Protein AF-A0AAN7SKM9-F1 (afdb_monomer)

Organism: Mycteria americana (NCBI:txid33587)

InterPro domains:
  IPR010490 Conserved oligomeric Golgi complex subunit 6 [PTHR21506] (6-519)
  IPR010490 Conserved oligomeric Golgi complex subunit 6 [SM01087] (1-518)
  IPR016159 Cullin repeat-like-containing domain superfamily [SSF74788] (42-519)
  IPR048369 Conserved Oligomeric Golgi complex subunit 6, C-terminal [PF20653] (67-518)

Foldseek 3Di:
DVVVVVVVVVVVVVVVVVCVQQPDDPVLVCLLVPDLPDANDPVVLVSLVSLVNNLVVLVVVCVDPNNPVSVVSNVVSVVSNVSSLVSLLSNLLVLLLVQLELDRDQDPSLLSSLQVCLVPVVSNLVSLVSNLVSLLNSLLVVLVCLQQQNDDPCPPPHLVVCLVPLLSSLLSSLVSLLVSLLVQLVSLCSSNVNHDDPCSLVSSLQSSLSSSLSCLVVSLVSLVVSLVVCPDLLSLLLSLLSLVVSLVSSCVRRPCNNVSNSVSSVVSSVSSVVSNLVRLLVLLVVCVVDQDAQDPLLAADPSLVVLLVSLLSNQVSCVPGPDDPVVVLVSNVSSCCSRVVSQLVSLCVNLVPDDLLSSLLSLLNSLVVNLVSPVVHPNCVVVNVVSVVSNVVSLVSLLQVLLCQLCVQLVNNVVLVLLVPDDLVVAAQCPDPCSNLVSLQVSVVSNVVCLVPVVVRGDPSLVSHPDPVSSVVSLVSSLVVNLVSVQSSLCSLPDVRNVNPCSCVSDVDHSVRSSVSSD

Sequence (519 aa):
MFYYSQRLEMKAQVADAFIAKFQLTPDEMNLLRGTKDEPITEDFFKALGRVKQIHDDVKILLRTNQQRAGLEIMEQMALLQETSYERLYRWTQNECRTLTQESCDISPVLAQAMEALQDRPVLYKYTLDEFGTARRSAVVRGFIDALTRGGLGGTPRPIEMHSHDPLRYVGDMLAWLHQATASEKEHLEAMLKLVTIQGVEENIQEVVGHITEGVCRPLKVRIEQVIVAEPGAVLLYKISNLLKFYHHTISGIVGNSAATLLTTIEEMHLLSKKIFFNSLSLHASKLMDKVELPPPDLGPSSALNQTLNLLREVLASHDSSVVPLDARQADFVQVLSCVLDPLLQMCTMSASNLGTADMATFMVNSLYMMKTTLALFEFTDKRLEMLQFQIEAHLDTLINEQASYVLTRAGLSYIYNSVQQHKPEQGPLSNLPSMDSVSLKVAMAQFDRYLSAPDSLLMSQLNFLLSATVKEQIIKQSTELVCRAYSELYAAVMDPSNEYKDPETILHRSPHQVQALLS

Secondary structure (DSSP, 8-state):
-HHHHHHHHHHHHHHHHHHHHHS--HHHHHHHH--TTSPP-HHHHHHHHHHHHHHHHHHHHTTTT-HHHHHHHHHHHHHHHHHHHHHHHHHHHHHHHH--SSS----HHHHHHHHHHTTSHHHHHHHHHHHHHHHHHHHHHHHHHHHHT-SGGG-SPPGGGGTTSHHHHHHHHHHHHHHHHHHHHHHHHHHHTT--STTHHHHHHHHHHHHHHHHHHHHHHHHHHHHHT---HHHHHHHHHHHHHHHHHHHHHHTTTTHHHHHHHHHHHHHHHHHHHHHHHHHHHHHHHT-PPPPTT-PPPHHHHHHHHHHHHHHHTTTT----HHHHHHHHHHHHHHHHHHHHHHHHHHHTTS-HHHHHHHHHHHHHHHHHHHTTSTT-HHHHHHHHHHHHHHHHHHHHHHHHHHHHHTT-HHHHHHHHH--GGG--GGGSTT-SHHHHHHHHHHHHHHHH-GGGG--GGGGS-S-HHHHHHHHHHHHHHHHHHHHHHHHHHH-GGG--S-GGGT--S-HHHHHHHH-

Solvent-accessible surface area (backbone atoms only — not comparable to full-atom values): 27623 Å² total; per-residue (Å²): 110,70,75,58,52,54,54,50,52,54,50,49,54,51,49,51,53,45,44,70,60,67,48,78,54,74,65,45,52,45,57,56,68,52,62,96,86,63,81,86,52,75,65,43,56,53,39,52,50,49,43,52,50,34,45,56,56,32,59,58,36,53,75,45,98,48,37,67,64,22,51,54,49,35,53,52,35,51,53,50,49,52,54,34,50,54,51,51,50,54,51,50,44,52,55,29,57,66,47,44,51,91,78,65,83,74,51,72,64,55,14,54,48,47,34,60,31,57,85,40,59,68,62,36,50,55,42,49,53,44,32,27,51,24,37,16,56,25,52,37,49,49,52,52,36,37,36,71,51,19,36,80,96,47,48,57,61,25,46,60,78,36,61,91,41,59,61,59,30,50,46,53,54,52,50,52,50,46,51,51,55,52,50,52,47,52,47,45,50,60,34,45,69,63,50,82,66,89,61,55,70,58,52,47,22,44,37,47,18,58,23,49,46,59,44,38,62,70,49,46,56,53,52,49,54,54,54,74,64,60,83,42,51,54,53,31,48,46,44,23,48,50,36,51,46,49,40,54,58,47,38,73,74,37,52,80,46,29,48,67,41,47,49,49,38,48,53,51,23,53,50,23,48,50,53,24,53,50,47,45,45,52,50,36,50,56,48,62,77,61,60,61,68,65,46,97,61,29,41,61,42,71,69,54,54,56,51,52,49,54,50,50,53,44,61,62,59,47,81,84,49,89,63,58,69,69,65,47,47,54,52,48,54,52,54,48,53,52,49,49,53,49,51,53,50,36,51,54,61,32,34,66,85,48,56,74,58,54,26,28,42,25,48,36,32,36,41,49,53,52,39,62,61,45,72,79,46,86,92,35,62,74,60,45,53,54,40,49,56,54,34,50,58,28,45,54,50,43,19,52,49,44,25,51,49,36,31,49,76,26,53,40,42,68,53,47,50,51,61,73,71,58,50,85,89,77,54,41,55,43,76,39,89,70,46,26,73,65,48,42,36,55,27,43,58,41,34,51,57,39,57,76,42,64,83,77,61,66,61,74,58,64,75,44,53,81,47,66,69,58,44,52,49,34,54,53,54,13,47,51,50,46,42,48,50,49,38,54,49,50,52,52,52,65,33,76,81,23,67,54,92,58,42,66,81,46,52,81,67,55,57,70,56,52,42,64,59,73,106

Mean predicted aligned error: 10.37 Å

Radius of gyration: 45.89 Å; Cα contacts (8 Å, |Δi|>4): 529; chains: 1; bounding box: 120×57×130 Å

Structure (mmCIF, N/CA/C/O backbone):
data_AF-A0AAN7SKM9-F1
#
_entry.id   AF-A0AAN7SKM9-F1
#
loop_
_atom_site.group_PDB
_atom_site.id
_atom_site.type_symbol
_atom_site.label_atom_id
_atom_site.label_alt_id
_atom_site.label_comp_id
_atom_site.label_asym_id
_atom_site.label_entity_id
_atom_site.label_seq_id
_atom_site.pdbx_PDB_ins_code
_atom_site.Cartn_x
_atom_site.Cartn_y
_atom_site.Cartn_z
_atom_site.occupancy
_atom_site.B_iso_or_equiv
_atom_site.auth_seq_id
_atom_site.auth_comp_id
_atom_site.auth_asym_id
_atom_site.auth_atom_id
_atom_site.pdbx_PDB_model_num
ATOM 1 N N . MET A 1 1 ? -77.489 13.135 61.438 1.00 51.72 1 MET A N 1
ATOM 2 C CA . MET A 1 1 ? -76.614 11.950 61.266 1.00 51.72 1 MET A CA 1
ATOM 3 C C . MET A 1 1 ? -76.131 11.769 59.828 1.00 51.72 1 MET A C 1
ATOM 5 O O . MET A 1 1 ? -74.925 11.694 59.651 1.00 51.72 1 MET A O 1
ATOM 9 N N . PHE A 1 2 ? -76.999 11.792 58.806 1.00 53.47 2 PHE A N 1
ATOM 10 C CA . PHE A 1 2 ? -76.604 11.606 57.392 1.00 53.47 2 PHE A CA 1
ATOM 11 C C . PHE A 1 2 ? -75.490 12.549 56.887 1.00 53.47 2 PHE A C 1
ATOM 13 O O . PHE A 1 2 ? -74.517 12.091 56.299 1.00 53.47 2 PHE A O 1
ATOM 20 N N . TYR A 1 3 ? -75.564 13.845 57.207 1.00 53.25 3 TYR A N 1
ATOM 21 C CA . TYR A 1 3 ? -74.555 14.839 56.796 1.00 53.25 3 TYR A CA 1
ATOM 22 C C . TYR A 1 3 ? -73.156 14.607 57.400 1.00 53.25 3 TYR A C 1
ATOM 24 O O . TYR A 1 3 ? -72.143 14.986 56.815 1.00 53.25 3 TYR A O 1
ATOM 32 N N . TYR A 1 4 ? -73.089 13.992 58.585 1.00 54.66 4 TYR A N 1
ATOM 33 C CA . TYR A 1 4 ? -71.825 13.663 59.249 1.00 54.66 4 TYR A CA 1
ATOM 34 C C . TYR A 1 4 ? -71.204 12.393 58.658 1.00 54.66 4 TYR A C 1
ATOM 36 O O . TYR A 1 4 ? -69.991 12.349 58.480 1.00 54.66 4 TYR A O 1
ATOM 44 N N . SER A 1 5 ? -72.039 11.412 58.292 1.00 66.44 5 SER A N 1
ATOM 45 C CA . SER A 1 5 ? -71.613 10.191 57.597 1.00 66.44 5 SER A CA 1
ATOM 46 C C . SER A 1 5 ? -71.010 10.504 56.226 1.00 66.44 5 SER A C 1
ATOM 48 O O . SER A 1 5 ? -69.889 10.093 55.955 1.00 66.44 5 SER A O 1
ATOM 50 N N . GLN A 1 6 ? -71.676 11.339 55.418 1.00 65.44 6 GLN A N 1
ATOM 51 C CA . GLN A 1 6 ? -71.150 11.763 54.111 1.00 65.44 6 GLN A CA 1
ATOM 52 C C . GLN A 1 6 ? -69.833 12.546 54.213 1.00 65.44 6 GLN A C 1
ATOM 54 O O . GLN A 1 6 ? -68.937 12.365 53.394 1.00 65.44 6 GLN A O 1
ATOM 59 N N . ARG A 1 7 ? -69.669 13.404 55.232 1.00 69.94 7 ARG A N 1
ATOM 60 C CA . ARG A 1 7 ? -68.397 14.113 55.467 1.00 69.94 7 ARG A CA 1
ATOM 61 C C . ARG A 1 7 ? -67.267 13.180 55.895 1.00 69.94 7 ARG A C 1
ATOM 63 O O . ARG A 1 7 ? -66.113 13.475 55.597 1.00 69.94 7 ARG A O 1
ATOM 70 N N . LEU A 1 8 ? -67.575 12.117 56.635 1.00 71.50 8 LEU A N 1
ATOM 71 C CA . LEU A 1 8 ? -66.603 11.104 57.048 1.00 71.50 8 LEU A CA 1
ATOM 72 C C . LEU A 1 8 ? -66.194 10.220 55.866 1.00 71.50 8 LEU A C 1
ATOM 74 O O . LEU A 1 8 ? -65.001 10.038 55.659 1.00 71.50 8 LEU A O 1
ATOM 78 N N . GLU A 1 9 ? -67.147 9.781 55.043 1.00 74.50 9 GLU A N 1
ATOM 79 C CA . GLU A 1 9 ? -66.877 9.053 53.794 1.00 74.50 9 GLU A CA 1
ATOM 80 C C . GLU A 1 9 ? -66.034 9.873 52.820 1.00 74.50 9 GLU A C 1
ATOM 82 O O . GLU A 1 9 ? -65.023 9.392 52.317 1.00 74.50 9 GLU A O 1
ATOM 87 N N . MET A 1 10 ? -66.386 11.142 52.606 1.00 72.69 10 MET A N 1
ATOM 88 C CA . MET A 1 10 ? -65.623 12.022 51.722 1.00 72.69 10 MET A CA 1
ATOM 89 C C . MET A 1 10 ? -64.197 12.257 52.248 1.00 72.69 10 MET A C 1
ATOM 91 O O . MET A 1 10 ? -63.250 12.315 51.470 1.00 72.69 10 MET A O 1
ATOM 95 N N . LYS A 1 11 ? -64.009 12.356 53.572 1.00 74.31 11 LYS A N 1
ATOM 96 C CA . LYS A 1 11 ? -62.671 12.453 54.180 1.00 74.31 11 LYS A CA 1
ATOM 97 C C . LYS A 1 11 ? -61.870 11.155 54.068 1.00 74.31 11 LYS A C 1
ATOM 99 O O . LYS A 1 11 ? -60.665 11.242 53.858 1.00 74.31 11 LYS A O 1
ATOM 104 N N . ALA A 1 12 ? -62.514 9.996 54.198 1.00 76.25 12 ALA A N 1
ATOM 105 C CA . ALA A 1 12 ? -61.873 8.697 54.006 1.00 76.25 12 ALA A CA 1
ATOM 106 C C . ALA A 1 12 ? -61.401 8.532 52.554 1.00 76.25 12 ALA A C 1
ATOM 108 O O . ALA A 1 12 ? -60.227 8.281 52.329 1.00 76.25 12 ALA A O 1
ATOM 109 N N . GLN A 1 13 ? -62.257 8.839 51.574 1.00 79.69 13 GLN A N 1
ATOM 110 C CA . GLN A 1 13 ? -61.893 8.790 50.152 1.00 79.69 13 GLN A CA 1
ATOM 111 C C . GLN A 1 13 ? -60.728 9.724 49.799 1.00 79.69 13 GLN A C 1
ATOM 113 O O . GLN A 1 13 ? -59.854 9.360 49.016 1.00 79.69 13 GLN A O 1
ATOM 118 N N . VAL A 1 14 ? -60.685 10.929 50.380 1.00 78.50 14 VAL A N 1
ATOM 119 C CA . VAL A 1 14 ? -59.564 11.862 50.178 1.00 78.50 14 VAL A CA 1
ATOM 120 C C . VAL A 1 14 ? -58.280 11.344 50.830 1.00 78.50 14 VAL A C 1
ATOM 122 O O . VAL A 1 14 ? -57.209 11.511 50.252 1.00 78.50 14 VAL A O 1
ATOM 125 N N . ALA A 1 15 ? -58.366 10.710 52.002 1.00 76.69 15 ALA A N 1
ATOM 126 C CA . ALA A 1 15 ? -57.214 10.094 52.657 1.00 76.69 15 ALA A CA 1
ATOM 127 C C . ALA A 1 15 ? -56.686 8.888 51.865 1.00 76.69 15 ALA A C 1
ATOM 129 O O . ALA A 1 15 ? -55.480 8.794 51.657 1.00 76.69 15 ALA A O 1
ATOM 130 N N . ASP A 1 16 ? -57.569 8.034 51.347 1.00 81.88 16 ASP A N 1
ATOM 131 C CA . ASP A 1 16 ? -57.198 6.888 50.511 1.00 81.88 16 ASP A CA 1
ATOM 132 C C . ASP A 1 16 ? -56.556 7.344 49.197 1.00 81.88 16 ASP A C 1
ATOM 134 O O . ASP A 1 16 ? -55.512 6.831 48.799 1.00 81.88 16 ASP A O 1
ATOM 138 N N . ALA A 1 17 ? -57.117 8.373 48.552 1.00 81.06 17 ALA A N 1
ATOM 139 C CA . ALA A 1 17 ? -56.523 8.975 47.362 1.00 81.06 17 ALA A CA 1
ATOM 140 C C . ALA A 1 17 ? -55.164 9.630 47.659 1.00 81.06 17 ALA A C 1
ATOM 142 O O . ALA A 1 17 ? -54.258 9.576 46.828 1.00 81.06 17 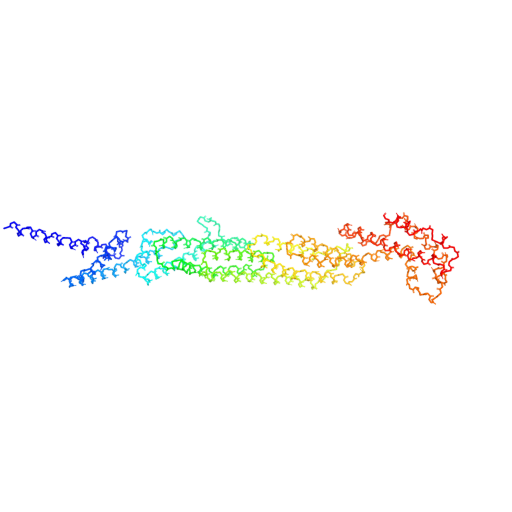ALA A O 1
ATOM 143 N N . PHE A 1 18 ? -55.001 10.236 48.840 1.00 81.62 18 PHE A N 1
ATOM 144 C CA . PHE A 1 18 ? -53.730 10.810 49.276 1.00 81.62 18 PHE A CA 1
ATOM 145 C C . PHE A 1 18 ? -52.676 9.724 49.520 1.00 81.62 18 PHE A C 1
ATOM 147 O O . PHE A 1 18 ? -51.560 9.848 49.025 1.00 81.62 18 PHE A O 1
ATOM 154 N N . ILE A 1 19 ? -53.031 8.643 50.221 1.00 81.31 19 ILE A N 1
ATOM 155 C CA . ILE A 1 19 ? -52.149 7.496 50.479 1.00 81.31 19 ILE A CA 1
ATOM 156 C C . ILE A 1 19 ? -51.748 6.836 49.161 1.00 81.31 19 ILE A C 1
ATOM 158 O O . ILE A 1 19 ? -50.561 6.703 48.889 1.00 81.31 19 ILE A O 1
ATOM 162 N N . ALA A 1 20 ? -52.711 6.519 48.294 1.00 82.12 20 ALA A N 1
ATOM 163 C CA . ALA A 1 20 ? -52.428 5.923 46.992 1.00 82.12 20 ALA A CA 1
ATOM 164 C C . ALA A 1 20 ? -51.524 6.814 46.129 1.00 82.12 20 ALA A C 1
ATOM 166 O O . ALA A 1 20 ? -50.722 6.311 45.342 1.00 82.12 20 ALA A O 1
ATOM 167 N N . LYS A 1 21 ? -51.643 8.143 46.265 1.00 82.56 21 LYS A N 1
ATOM 168 C CA . LYS A 1 21 ? -50.856 9.096 45.484 1.00 82.56 21 LYS A CA 1
ATOM 169 C C . LYS A 1 21 ? -49.455 9.343 46.045 1.00 82.56 21 LYS A C 1
ATOM 171 O O . LYS A 1 21 ? -48.552 9.512 45.233 1.00 82.56 21 LYS A O 1
ATOM 176 N N . PHE A 1 22 ? -49.278 9.362 47.367 1.00 82.81 22 PHE A N 1
ATOM 177 C CA . PHE A 1 22 ? -48.050 9.828 48.027 1.00 82.81 22 PHE A CA 1
ATOM 178 C C . PHE A 1 22 ? -47.331 8.785 48.899 1.00 82.81 22 PHE A C 1
ATOM 180 O O . PHE A 1 22 ? -46.281 9.095 49.459 1.00 82.81 22 PHE A O 1
ATOM 187 N N . GLN A 1 23 ? -47.852 7.561 49.015 1.00 84.94 23 GLN A N 1
ATOM 188 C CA . GLN A 1 23 ? -47.164 6.432 49.643 1.00 84.94 23 GLN A CA 1
ATOM 189 C C . GLN A 1 23 ? -46.919 5.305 48.639 1.00 84.94 23 GLN A C 1
ATOM 191 O O . GLN A 1 23 ? -47.711 5.071 47.728 1.00 84.94 23 GLN A O 1
ATOM 196 N N . LEU A 1 24 ? -45.803 4.607 48.839 1.00 85.50 24 LEU A N 1
ATOM 197 C CA . LEU A 1 24 ? -45.464 3.381 48.124 1.00 85.50 24 LEU A CA 1
ATOM 198 C C . LEU A 1 24 ? -46.161 2.192 48.784 1.00 85.50 24 LEU A C 1
ATOM 200 O O . LEU A 1 24 ? -46.335 2.153 50.005 1.00 85.50 24 LEU A O 1
ATOM 204 N N . THR A 1 25 ? -46.515 1.201 47.977 1.00 86.06 25 THR A N 1
ATOM 205 C CA . THR A 1 25 ? -46.984 -0.092 48.473 1.00 86.06 25 THR A CA 1
ATOM 206 C C . THR A 1 25 ? -45.851 -0.843 49.192 1.00 86.06 25 THR A C 1
ATOM 208 O O . THR A 1 25 ? -44.670 -0.606 48.914 1.00 86.06 25 THR A O 1
ATOM 211 N N . PRO A 1 26 ? -46.170 -1.770 50.116 1.00 82.31 26 PRO A N 1
ATOM 212 C CA . PRO A 1 26 ? -45.156 -2.582 50.792 1.00 82.31 26 PRO A CA 1
ATOM 213 C C . PRO A 1 26 ? -44.275 -3.363 49.810 1.00 82.31 26 PRO A C 1
ATOM 215 O O . PRO A 1 26 ? -43.073 -3.486 50.032 1.00 82.31 26 PRO A O 1
ATOM 218 N N . ASP A 1 27 ? -44.856 -3.831 48.704 1.00 82.69 27 ASP A N 1
ATOM 219 C CA . ASP A 1 27 ? -44.150 -4.583 47.667 1.00 82.69 27 ASP A CA 1
ATOM 220 C C . ASP A 1 27 ? -43.161 -3.696 46.898 1.00 82.69 27 ASP A C 1
ATOM 222 O O . ASP A 1 27 ? -42.008 -4.082 46.725 1.00 82.69 27 ASP A O 1
ATOM 226 N N . GLU A 1 28 ? -43.547 -2.469 46.526 1.00 84.31 28 GLU A N 1
ATOM 227 C CA . GLU A 1 28 ? -42.628 -1.485 45.927 1.00 84.31 28 GLU A CA 1
ATOM 228 C C . GLU A 1 28 ? -41.485 -1.124 46.886 1.00 84.31 28 GLU A C 1
ATOM 230 O O . GLU A 1 28 ? -40.325 -1.038 46.484 1.00 84.31 28 GLU A O 1
ATOM 235 N N . MET A 1 29 ? -41.793 -0.952 48.174 1.00 81.94 29 MET A N 1
ATOM 236 C CA . MET A 1 29 ? -40.797 -0.659 49.206 1.00 81.94 29 MET A CA 1
ATOM 237 C C . MET A 1 29 ? -39.793 -1.813 49.358 1.00 81.94 29 MET A C 1
ATOM 239 O O . MET A 1 29 ? -38.591 -1.568 49.484 1.00 81.94 29 MET A O 1
ATOM 243 N N . ASN A 1 30 ? -40.271 -3.061 49.311 1.00 83.38 30 ASN A N 1
ATOM 244 C CA . ASN A 1 30 ? -39.438 -4.263 49.357 1.00 83.38 30 ASN A CA 1
ATOM 245 C C . ASN A 1 30 ? -38.589 -4.409 48.089 1.00 83.38 30 ASN A C 1
ATOM 247 O O . ASN A 1 30 ? -37.398 -4.689 48.192 1.00 83.38 30 ASN A O 1
ATOM 251 N N . LEU A 1 31 ? -39.153 -4.137 46.908 1.00 84.50 31 LEU A N 1
ATOM 252 C CA . LEU A 1 31 ? -38.419 -4.165 45.641 1.00 84.50 31 LEU A CA 1
ATOM 253 C C . LEU A 1 31 ? -37.266 -3.162 45.619 1.00 84.50 31 LEU A C 1
ATOM 255 O O . LEU A 1 31 ? -36.210 -3.482 45.086 1.00 84.50 31 LEU A O 1
ATOM 259 N N . LEU A 1 32 ? -37.423 -1.982 46.222 1.00 82.94 32 LEU A N 1
ATOM 260 C CA . LEU A 1 32 ? -36.368 -0.965 46.286 1.00 82.94 32 LEU A CA 1
ATOM 261 C C . LEU A 1 32 ? -35.326 -1.280 47.373 1.00 82.94 32 LEU A C 1
ATOM 263 O O . LEU A 1 32 ? -34.125 -1.152 47.133 1.00 82.94 32 LEU A O 1
ATOM 267 N N . ARG A 1 33 ? -35.770 -1.758 48.546 1.00 79.25 33 ARG A N 1
ATOM 268 C CA . ARG A 1 33 ? -34.921 -2.067 49.719 1.00 79.25 33 ARG A CA 1
ATOM 269 C C . ARG A 1 33 ? -34.373 -3.495 49.778 1.00 79.25 33 ARG A C 1
ATOM 271 O O . ARG A 1 33 ? -33.719 -3.836 50.763 1.00 79.25 33 ARG A O 1
ATOM 278 N N . GLY A 1 34 ? -34.671 -4.316 48.778 1.00 71.12 34 GLY A N 1
ATOM 279 C CA . GLY A 1 34 ? -34.277 -5.721 48.697 1.00 71.12 34 GLY A CA 1
ATOM 280 C C . GLY A 1 34 ? -32.785 -5.966 48.931 1.00 71.12 34 GLY A C 1
ATOM 281 O O . GLY A 1 34 ? -31.942 -5.065 48.859 1.00 71.12 34 GLY A O 1
ATOM 282 N N . THR A 1 35 ? -32.464 -7.212 49.273 1.00 66.81 35 THR A N 1
ATOM 283 C CA . THR A 1 35 ? -31.110 -7.598 49.685 1.00 66.81 35 THR A CA 1
ATOM 284 C C . THR A 1 35 ? -30.114 -7.544 48.520 1.00 66.81 35 THR A C 1
ATOM 286 O O . THR A 1 35 ? -30.492 -7.502 47.350 1.00 66.81 35 THR A O 1
ATOM 289 N N . LYS A 1 36 ? -28.811 -7.520 48.840 1.00 60.34 36 LYS A N 1
ATOM 290 C CA . LYS A 1 36 ? -27.724 -7.361 47.854 1.00 60.34 36 LYS A CA 1
ATOM 291 C C . LYS A 1 36 ? -27.707 -8.428 46.746 1.00 60.34 36 LYS A C 1
ATOM 293 O O . LYS A 1 36 ? -27.148 -8.142 45.694 1.00 60.34 36 LYS A O 1
ATOM 298 N N . ASP A 1 37 ? -28.309 -9.594 46.978 1.00 61.56 37 ASP A N 1
ATOM 299 C CA . ASP A 1 37 ? -28.251 -10.754 46.076 1.00 61.56 37 ASP A CA 1
ATOM 300 C C . ASP A 1 37 ? -29.515 -10.935 45.216 1.00 61.56 37 ASP A C 1
ATOM 302 O O . ASP A 1 37 ? -29.572 -11.832 44.377 1.00 61.56 37 ASP A O 1
ATOM 306 N N . GLU A 1 38 ? -30.542 -10.101 45.399 1.00 76.12 38 GLU A N 1
ATOM 307 C CA . GLU A 1 38 ? -31.750 -10.171 44.574 1.00 76.12 38 GLU A CA 1
ATOM 308 C C . GLU A 1 38 ? -31.534 -9.498 43.209 1.00 76.12 38 GLU A C 1
ATOM 310 O O . GLU A 1 38 ? -31.102 -8.337 43.170 1.00 76.12 38 GLU A O 1
ATOM 315 N N . PRO A 1 39 ? -31.873 -10.180 42.096 1.00 80.50 39 PRO A N 1
ATOM 316 C CA . PRO A 1 39 ? -31.706 -9.633 40.758 1.00 80.50 39 PRO A CA 1
AT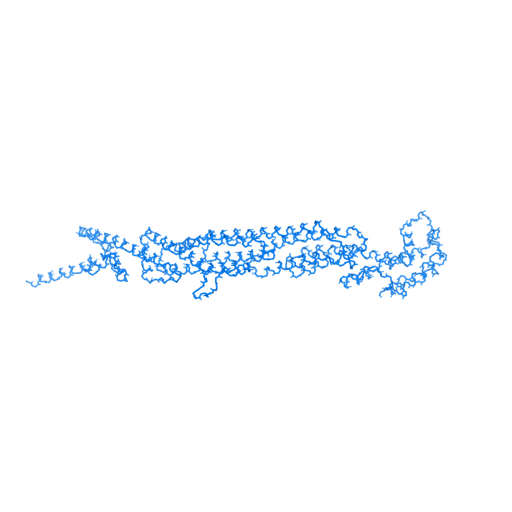OM 317 C C . PRO A 1 39 ? -32.628 -8.433 40.537 1.00 80.50 39 PRO A C 1
ATOM 319 O O . PRO A 1 39 ? -33.773 -8.408 40.992 1.00 80.50 39 PRO A O 1
ATOM 322 N N . ILE A 1 40 ? -32.133 -7.445 39.793 1.00 86.19 40 ILE A N 1
ATOM 323 C CA . ILE A 1 40 ? -32.957 -6.328 39.336 1.00 86.19 40 ILE A CA 1
ATOM 324 C C . ILE A 1 40 ? -33.824 -6.810 38.171 1.00 86.19 40 ILE A C 1
ATOM 326 O O . ILE A 1 40 ? -33.340 -7.450 37.241 1.00 86.19 40 ILE A O 1
ATOM 330 N N . THR A 1 41 ? -35.118 -6.513 38.238 1.00 88.31 41 THR A N 1
ATOM 331 C CA . THR A 1 41 ? -36.114 -6.857 37.215 1.00 88.31 41 THR A CA 1
ATOM 332 C C . THR A 1 41 ? -36.804 -5.596 36.702 1.00 88.31 41 THR A C 1
ATOM 334 O O . THR A 1 41 ? -36.636 -4.509 37.255 1.00 88.31 41 THR A O 1
ATOM 337 N N . GLU A 1 42 ? -37.634 -5.727 35.666 1.00 87.75 42 GLU A N 1
ATOM 338 C CA . GLU A 1 42 ? -38.416 -4.605 35.126 1.00 87.75 42 GLU A CA 1
ATOM 339 C C . GLU A 1 42 ? -39.291 -3.909 36.185 1.00 87.75 42 GLU A C 1
ATOM 341 O O . GLU A 1 42 ? -39.520 -2.699 36.125 1.00 87.75 42 GLU A O 1
ATOM 346 N N . ASP A 1 43 ? -39.757 -4.653 37.191 1.00 88.38 43 ASP A N 1
ATOM 347 C CA . ASP A 1 43 ? -40.613 -4.119 38.251 1.00 88.38 43 ASP A CA 1
ATOM 348 C C . ASP A 1 43 ? -39.863 -3.172 39.198 1.00 88.38 43 ASP A C 1
ATOM 350 O O . ASP A 1 43 ? -40.460 -2.227 39.719 1.00 88.38 43 ASP A O 1
ATOM 354 N N . PHE A 1 44 ? -38.543 -3.337 39.346 1.00 91.88 44 PHE A N 1
ATOM 355 C CA . PHE A 1 44 ? -37.704 -2.378 40.067 1.00 91.88 44 PHE A CA 1
ATOM 356 C C . PHE A 1 44 ? -37.746 -0.996 39.404 1.00 91.88 44 PHE A C 1
ATOM 358 O O . PHE A 1 44 ? -37.909 0.015 40.087 1.00 91.88 44 PHE A O 1
ATOM 365 N N . PHE A 1 45 ? -37.656 -0.935 38.070 1.00 92.38 45 PHE A N 1
ATOM 366 C CA . PHE A 1 45 ? -37.694 0.335 37.340 1.00 92.38 45 PHE A CA 1
ATOM 367 C C . PHE A 1 45 ? -39.066 1.008 37.425 1.00 92.38 45 PHE A C 1
ATOM 369 O O . PHE A 1 45 ? -39.135 2.232 37.557 1.00 92.38 45 PHE A O 1
ATOM 376 N N . LYS A 1 46 ? -40.158 0.229 37.439 1.00 90.81 46 LYS A N 1
ATOM 377 C CA . LYS A 1 46 ? -41.515 0.754 37.682 1.00 90.81 46 LYS A CA 1
ATOM 378 C C . LYS A 1 46 ? -41.626 1.378 39.074 1.00 90.81 46 LYS A C 1
ATOM 380 O O . LYS A 1 46 ? -42.094 2.511 39.193 1.00 90.81 46 LYS A O 1
ATOM 385 N N . ALA A 1 47 ? -41.137 0.685 40.106 1.00 90.56 47 ALA A N 1
ATOM 386 C CA . ALA A 1 47 ? -41.117 1.199 41.475 1.00 90.56 47 ALA A CA 1
ATOM 387 C C . ALA A 1 47 ? -40.238 2.459 41.598 1.00 90.56 47 ALA A C 1
ATOM 389 O O . ALA A 1 47 ? -40.654 3.450 42.196 1.00 90.56 47 ALA A O 1
ATOM 390 N N . LEU A 1 48 ? -39.059 2.485 40.967 1.00 90.81 48 LEU A N 1
ATOM 391 C CA . LEU A 1 48 ? -38.182 3.661 40.955 1.00 90.81 48 LEU A CA 1
ATOM 392 C C . LEU A 1 48 ? -38.835 4.855 40.237 1.00 90.81 48 LEU A C 1
ATOM 394 O O . LEU A 1 48 ? -38.766 5.986 40.723 1.00 90.81 48 LEU A O 1
ATOM 398 N N . GLY A 1 49 ? -39.512 4.613 39.111 1.00 90.56 49 GLY A N 1
ATOM 399 C CA . GLY A 1 49 ? -40.309 5.620 38.409 1.00 90.56 49 GLY A CA 1
ATOM 400 C C . GLY A 1 49 ? -41.436 6.174 39.282 1.00 90.56 49 GLY A C 1
ATOM 401 O O . GLY A 1 49 ? -41.643 7.389 39.330 1.00 90.56 49 GLY A O 1
ATOM 402 N N . ARG A 1 50 ? -42.101 5.308 40.058 1.00 91.19 50 ARG A N 1
ATOM 403 C CA . ARG A 1 50 ? -43.120 5.714 41.032 1.00 91.19 50 ARG A CA 1
ATOM 404 C C . ARG A 1 50 ? -42.543 6.629 42.112 1.00 91.19 50 ARG A C 1
ATOM 406 O O . ARG A 1 50 ? -43.137 7.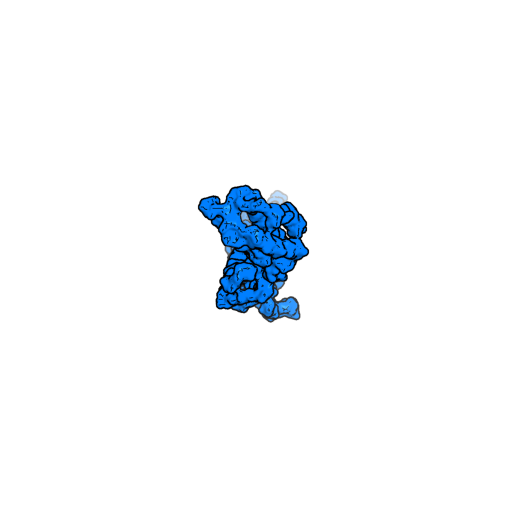667 42.391 1.00 91.19 50 ARG A O 1
ATOM 413 N N . VAL A 1 51 ? -41.368 6.315 42.664 1.00 90.94 51 VAL A N 1
ATOM 414 C CA . VAL A 1 51 ? -40.683 7.174 43.653 1.00 90.94 51 VAL A CA 1
ATOM 415 C C . VAL A 1 51 ? -40.383 8.559 43.071 1.00 90.94 51 VAL A C 1
ATOM 417 O O . VAL A 1 51 ? -40.595 9.566 43.746 1.00 90.94 51 VAL A O 1
ATOM 420 N N . LYS A 1 52 ? -39.905 8.638 41.820 1.00 89.38 52 LYS A N 1
ATOM 421 C CA . LYS A 1 52 ? -39.666 9.920 41.128 1.00 89.38 52 LYS A CA 1
ATOM 422 C C . LYS A 1 52 ? -40.949 10.728 40.979 1.00 89.38 52 LYS A C 1
ATOM 424 O O . LYS A 1 52 ? -40.973 11.902 41.340 1.00 89.38 52 LYS A O 1
ATOM 429 N N . GLN A 1 53 ? -42.025 10.081 40.537 1.00 91.12 53 GLN A N 1
ATOM 430 C CA . GLN A 1 53 ? -43.326 10.724 40.390 1.00 91.12 53 GLN A CA 1
ATOM 431 C C . GLN A 1 53 ? -43.850 11.265 41.726 1.00 91.12 53 GLN A C 1
ATOM 433 O O . GLN A 1 53 ? -44.288 12.410 41.782 1.00 91.12 53 GLN A O 1
ATOM 438 N N . ILE A 1 54 ? -43.767 10.478 42.807 1.00 89.56 54 ILE A N 1
ATOM 439 C CA . ILE A 1 54 ? -44.174 10.929 44.145 1.00 89.56 54 ILE A CA 1
ATOM 440 C C . ILE A 1 54 ? -43.320 12.127 44.572 1.00 89.56 54 ILE A C 1
ATOM 442 O O . ILE A 1 54 ? -43.864 13.140 45.003 1.00 89.56 54 ILE A O 1
ATOM 446 N N . HIS A 1 55 ? -41.997 12.050 44.413 1.00 88.81 55 HIS A N 1
ATOM 447 C CA . HIS A 1 55 ? -41.086 13.139 44.767 1.00 88.81 55 HIS A CA 1
ATOM 448 C C . HIS A 1 55 ? -41.413 14.449 44.019 1.00 88.81 55 HIS A C 1
ATOM 450 O O . HIS A 1 55 ? -41.356 15.532 44.605 1.00 88.81 55 HIS A O 1
ATOM 456 N N . ASP A 1 56 ? -41.804 14.374 42.744 1.00 87.31 56 ASP A N 1
ATOM 457 C CA . ASP A 1 56 ? -42.222 15.545 41.968 1.00 87.31 56 ASP A CA 1
ATOM 458 C C . ASP A 1 56 ? -43.619 16.053 42.343 1.00 87.31 56 ASP A C 1
ATOM 460 O O . ASP A 1 56 ? -43.798 17.261 42.528 1.00 87.31 56 ASP A O 1
ATOM 464 N N . ASP A 1 57 ? -44.590 15.160 42.533 1.00 86.81 57 ASP A N 1
ATOM 465 C CA . ASP A 1 57 ? -45.951 15.512 42.948 1.00 86.81 57 ASP A CA 1
ATOM 466 C C . ASP A 1 57 ? -45.960 16.197 44.327 1.00 86.81 57 ASP A C 1
ATOM 468 O O . ASP A 1 57 ? -46.769 17.096 44.583 1.00 86.81 57 ASP A O 1
ATOM 472 N N . VAL A 1 58 ? -45.035 15.829 45.222 1.00 87.25 58 VAL A N 1
ATOM 473 C CA . VAL A 1 58 ? -44.897 16.433 46.558 1.00 87.25 58 VAL A CA 1
ATOM 474 C C . VAL A 1 58 ? -44.545 17.923 46.482 1.00 87.25 58 VAL A C 1
ATOM 476 O O . VAL A 1 58 ? -44.949 18.692 47.359 1.00 87.25 58 VAL A O 1
ATOM 479 N N . LYS A 1 59 ? -43.915 18.397 45.396 1.00 84.06 59 LYS A N 1
ATOM 480 C CA . LYS A 1 59 ? -43.672 19.838 45.177 1.00 84.06 59 LYS A CA 1
ATOM 481 C C . LYS A 1 59 ? -44.973 20.644 45.132 1.00 84.06 59 LYS A C 1
ATOM 483 O O . LYS A 1 59 ? -44.971 21.826 45.479 1.00 84.06 59 LYS A O 1
ATOM 488 N N . ILE A 1 60 ? -46.087 20.023 44.737 1.00 83.88 60 ILE A N 1
ATOM 489 C CA . ILE A 1 60 ? -47.416 20.646 44.758 1.00 83.88 60 ILE A CA 1
ATOM 490 C C . ILE A 1 60 ? -47.896 20.804 46.205 1.00 83.88 60 ILE A C 1
ATOM 492 O O . ILE A 1 60 ? -48.387 21.872 46.564 1.00 83.88 60 ILE A O 1
ATOM 496 N N . LEU A 1 61 ? -47.692 19.795 47.060 1.00 80.69 61 LEU A N 1
ATOM 497 C CA . LEU A 1 61 ? -48.066 19.850 48.480 1.00 80.69 61 LEU A CA 1
ATOM 498 C C . LEU A 1 61 ? -47.306 20.943 49.239 1.00 80.69 61 LEU A C 1
ATOM 500 O O . LEU A 1 61 ? -47.899 21.618 50.080 1.00 80.69 61 LEU A O 1
ATOM 504 N N . LEU A 1 62 ? -46.042 21.193 48.885 1.00 79.44 62 LEU A N 1
ATOM 505 C CA . LEU A 1 62 ? -45.237 22.281 49.461 1.00 79.44 62 LEU A CA 1
ATOM 506 C C . LEU A 1 62 ? -45.810 23.683 49.180 1.00 79.44 62 LEU A C 1
ATOM 508 O O . LEU A 1 62 ? -45.533 24.625 49.924 1.00 79.44 62 LEU A O 1
ATOM 512 N N . ARG A 1 63 ? -46.641 23.827 48.138 1.00 82.19 63 ARG A N 1
ATOM 513 C CA . ARG A 1 63 ? -47.352 25.073 47.795 1.00 82.19 63 ARG A CA 1
ATOM 514 C C . ARG A 1 63 ? -48.708 25.212 48.503 1.00 82.19 63 ARG A C 1
ATOM 516 O O . ARG A 1 63 ? -49.389 26.213 48.311 1.00 82.19 63 ARG A O 1
ATOM 523 N N . THR A 1 64 ? -49.111 24.221 49.299 1.00 80.81 64 THR A N 1
ATOM 524 C CA . THR A 1 64 ? -50.393 24.185 50.027 1.00 80.81 64 THR A CA 1
ATOM 525 C C . THR A 1 64 ? -50.191 24.273 51.546 1.00 80.81 64 THR A C 1
ATOM 527 O O . THR A 1 64 ? -49.065 24.314 52.031 1.00 80.81 64 THR A O 1
ATOM 530 N N . ASN A 1 65 ? -51.279 24.251 52.328 1.00 75.06 65 ASN A N 1
ATOM 531 C CA . ASN A 1 65 ? -51.246 24.317 53.799 1.00 75.06 65 ASN A CA 1
ATOM 532 C C . ASN A 1 65 ? -50.668 23.061 54.497 1.00 75.06 65 ASN A C 1
ATOM 534 O O . ASN A 1 65 ? -50.641 23.010 55.725 1.00 75.06 65 ASN A O 1
ATOM 538 N N . GLN A 1 66 ? -50.218 22.041 53.756 1.00 74.38 66 GLN A N 1
ATOM 539 C CA . GLN A 1 66 ? -49.669 20.784 54.293 1.00 74.38 66 GLN A CA 1
ATOM 540 C C . GLN A 1 66 ? -48.145 20.668 54.098 1.00 74.38 66 GLN A C 1
ATOM 542 O O . GLN A 1 66 ? -47.620 19.610 53.756 1.00 74.38 66 GLN A O 1
ATOM 547 N N . GLN A 1 67 ? -47.413 21.757 54.348 1.00 77.75 67 GLN A N 1
ATOM 548 C CA . GLN A 1 67 ? -45.969 21.839 54.082 1.00 77.75 67 GLN A CA 1
ATOM 549 C C . GLN A 1 67 ? -45.133 20.822 54.872 1.00 77.75 67 GLN A C 1
ATOM 551 O O . GLN A 1 67 ? -44.197 20.254 54.321 1.00 77.75 67 GLN A O 1
ATOM 556 N N . ARG A 1 68 ? -45.477 20.549 56.139 1.00 83.44 68 ARG A N 1
ATOM 557 C CA . ARG A 1 68 ? -44.714 19.619 56.993 1.00 83.44 68 ARG A CA 1
ATOM 558 C C . ARG A 1 68 ? -44.758 18.176 56.483 1.00 83.44 68 ARG A C 1
ATOM 560 O O . ARG A 1 68 ? -43.713 17.561 56.333 1.00 83.44 68 ARG A O 1
ATOM 567 N N . ALA A 1 69 ? -45.952 17.674 56.165 1.00 81.56 69 ALA A N 1
ATOM 568 C CA . ALA A 1 69 ? -46.112 16.341 55.583 1.00 81.56 69 ALA A CA 1
ATOM 569 C C . ALA A 1 69 ? -45.448 16.256 54.199 1.00 81.56 69 ALA A C 1
ATOM 571 O O . ALA A 1 69 ? -44.819 15.255 53.879 1.00 81.56 69 ALA A O 1
ATOM 572 N N . GLY A 1 70 ? -45.529 17.331 53.403 1.00 85.19 70 GLY A N 1
ATOM 573 C CA . GLY A 1 70 ? -44.808 17.423 52.134 1.00 85.19 70 GLY A CA 1
ATOM 574 C C . GLY A 1 70 ? -43.290 17.308 52.306 1.00 85.19 70 GLY A C 1
ATOM 575 O O . GLY A 1 70 ? -42.663 16.530 51.600 1.00 85.19 70 GLY A O 1
ATOM 576 N N . LEU A 1 71 ? -42.695 18.024 53.265 1.00 85.88 71 LEU A N 1
ATOM 577 C CA . LEU A 1 71 ? -41.254 17.947 53.539 1.00 85.88 71 LEU A CA 1
ATOM 578 C C . LEU A 1 71 ? -40.823 16.544 53.989 1.00 85.88 71 LEU A C 1
ATOM 580 O O . LEU A 1 71 ? -39.846 16.023 53.460 1.00 85.88 71 LEU A O 1
ATOM 584 N N . GLU A 1 72 ? -41.573 15.918 54.901 1.00 87.38 72 GLU A N 1
ATOM 585 C CA . GLU A 1 72 ? -41.272 14.568 55.400 1.00 87.38 72 GLU A CA 1
ATOM 586 C C . GLU A 1 72 ? -41.337 13.513 54.279 1.00 87.38 72 GLU A C 1
ATOM 588 O O . GLU A 1 72 ? -40.433 12.687 54.152 1.00 87.38 72 GLU A O 1
ATOM 593 N N . ILE A 1 73 ? -42.365 13.554 53.420 1.00 87.06 73 ILE A N 1
ATOM 594 C CA . ILE A 1 73 ? -42.485 12.621 52.285 1.00 87.06 73 ILE A CA 1
ATOM 595 C C . ILE A 1 73 ? -41.376 12.883 51.260 1.00 87.06 73 ILE A C 1
ATOM 597 O O . ILE A 1 73 ? -40.787 11.937 50.743 1.00 87.06 73 ILE A O 1
ATOM 601 N N . MET A 1 74 ? -41.054 14.150 50.981 1.00 87.56 74 MET A N 1
ATOM 602 C CA . MET A 1 74 ? -39.977 14.504 50.054 1.00 87.56 74 MET A CA 1
ATOM 603 C C . MET A 1 74 ? -38.627 13.952 50.524 1.00 87.56 74 MET A C 1
ATOM 605 O O . MET A 1 74 ? -37.921 13.334 49.731 1.00 87.56 74 MET A O 1
ATOM 609 N N . GLU A 1 75 ? -38.291 14.122 51.806 1.00 88.94 75 GLU A N 1
ATOM 610 C CA . GLU A 1 75 ? -37.056 13.596 52.401 1.00 88.94 75 GLU A CA 1
ATOM 611 C C . GLU A 1 75 ? -37.012 12.061 52.345 1.00 88.94 75 GLU A C 1
ATOM 613 O O . GLU A 1 75 ? -36.010 11.481 51.925 1.00 88.94 75 GLU A O 1
ATOM 618 N N . GLN A 1 76 ? -38.121 11.389 52.678 1.00 88.69 76 GLN A N 1
ATOM 619 C CA . GLN A 1 76 ? -38.219 9.930 52.581 1.00 88.69 76 GLN A CA 1
ATOM 620 C C . GLN A 1 76 ? -38.034 9.425 51.146 1.00 88.69 76 GLN A C 1
ATOM 622 O O . GLN A 1 76 ? -37.298 8.461 50.928 1.00 88.69 76 GLN A O 1
ATOM 627 N N . MET A 1 77 ? -38.679 10.061 50.163 1.00 90.69 77 MET A N 1
ATOM 628 C CA . MET A 1 77 ? -38.533 9.685 48.755 1.00 90.69 77 MET A CA 1
ATOM 629 C C . MET A 1 77 ? -37.119 9.967 48.243 1.00 90.69 77 MET A C 1
ATOM 631 O O . MET A 1 77 ? -36.585 9.154 47.496 1.00 90.69 77 MET A O 1
ATOM 635 N N . ALA A 1 78 ? -36.482 11.063 48.665 1.00 89.44 78 ALA A N 1
ATOM 636 C CA . ALA A 1 78 ? -35.101 11.372 48.299 1.00 89.44 78 ALA A CA 1
ATOM 637 C C . ALA A 1 78 ? -34.118 10.310 48.826 1.00 89.44 78 ALA A C 1
ATOM 639 O O . ALA A 1 78 ? -33.298 9.801 48.061 1.00 89.44 78 ALA A O 1
ATOM 640 N N . LEU A 1 79 ? -34.255 9.902 50.094 1.00 90.69 79 LEU A N 1
ATOM 641 C CA . LEU A 1 79 ? -33.442 8.833 50.687 1.00 90.69 79 LEU A CA 1
ATOM 642 C C . LEU A 1 79 ? -33.674 7.479 49.991 1.00 90.69 79 LEU A C 1
ATOM 644 O O . LEU A 1 79 ? -32.732 6.721 49.740 1.00 90.69 79 LEU A O 1
ATOM 648 N N . LEU A 1 80 ? -34.929 7.166 49.652 1.00 89.06 80 LEU A N 1
ATOM 649 C CA . LEU A 1 80 ? -35.261 5.966 48.881 1.00 89.06 80 LEU A CA 1
ATOM 650 C C . LEU A 1 80 ? -34.652 6.011 47.477 1.00 89.06 80 LEU A C 1
ATOM 652 O O . LEU A 1 80 ? -34.120 5.000 47.030 1.00 89.06 80 LEU A O 1
ATOM 656 N N . GLN A 1 81 ? -34.668 7.157 46.792 1.00 90.50 81 GLN A N 1
ATOM 657 C CA . GLN A 1 81 ? -34.000 7.297 45.495 1.00 90.50 81 GLN A CA 1
ATOM 658 C C . GLN A 1 81 ? -32.497 7.054 45.610 1.00 90.50 81 GLN A C 1
ATOM 660 O O . GLN A 1 81 ? -31.951 6.306 44.806 1.00 90.50 81 GLN A O 1
ATOM 665 N N . GLU A 1 82 ? -31.826 7.659 46.592 1.00 90.06 82 GLU A N 1
ATOM 666 C CA . GLU A 1 82 ? -30.378 7.510 46.775 1.00 90.06 82 GLU A CA 1
ATOM 667 C C . GLU A 1 82 ? -29.982 6.048 47.019 1.00 90.06 82 GLU A C 1
ATOM 669 O O . GLU A 1 82 ? -29.149 5.501 46.296 1.00 90.06 82 GLU A O 1
ATOM 674 N N . THR A 1 83 ? -30.662 5.379 47.953 1.00 89.88 83 THR A N 1
ATOM 675 C CA . THR A 1 83 ? -30.436 3.951 48.245 1.00 89.88 83 THR A CA 1
ATOM 676 C C . THR A 1 83 ? -30.762 3.043 47.054 1.00 89.88 83 THR A C 1
ATOM 678 O O . THR A 1 83 ? -30.033 2.084 46.790 1.00 89.88 83 THR A O 1
ATOM 681 N N . SER A 1 84 ? -31.804 3.366 46.283 1.00 90.44 84 SER A N 1
ATOM 682 C CA . SER A 1 84 ? -32.167 2.619 45.071 1.00 90.44 84 SER A CA 1
ATOM 683 C C . SER A 1 84 ? -31.119 2.776 43.969 1.00 90.44 84 SER A C 1
ATOM 685 O O . SER A 1 84 ? -30.757 1.793 43.327 1.00 90.44 84 SER A O 1
ATOM 687 N N . TYR A 1 85 ? -30.583 3.985 43.770 1.00 92.25 85 TYR A N 1
ATOM 688 C CA . TYR A 1 85 ? -29.508 4.228 42.807 1.00 92.25 85 TYR A CA 1
ATOM 689 C C . TYR A 1 85 ? -28.196 3.553 43.210 1.00 92.25 85 TYR A C 1
ATOM 691 O O . TYR A 1 85 ? -27.508 3.021 42.343 1.00 92.25 85 TYR A O 1
ATOM 699 N N . GLU A 1 86 ? -27.858 3.519 44.501 1.00 90.38 86 GLU A N 1
ATOM 700 C CA . GLU A 1 86 ? -26.683 2.788 44.990 1.00 90.38 86 GLU A CA 1
ATOM 701 C C . GLU A 1 86 ? -26.811 1.280 44.724 1.00 90.38 86 GLU A C 1
ATOM 703 O O . GLU A 1 86 ? -25.854 0.639 44.278 1.00 90.38 86 GLU A O 1
ATOM 708 N N . ARG A 1 87 ? -28.002 0.707 44.952 1.00 90.88 87 ARG A N 1
ATOM 709 C CA . ARG A 1 87 ? -28.288 -0.700 44.636 1.00 90.88 87 ARG A CA 1
ATOM 710 C C . ARG A 1 87 ? -28.214 -0.966 43.135 1.00 90.88 87 ARG A C 1
ATOM 712 O O . ARG A 1 87 ? -27.535 -1.910 42.734 1.00 90.88 87 ARG A O 1
ATOM 719 N N . LEU A 1 88 ? -28.861 -0.126 42.325 1.00 92.75 88 LEU A N 1
ATOM 720 C CA . LEU A 1 88 ? -28.837 -0.225 40.867 1.00 92.75 88 LEU A CA 1
ATOM 721 C C . LEU A 1 88 ? -27.405 -0.177 40.338 1.00 92.75 88 LEU A C 1
ATOM 723 O O . LEU A 1 88 ? -27.004 -1.054 39.581 1.00 92.75 88 LEU A O 1
ATOM 727 N N . TYR A 1 89 ? -26.611 0.794 40.788 1.00 92.88 89 TYR A N 1
ATOM 728 C CA . TYR A 1 89 ? -25.212 0.937 40.400 1.00 92.88 89 TYR A CA 1
ATOM 729 C C . TYR A 1 89 ? -24.386 -0.310 40.738 1.00 92.88 89 TYR A C 1
ATOM 731 O O . TYR A 1 89 ? -23.699 -0.839 39.869 1.00 92.88 89 TYR A O 1
ATOM 739 N N . ARG A 1 90 ? -24.489 -0.834 41.968 1.00 90.81 90 ARG A N 1
ATOM 740 C CA . ARG A 1 90 ? -23.756 -2.048 42.372 1.00 90.81 90 ARG A CA 1
ATOM 741 C C . ARG A 1 90 ? -24.130 -3.271 41.544 1.00 90.81 90 ARG A C 1
ATOM 743 O O . ARG A 1 90 ? -23.241 -4.023 41.150 1.00 90.81 90 ARG A O 1
ATOM 750 N N . TRP A 1 91 ? -25.423 -3.474 41.300 1.00 92.44 91 TRP A N 1
ATOM 751 C CA . TRP A 1 91 ? -25.888 -4.563 40.445 1.00 92.44 91 TRP A CA 1
ATOM 752 C C . TRP A 1 91 ? -25.342 -4.400 39.023 1.00 92.44 91 TRP A C 1
ATOM 754 O O . TRP A 1 91 ? -24.731 -5.322 38.497 1.00 92.44 91 TRP A O 1
ATOM 764 N N . THR A 1 92 ? -25.446 -3.195 38.458 1.00 92.50 92 THR A N 1
ATOM 765 C CA . THR A 1 92 ? -24.984 -2.898 37.094 1.00 92.50 92 THR A CA 1
ATOM 766 C C . THR A 1 92 ? -23.478 -3.120 36.946 1.00 92.50 92 THR A C 1
ATOM 768 O O . THR A 1 92 ? -23.041 -3.736 35.982 1.00 92.50 92 THR A O 1
ATOM 771 N N . GLN A 1 93 ? -22.669 -2.707 37.929 1.00 91.25 93 GLN A N 1
ATOM 772 C CA . GLN A 1 93 ? -21.233 -3.002 37.940 1.00 91.25 93 GLN A CA 1
ATOM 773 C C . GLN A 1 93 ? -20.937 -4.504 37.970 1.00 91.25 93 GLN A C 1
ATOM 775 O O . GLN A 1 93 ? -20.022 -4.961 37.287 1.00 91.25 93 GLN A O 1
ATOM 780 N N . ASN A 1 94 ? -21.677 -5.273 38.771 1.00 90.00 94 ASN A N 1
ATOM 781 C CA . ASN A 1 94 ? -21.490 -6.719 38.841 1.00 90.00 94 ASN A CA 1
ATOM 782 C C . ASN A 1 94 ? -21.847 -7.391 37.513 1.00 90.00 94 ASN A C 1
ATOM 784 O O . ASN A 1 94 ? -21.070 -8.221 37.053 1.00 90.00 94 ASN A O 1
ATOM 788 N N . GLU A 1 95 ? -22.945 -6.988 36.872 1.00 90.44 95 GLU A N 1
ATOM 789 C CA . GLU A 1 95 ? -23.290 -7.454 35.526 1.00 90.44 95 GLU A CA 1
ATOM 790 C C . GLU A 1 95 ? -22.194 -7.084 34.516 1.00 90.44 95 GLU A C 1
ATOM 792 O O . GLU A 1 95 ? -21.705 -7.948 33.802 1.00 90.44 95 GLU A O 1
ATOM 797 N N . CYS A 1 96 ? -21.687 -5.846 34.512 1.00 91.06 96 CYS A N 1
ATOM 798 C CA . CYS A 1 96 ? -20.578 -5.466 33.628 1.00 91.06 96 CYS A CA 1
ATOM 799 C C . CYS A 1 96 ? -19.327 -6.343 33.831 1.00 91.06 96 CYS A C 1
ATOM 801 O O . CYS A 1 96 ? -18.668 -6.718 32.861 1.00 91.06 96 CYS A O 1
ATOM 803 N N . ARG A 1 97 ? -19.010 -6.724 35.076 1.00 89.25 97 ARG A N 1
ATOM 804 C CA . ARG A 1 97 ? -17.869 -7.603 35.395 1.00 89.25 97 ARG A CA 1
ATOM 805 C C . ARG A 1 97 ? -18.042 -9.040 34.916 1.00 89.25 97 ARG A C 1
ATOM 807 O O . ARG A 1 97 ? -17.035 -9.725 34.739 1.00 89.25 97 ARG A O 1
ATOM 814 N N . THR A 1 98 ? -19.268 -9.528 34.736 1.00 86.81 98 THR A N 1
ATOM 815 C CA . THR A 1 98 ? -19.505 -10.892 34.236 1.00 86.81 98 THR A CA 1
ATOM 816 C C . THR A 1 98 ? -19.407 -10.974 32.713 1.00 86.81 98 THR A C 1
ATOM 818 O O . THR A 1 98 ? -19.120 -12.058 32.197 1.00 86.81 98 THR A O 1
ATOM 821 N N . LEU A 1 99 ? -19.509 -9.843 31.997 1.00 86.12 99 LEU A N 1
ATOM 822 C CA . LEU A 1 99 ? -19.398 -9.722 30.533 1.00 86.12 99 LEU A CA 1
ATOM 823 C C . LEU A 1 99 ? -17.962 -9.902 30.011 1.00 86.12 99 LEU A C 1
ATOM 825 O O . LEU A 1 99 ? -17.450 -9.114 29.218 1.00 86.12 99 LEU A O 1
ATOM 829 N N . THR A 1 100 ? -17.286 -10.963 30.442 1.00 82.69 100 THR A N 1
ATOM 830 C CA . THR A 1 100 ? -15.891 -11.260 30.084 1.00 82.69 100 THR A CA 1
ATOM 831 C C . THR A 1 100 ? -15.742 -12.359 29.028 1.00 82.69 100 THR A C 1
ATOM 833 O O . THR A 1 100 ? -14.613 -12.720 28.678 1.00 82.69 100 THR A O 1
ATOM 836 N N . GLN A 1 101 ? -16.864 -12.898 28.544 1.00 76.94 101 GLN A N 1
ATOM 837 C CA . GLN A 1 101 ? -16.935 -13.895 27.471 1.00 76.94 101 GLN A CA 1
ATOM 838 C C . GLN A 1 101 ? -16.869 -13.227 26.088 1.00 76.94 101 GLN A C 1
ATOM 840 O O . GLN A 1 101 ? -17.175 -12.044 25.962 1.00 76.94 101 GLN A O 1
ATOM 845 N N . GLU A 1 102 ? -16.470 -13.967 25.048 1.00 63.91 102 GLU A N 1
ATOM 846 C CA . GLU A 1 102 ? -16.401 -13.430 23.677 1.00 63.91 102 GLU A CA 1
ATOM 847 C C . GLU A 1 102 ? -17.782 -13.011 23.155 1.00 63.91 102 GLU A C 1
ATOM 849 O O . GLU A 1 102 ? -17.928 -11.888 22.678 1.00 63.91 102 GLU A O 1
ATOM 854 N N . SER A 1 103 ? -18.804 -13.855 23.330 1.00 67.94 103 SER A N 1
ATOM 855 C CA . SER A 1 103 ? -20.204 -13.494 23.095 1.00 67.94 103 SER A CA 1
ATOM 856 C C . SER A 1 103 ? -20.738 -12.675 24.270 1.00 67.94 103 SER A C 1
ATOM 858 O O . SER A 1 103 ? -20.813 -13.174 25.396 1.00 67.94 103 SER A O 1
ATOM 860 N N . CYS A 1 104 ? -21.085 -11.416 24.014 1.00 72.19 104 CYS A N 1
ATOM 861 C CA . CYS A 1 104 ? -21.646 -10.506 25.005 1.00 72.19 104 CYS A CA 1
ATOM 862 C C . CYS A 1 104 ? -23.144 -10.320 24.736 1.00 72.19 104 CYS A C 1
ATOM 864 O O . CYS A 1 104 ? -23.537 -9.512 23.897 1.00 72.19 104 CYS A O 1
ATOM 866 N N . ASP A 1 105 ? -23.985 -11.062 25.454 1.00 80.88 105 ASP A N 1
ATOM 867 C CA . ASP A 1 105 ? -25.434 -10.877 25.377 1.00 80.88 105 ASP A CA 1
ATOM 868 C C . ASP A 1 105 ? -25.859 -9.748 26.320 1.00 80.88 105 ASP A C 1
ATOM 870 O O . ASP A 1 105 ? -25.958 -9.914 27.538 1.00 80.88 105 ASP A O 1
ATOM 874 N N . ILE A 1 106 ? -26.113 -8.570 25.750 1.00 87.69 106 ILE A N 1
ATOM 875 C CA . ILE A 1 106 ? -26.596 -7.417 26.509 1.00 87.69 106 ILE A CA 1
ATOM 876 C C . ILE A 1 106 ? -28.061 -7.637 26.899 1.00 87.69 106 ILE A C 1
ATOM 878 O O . ILE A 1 106 ? -28.976 -7.532 26.077 1.00 87.69 106 ILE A O 1
ATOM 882 N N . SER A 1 107 ? -28.291 -7.910 28.184 1.00 89.56 107 SER A N 1
ATOM 883 C CA . SER A 1 107 ? -29.637 -8.055 28.742 1.00 89.56 107 SER A CA 1
ATOM 884 C C . SER A 1 107 ? -30.457 -6.763 28.577 1.00 89.56 107 SER A C 1
ATOM 886 O O . SER A 1 107 ? -29.940 -5.667 28.814 1.00 89.56 107 SER A O 1
ATOM 888 N N . PRO A 1 108 ? -31.762 -6.840 28.249 1.00 90.38 108 PRO A N 1
ATOM 889 C CA . PRO A 1 108 ? -32.627 -5.660 28.197 1.00 90.38 108 PRO A CA 1
ATOM 890 C C . PRO A 1 108 ? -32.694 -4.915 29.540 1.00 90.38 108 PRO A C 1
ATOM 892 O O . PRO A 1 108 ? -32.814 -3.691 29.546 1.00 90.38 108 PRO A O 1
ATOM 895 N N . VAL A 1 109 ? -32.544 -5.630 30.660 1.00 92.69 109 VAL A N 1
ATOM 896 C CA . VAL A 1 109 ? -32.501 -5.051 32.013 1.00 92.69 109 VAL A CA 1
ATOM 897 C C . VAL A 1 109 ? -31.259 -4.172 32.193 1.00 92.69 109 VAL A C 1
ATOM 899 O O . VAL A 1 109 ? -31.335 -3.123 32.824 1.00 92.69 109 VAL A O 1
ATOM 902 N N . LEU A 1 110 ? -30.123 -4.550 31.593 1.00 92.69 110 LEU A N 1
ATOM 903 C CA . LEU A 1 110 ? -28.896 -3.752 31.632 1.00 92.69 110 LEU A CA 1
ATOM 904 C C . LEU A 1 110 ? -29.064 -2.433 30.860 1.00 92.69 110 LEU A C 1
ATOM 906 O O . LEU A 1 110 ? -28.645 -1.381 31.338 1.00 92.69 110 LEU A O 1
ATOM 910 N N . ALA A 1 111 ? -29.754 -2.458 29.716 1.00 94.19 111 ALA A N 1
ATOM 911 C CA . ALA A 1 111 ? -30.068 -1.236 28.975 1.00 94.19 111 ALA A CA 1
ATOM 912 C C . ALA A 1 111 ? -31.009 -0.298 29.757 1.00 94.19 111 ALA A C 1
ATOM 914 O O . ALA A 1 111 ? -30.791 0.913 29.785 1.00 94.19 111 ALA A O 1
ATOM 915 N N . GLN A 1 112 ? -32.018 -0.850 30.441 1.00 94.25 112 GLN A N 1
ATOM 916 C CA . GLN A 1 112 ? -32.894 -0.084 31.344 1.00 94.25 112 GLN A CA 1
ATOM 917 C C . GLN A 1 112 ? -32.126 0.472 32.554 1.00 94.25 112 GLN A C 1
ATOM 919 O O . GLN A 1 112 ? -32.390 1.584 33.012 1.00 94.25 112 GLN A O 1
ATOM 924 N N . ALA A 1 113 ? -31.132 -0.266 33.058 1.00 94.81 113 ALA A N 1
ATOM 925 C CA . ALA A 1 113 ? -30.260 0.215 34.123 1.00 94.81 113 ALA A CA 1
ATOM 926 C C . ALA A 1 113 ? -29.444 1.431 33.679 1.00 94.81 113 ALA A C 1
ATOM 928 O O . ALA A 1 113 ? -29.400 2.425 34.404 1.00 94.81 113 ALA A O 1
ATOM 929 N N . MET A 1 114 ? -28.862 1.397 32.476 1.00 95.56 114 MET A N 1
ATOM 930 C CA . MET A 1 114 ? -28.136 2.540 31.915 1.00 95.56 114 MET A CA 1
ATOM 931 C C . MET A 1 114 ? -29.049 3.742 31.659 1.00 95.56 114 MET A C 1
ATOM 933 O O . MET A 1 114 ? -28.658 4.871 31.964 1.00 95.56 114 MET A O 1
ATOM 937 N N . GLU A 1 115 ? -30.276 3.513 31.177 1.00 95.50 115 GLU A N 1
ATOM 938 C CA . GLU A 1 115 ? -31.301 4.556 31.052 1.00 95.50 115 GLU A CA 1
ATOM 939 C C . GLU A 1 115 ? -31.582 5.216 32.406 1.00 95.50 115 GLU A C 1
ATOM 941 O O . GLU A 1 115 ? -31.558 6.437 32.515 1.00 95.50 115 GLU A O 1
ATOM 946 N N . ALA A 1 116 ? -31.803 4.440 33.466 1.00 93.56 116 ALA A N 1
ATOM 947 C CA . ALA A 1 116 ? -32.064 5.006 34.784 1.00 93.56 116 ALA A CA 1
ATOM 948 C C . ALA A 1 116 ? -30.831 5.724 35.368 1.00 93.56 116 ALA A C 1
ATOM 950 O O . ALA A 1 116 ? -30.968 6.793 35.965 1.00 93.56 116 ALA A O 1
ATOM 951 N N . LEU A 1 117 ? -29.627 5.169 35.191 1.00 94.69 117 LEU A N 1
ATOM 952 C CA . LEU A 1 117 ? -28.376 5.742 35.701 1.00 94.69 117 LEU A CA 1
ATOM 953 C C . LEU A 1 117 ? -27.997 7.069 35.031 1.00 94.69 117 LEU A C 1
ATOM 955 O O . LEU A 1 117 ? -27.242 7.833 35.633 1.00 94.69 117 LEU A O 1
ATOM 959 N N . GLN A 1 118 ? -28.537 7.387 33.848 1.00 94.12 118 GLN A N 1
ATOM 960 C CA . GLN A 1 118 ? -28.262 8.651 33.150 1.00 94.12 118 GLN A CA 1
ATOM 961 C C . GLN A 1 118 ? -28.638 9.895 33.990 1.00 94.12 118 GLN A C 1
ATOM 963 O O . GLN A 1 118 ? -27.995 10.938 33.877 1.00 94.12 118 GLN A O 1
ATOM 968 N N . ASP A 1 119 ? -29.593 9.762 34.921 1.00 91.56 119 ASP A N 1
ATOM 969 C CA . ASP A 1 119 ? -29.976 10.802 35.894 1.00 91.56 119 ASP A CA 1
ATOM 970 C C . ASP A 1 119 ? -28.874 11.118 36.926 1.00 91.56 119 ASP A C 1
ATOM 972 O O . ASP A 1 119 ? -28.932 12.121 37.649 1.00 91.56 119 ASP A O 1
ATOM 976 N N . ARG A 1 120 ? -27.872 10.239 37.042 1.00 93.25 120 ARG A N 1
ATOM 977 C CA . ARG A 1 120 ? -26.711 10.350 37.930 1.00 93.25 120 ARG A CA 1
ATOM 978 C C . ARG A 1 120 ? -25.428 10.225 37.093 1.00 93.25 120 ARG A C 1
ATOM 980 O O . ARG A 1 120 ? -24.793 9.170 37.115 1.00 93.25 120 ARG A O 1
ATOM 987 N N . PRO A 1 121 ? -24.984 11.307 36.418 1.00 91.62 121 PRO A N 1
ATOM 988 C CA . PRO A 1 121 ? -23.895 11.260 35.433 1.00 91.62 121 PRO A CA 1
ATOM 989 C C . PRO A 1 121 ? -22.594 10.615 35.931 1.00 91.62 121 PRO A C 1
ATOM 991 O O . PRO A 1 121 ? -21.906 9.933 35.178 1.00 91.62 121 PRO A O 1
ATOM 994 N N . VAL A 1 122 ? -22.269 10.792 37.216 1.00 93.31 122 VAL A N 1
ATOM 995 C CA . VAL A 1 122 ? -21.081 10.193 37.844 1.00 93.31 122 VAL A CA 1
ATOM 996 C C . VAL A 1 122 ? -21.184 8.663 37.905 1.00 93.31 122 VAL A C 1
ATOM 998 O O . VAL A 1 122 ? -20.244 7.974 37.524 1.00 93.31 122 VAL A O 1
ATOM 1001 N N . LEU A 1 123 ? -22.331 8.123 38.336 1.00 93.75 123 LEU A N 1
ATOM 1002 C CA . LEU A 1 123 ? -22.555 6.672 38.411 1.00 93.75 123 LEU A CA 1
ATOM 1003 C C . LEU A 1 123 ? -22.630 6.051 37.014 1.00 93.75 123 LEU A C 1
ATOM 1005 O O . LEU A 1 123 ? -22.064 4.984 36.785 1.00 93.75 123 LEU A O 1
ATOM 1009 N N . TYR A 1 124 ? -23.283 6.744 36.079 1.00 94.38 124 TYR A N 1
ATOM 1010 C CA . TYR A 1 124 ? -23.319 6.369 34.667 1.00 94.38 124 TYR A CA 1
ATOM 1011 C C . TYR A 1 124 ? -21.903 6.215 34.094 1.00 94.38 124 TYR A C 1
ATOM 1013 O O . TYR A 1 124 ? -21.568 5.157 33.562 1.00 94.38 124 TYR A O 1
ATOM 1021 N N . LYS A 1 125 ? -21.037 7.222 34.282 1.00 93.88 125 LYS A N 1
ATOM 1022 C CA . LYS A 1 125 ? -19.660 7.191 33.772 1.00 93.88 125 LYS A CA 1
ATOM 1023 C C . LYS A 1 125 ? -18.826 6.071 34.399 1.00 93.88 125 LYS A C 1
ATOM 1025 O O . LYS A 1 125 ? -18.208 5.306 33.670 1.00 93.88 125 LYS A O 1
ATOM 1030 N N . TYR A 1 126 ? -18.884 5.889 35.720 1.00 95.00 126 TYR A N 1
ATOM 1031 C CA . TYR A 1 126 ? -18.171 4.779 36.368 1.00 95.00 126 TYR A CA 1
ATOM 1032 C C . TYR A 1 126 ? -18.653 3.395 35.916 1.00 95.00 126 TYR A C 1
ATOM 1034 O O . TYR A 1 126 ? -17.882 2.437 35.921 1.00 95.00 126 TYR A O 1
ATOM 1042 N N . THR A 1 127 ? -19.919 3.275 35.518 1.00 94.81 127 THR A N 1
ATOM 1043 C CA . THR A 1 127 ? -20.456 2.023 34.972 1.00 94.81 127 THR A CA 1
ATOM 1044 C C . THR A 1 127 ? -19.895 1.738 33.577 1.00 94.81 127 THR A C 1
ATOM 1046 O O . THR A 1 127 ? -19.537 0.595 33.290 1.00 94.81 127 THR A O 1
ATOM 1049 N N . LEU A 1 128 ? -19.754 2.771 32.736 1.00 95.12 128 LEU A N 1
ATOM 1050 C CA . LEU A 1 128 ? -19.077 2.667 31.439 1.00 95.12 128 LEU A CA 1
ATOM 1051 C C . LEU A 1 128 ? -17.600 2.279 31.589 1.00 95.12 128 LEU A C 1
ATOM 1053 O O . LEU A 1 128 ? -17.128 1.406 30.862 1.00 95.12 128 LEU A O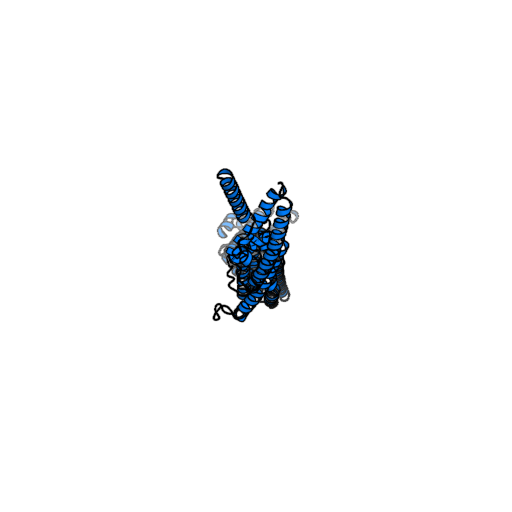 1
ATOM 1057 N N . ASP A 1 129 ? -16.890 2.872 32.551 1.00 94.44 129 ASP A N 1
ATOM 1058 C CA . ASP A 1 129 ? -15.481 2.554 32.822 1.00 94.44 129 ASP A CA 1
ATOM 1059 C C . ASP A 1 129 ? -15.303 1.084 33.257 1.00 94.44 129 ASP A C 1
ATOM 1061 O O . ASP A 1 129 ? -14.385 0.388 32.805 1.00 94.44 129 ASP A O 1
ATOM 1065 N N . GLU A 1 130 ? -16.204 0.580 34.109 1.00 94.25 130 GLU A N 1
ATOM 1066 C CA . GLU A 1 130 ? -16.206 -0.820 34.553 1.00 94.25 130 GLU A CA 1
ATOM 1067 C C . GLU A 1 130 ? -16.504 -1.777 33.385 1.00 94.25 130 GLU A C 1
ATOM 1069 O O . GLU A 1 130 ? -15.780 -2.759 33.200 1.00 94.25 130 GLU A O 1
ATOM 1074 N N . PHE A 1 131 ? -17.502 -1.462 32.547 1.00 94.75 131 PHE A N 1
ATOM 1075 C CA . PHE A 1 131 ? -17.783 -2.209 31.315 1.00 94.75 131 PHE A CA 1
ATOM 1076 C C . PHE A 1 131 ? -16.555 -2.245 30.398 1.00 94.75 131 PHE A C 1
ATOM 1078 O O . PHE A 1 131 ? -16.100 -3.319 30.000 1.00 94.75 131 PHE A O 1
ATOM 1085 N N . GLY A 1 132 ? -15.962 -1.081 30.121 1.00 94.38 132 GLY A N 1
ATOM 1086 C CA . GLY A 1 132 ? -14.773 -0.961 29.285 1.00 94.38 132 GLY A CA 1
ATOM 1087 C C . GLY A 1 132 ? -13.596 -1.779 29.816 1.00 94.38 132 GLY A C 1
ATOM 1088 O O . GLY A 1 132 ? -12.878 -2.402 29.039 1.00 94.38 132 GLY A O 1
ATOM 1089 N N . THR A 1 133 ? -13.409 -1.843 31.135 1.00 94.31 133 THR A N 1
ATOM 1090 C CA . THR A 1 133 ? -12.340 -2.631 31.773 1.00 94.31 133 THR A CA 1
ATOM 1091 C C . THR A 1 133 ? -12.567 -4.141 31.645 1.00 94.31 133 THR A C 1
ATOM 1093 O O . THR A 1 133 ? -11.635 -4.889 31.309 1.00 94.31 133 THR A O 1
ATOM 1096 N N . ALA A 1 134 ? -13.800 -4.604 31.868 1.00 93.56 134 ALA A N 1
ATOM 1097 C CA . ALA A 1 134 ? -14.169 -6.009 31.708 1.00 93.56 134 ALA A CA 1
ATOM 1098 C C . ALA A 1 134 ? -14.009 -6.464 30.248 1.00 93.56 134 ALA A C 1
ATOM 1100 O O . ALA A 1 134 ? -13.358 -7.482 29.979 1.00 93.56 134 ALA A O 1
ATOM 1101 N N . ARG A 1 135 ? -14.510 -5.661 29.300 1.00 94.19 135 ARG A N 1
ATOM 1102 C CA . ARG A 1 135 ? -14.385 -5.921 27.860 1.00 94.19 135 ARG A CA 1
ATOM 1103 C C . ARG A 1 135 ? -12.946 -5.841 27.369 1.00 94.19 135 ARG A C 1
ATOM 1105 O O . ARG A 1 135 ? -12.520 -6.752 26.671 1.00 94.19 135 ARG A O 1
ATOM 1112 N N . ARG A 1 136 ? -12.142 -4.860 27.801 1.00 94.44 136 ARG A N 1
ATOM 1113 C CA . ARG A 1 136 ? -10.695 -4.796 27.493 1.00 94.44 136 ARG A CA 1
ATOM 1114 C C . ARG A 1 136 ? -9.997 -6.109 27.840 1.00 94.44 136 ARG A C 1
ATOM 1116 O O . ARG A 1 136 ? -9.254 -6.654 27.028 1.00 94.44 136 ARG A O 1
ATOM 1123 N N . SER A 1 137 ? -10.271 -6.652 29.025 1.00 93.12 137 SER A N 1
ATOM 1124 C CA . SER A 1 137 ? -9.700 -7.932 29.464 1.00 93.12 137 SER A CA 1
ATOM 1125 C C . SER A 1 137 ? -10.184 -9.113 28.611 1.00 93.12 137 SER A C 1
ATOM 1127 O O . SER A 1 137 ? -9.402 -10.017 28.312 1.00 93.12 137 SER A O 1
ATOM 1129 N N . ALA A 1 138 ? -11.453 -9.112 28.194 1.00 93.06 138 ALA A N 1
ATOM 1130 C CA . ALA A 1 138 ? -12.012 -10.122 27.296 1.00 93.06 138 ALA A CA 1
ATOM 1131 C C . ALA A 1 138 ? -11.382 -10.064 25.897 1.00 93.06 138 ALA A C 1
ATOM 1133 O O . ALA A 1 138 ? -10.876 -11.079 25.430 1.00 93.06 138 ALA A O 1
ATOM 1134 N N . VAL A 1 139 ? -11.323 -8.880 25.279 1.00 94.38 139 VAL A N 1
ATOM 1135 C CA . VAL A 1 139 ? -10.751 -8.659 23.941 1.00 94.38 139 VAL A CA 1
ATOM 1136 C C . VAL A 1 139 ? -9.266 -9.009 23.911 1.00 94.38 139 VAL A C 1
ATOM 1138 O O . VAL A 1 139 ? -8.815 -9.678 22.986 1.00 94.38 139 VAL A O 1
ATOM 1141 N N . VAL A 1 140 ? -8.491 -8.639 24.937 1.00 94.75 140 VAL A N 1
ATOM 1142 C CA . VAL A 1 140 ? -7.074 -9.031 25.011 1.00 94.75 140 VAL A CA 1
ATOM 1143 C C . VAL A 1 140 ? -6.922 -10.549 25.063 1.00 94.75 140 VAL A C 1
ATOM 1145 O O . VAL A 1 140 ? -6.086 -11.096 24.347 1.00 94.75 140 VAL A O 1
ATOM 1148 N N . ARG A 1 141 ? -7.726 -11.246 25.876 1.00 93.38 141 ARG A N 1
ATOM 1149 C CA . ARG A 1 141 ? -7.693 -12.716 25.927 1.00 93.38 141 ARG A CA 1
ATOM 1150 C C . ARG A 1 141 ? -8.118 -13.336 24.599 1.00 93.38 141 ARG A C 1
ATOM 1152 O O . ARG A 1 141 ? -7.380 -14.175 24.098 1.00 93.38 141 ARG A O 1
ATOM 1159 N N . GLY A 1 142 ? -9.218 -12.867 24.010 1.00 93.19 142 GLY A N 1
ATOM 1160 C CA . GLY A 1 142 ? -9.704 -13.328 22.708 1.00 93.19 142 GLY A CA 1
ATOM 1161 C C . GLY A 1 142 ? -8.666 -13.140 21.603 1.00 93.19 142 GLY A C 1
ATOM 1162 O O . GLY A 1 142 ? -8.445 -14.044 20.805 1.00 93.19 142 GLY A O 1
ATOM 1163 N N . PHE A 1 143 ? -7.928 -12.024 21.605 1.00 95.00 143 PHE A N 1
ATOM 1164 C CA . PHE A 1 143 ? -6.854 -11.805 20.634 1.00 95.00 143 PHE A CA 1
ATOM 1165 C C . PHE A 1 143 ? -5.724 -12.827 20.797 1.00 95.00 143 PHE A C 1
ATOM 1167 O O . PHE A 1 143 ? -5.254 -13.404 19.819 1.00 95.00 143 PHE A O 1
ATOM 1174 N N . ILE A 1 144 ? -5.292 -13.090 22.035 1.00 93.62 144 ILE A N 1
ATOM 1175 C CA . ILE A 1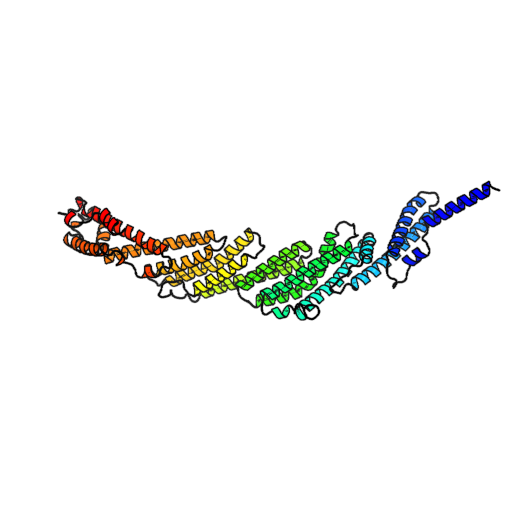 144 ? -4.250 -14.087 22.319 1.00 93.62 144 ILE A CA 1
ATOM 1176 C C . ILE A 1 144 ? -4.728 -15.509 21.998 1.00 93.62 144 ILE A C 1
ATOM 1178 O O . ILE A 1 144 ? -3.955 -16.300 21.452 1.00 93.62 144 ILE A O 1
ATOM 1182 N N . ASP A 1 145 ? -5.984 -15.838 22.288 1.00 92.50 145 ASP A N 1
ATOM 1183 C CA . ASP A 1 145 ? -6.574 -17.130 21.943 1.00 92.50 145 ASP A CA 1
ATOM 1184 C C . ASP A 1 145 ? -6.684 -17.290 20.417 1.00 92.50 145 ASP A C 1
ATOM 1186 O O . ASP A 1 145 ? -6.254 -18.313 19.888 1.00 92.50 145 ASP A O 1
ATOM 1190 N N . ALA A 1 146 ? -7.111 -16.264 19.675 1.00 93.06 146 ALA A N 1
ATOM 1191 C CA . ALA A 1 146 ? -7.119 -16.282 18.210 1.00 93.06 146 ALA A CA 1
ATOM 1192 C C . ALA A 1 146 ? -5.710 -16.475 17.619 1.00 93.06 146 ALA A C 1
ATOM 1194 O O . ALA A 1 146 ? -5.525 -17.223 16.655 1.00 93.06 146 ALA A O 1
ATOM 1195 N N . LEU A 1 147 ? -4.698 -15.854 18.230 1.00 92.56 147 LEU A N 1
ATOM 1196 C CA . LEU A 1 147 ? -3.299 -16.007 17.832 1.00 92.56 147 LEU A CA 1
ATOM 1197 C C . LEU A 1 147 ? -2.770 -17.426 18.074 1.00 92.56 147 LEU A C 1
ATOM 1199 O O . LEU A 1 147 ? -2.134 -17.989 17.184 1.00 92.56 147 LEU A O 1
ATOM 1203 N N . THR A 1 148 ? -3.042 -18.003 19.248 1.00 91.12 148 THR A N 1
ATOM 1204 C CA . THR A 1 148 ? -2.344 -19.207 19.745 1.00 91.12 148 THR A CA 1
ATOM 1205 C C . THR A 1 148 ? -3.164 -20.498 19.690 1.00 91.12 148 THR A C 1
ATOM 1207 O O . THR A 1 148 ? -2.600 -21.576 19.504 1.00 91.12 148 THR A O 1
ATOM 1210 N N . ARG A 1 149 ? -4.492 -20.420 19.827 1.00 87.62 149 ARG A N 1
ATOM 1211 C CA . ARG A 1 149 ? -5.421 -21.566 19.893 1.00 87.62 149 ARG A CA 1
ATOM 1212 C C . ARG A 1 149 ? -6.381 -21.640 18.706 1.00 87.62 149 ARG A C 1
ATOM 1214 O O . ARG A 1 149 ? -6.765 -22.742 18.317 1.00 87.62 149 ARG A O 1
ATOM 1221 N N . GLY A 1 150 ? -6.688 -20.504 18.086 1.00 85.38 150 GLY A N 1
ATOM 1222 C CA . GLY A 1 150 ? -7.697 -20.409 17.036 1.00 85.38 150 GLY A CA 1
ATOM 1223 C C . GLY A 1 150 ? -9.120 -20.401 17.605 1.00 85.38 150 GLY A C 1
ATOM 1224 O O . GLY A 1 150 ? -9.318 -20.223 18.804 1.00 85.38 150 GLY A O 1
ATOM 1225 N N . GLY A 1 151 ? -10.118 -20.572 16.738 1.00 79.50 151 GLY A N 1
ATOM 1226 C CA . GLY A 1 151 ? -11.528 -20.572 17.132 1.00 79.50 151 GLY A CA 1
ATOM 1227 C C . GLY A 1 151 ? -11.986 -21.862 17.818 1.00 79.50 151 GLY A C 1
ATOM 1228 O O . GLY A 1 151 ? -11.223 -22.817 17.993 1.00 79.50 151 GLY A O 1
ATOM 1229 N N . LEU A 1 152 ? -13.268 -21.901 18.193 1.00 74.19 152 LEU A N 1
ATOM 1230 C CA . LEU A 1 152 ? -13.895 -23.043 18.863 1.00 74.19 152 LEU A CA 1
ATOM 1231 C C . LEU A 1 152 ? -13.635 -24.352 18.092 1.00 74.19 152 LEU A C 1
ATOM 1233 O O . LEU A 1 152 ? -13.902 -24.462 16.896 1.00 74.19 152 LEU A O 1
ATOM 1237 N N . GLY A 1 153 ? -13.073 -25.349 18.781 1.00 73.19 153 GLY A N 1
ATOM 1238 C CA . GLY A 1 153 ? -12.702 -26.635 18.175 1.00 73.19 153 GLY A CA 1
ATOM 1239 C C . GLY A 1 153 ? -11.436 -26.611 17.303 1.00 73.19 153 GLY A C 1
ATOM 1240 O O . GLY A 1 153 ? -11.177 -27.585 16.601 1.00 73.19 153 GLY A O 1
ATOM 1241 N N . GLY A 1 154 ? -10.641 -25.534 17.343 1.00 71.31 154 GLY A N 1
ATOM 1242 C CA . GLY A 1 154 ? -9.436 -25.360 16.520 1.00 71.31 154 GLY A CA 1
ATOM 1243 C C . GLY A 1 154 ? -9.718 -24.803 15.119 1.00 71.31 154 GLY A C 1
ATOM 1244 O O . GLY A 1 154 ? -8.852 -24.858 14.240 1.00 71.31 154 GLY A O 1
ATOM 1245 N N . THR A 1 155 ? -10.928 -24.282 14.902 1.00 73.44 155 THR A N 1
ATOM 1246 C CA . THR A 1 155 ? -11.381 -23.686 13.640 1.00 73.44 155 THR A CA 1
ATOM 1247 C C . THR A 1 155 ? -11.980 -22.296 13.876 1.00 73.44 155 THR A C 1
ATOM 1249 O O . THR A 1 155 ? -12.936 -22.191 14.641 1.00 73.44 155 THR A O 1
ATOM 1252 N N . PRO A 1 156 ? -11.479 -21.237 13.208 1.00 81.88 156 PRO A N 1
ATOM 1253 C CA . PRO A 1 156 ? -10.299 -21.226 12.336 1.00 81.88 156 PRO A CA 1
ATOM 1254 C C . PRO A 1 156 ? -9.008 -21.564 13.101 1.00 81.88 156 PRO A C 1
ATOM 1256 O O . PRO A 1 156 ? -8.964 -21.468 14.324 1.00 81.88 156 PRO A O 1
ATOM 1259 N N . ARG A 1 157 ? -7.970 -22.012 12.385 1.00 87.25 157 ARG A N 1
ATOM 1260 C CA . ARG A 1 157 ? -6.676 -22.375 12.992 1.00 87.25 157 ARG A CA 1
ATOM 1261 C C . ARG A 1 157 ? -6.021 -21.156 13.664 1.00 87.25 157 ARG A C 1
ATOM 1263 O O . ARG A 1 157 ? -6.301 -20.038 13.233 1.00 87.25 157 ARG A O 1
ATOM 1270 N N . PRO A 1 158 ? -5.122 -21.360 14.650 1.00 92.56 158 PRO A N 1
ATOM 1271 C CA . PRO A 1 158 ? -4.352 -20.271 15.243 1.00 92.56 158 PRO A CA 1
ATOM 1272 C C . PRO A 1 158 ? -3.667 -19.408 14.186 1.00 92.56 158 PRO A C 1
ATOM 1274 O O . PRO A 1 158 ? -3.015 -19.941 13.282 1.00 92.56 158 PRO A O 1
ATOM 1277 N N . ILE A 1 159 ? -3.769 -18.087 14.327 1.00 93.25 159 ILE A N 1
ATOM 1278 C CA . ILE A 1 159 ? -3.187 -17.140 13.366 1.00 93.25 159 ILE A CA 1
ATOM 1279 C C . ILE A 1 159 ? -1.657 -17.308 13.292 1.00 93.25 159 ILE A C 1
ATOM 1281 O O . ILE A 1 159 ? -1.080 -17.204 12.212 1.00 93.25 159 ILE A O 1
ATOM 1285 N N . GLU A 1 160 ? -0.988 -17.673 14.394 1.00 93.12 160 GLU A N 1
ATOM 1286 C CA . GLU A 1 160 ? 0.467 -17.914 14.424 1.00 93.12 160 GLU A CA 1
ATOM 1287 C C . GLU A 1 160 ? 0.932 -19.046 13.489 1.00 93.12 160 GLU A C 1
ATOM 1289 O O . GLU A 1 160 ? 2.079 -19.029 13.031 1.00 93.12 160 GLU A O 1
ATOM 1294 N N . MET A 1 161 ? 0.054 -19.990 13.116 1.00 90.56 161 MET A N 1
ATOM 1295 C CA . MET A 1 161 ? 0.392 -21.012 12.114 1.00 90.56 161 MET A CA 1
ATOM 1296 C C . MET A 1 161 ? 0.677 -20.409 10.732 1.00 90.56 161 MET A C 1
ATOM 1298 O O . MET A 1 161 ? 1.390 -21.017 9.932 1.00 90.56 161 MET A O 1
ATOM 1302 N N . HIS A 1 162 ? 0.150 -19.217 10.446 1.00 89.94 162 HIS A N 1
ATOM 1303 C CA . HIS A 1 162 ? 0.360 -18.508 9.185 1.00 89.94 162 HIS A CA 1
ATOM 1304 C C . HIS A 1 162 ? 1.609 -17.617 9.194 1.00 89.94 162 HIS A C 1
ATOM 1306 O O . HIS A 1 162 ? 1.854 -16.938 8.209 1.00 89.94 162 HIS A O 1
ATOM 1312 N N . SER A 1 163 ? 2.435 -17.635 10.247 1.00 89.38 163 SER A N 1
ATOM 1313 C CA . SER A 1 163 ? 3.641 -16.787 10.366 1.00 89.38 163 SER A CA 1
ATOM 1314 C C . SER A 1 163 ? 4.661 -16.928 9.221 1.00 89.38 163 SER A C 1
ATOM 1316 O O . SER A 1 163 ? 5.445 -16.013 8.986 1.00 89.38 163 SER A O 1
ATOM 1318 N N . HIS A 1 164 ? 4.633 -18.041 8.481 1.00 89.06 164 HIS A N 1
ATOM 1319 C CA . HIS A 1 164 ? 5.438 -18.270 7.274 1.00 89.06 164 HIS A CA 1
ATOM 1320 C C . HIS A 1 164 ? 4.951 -17.488 6.039 1.00 89.06 164 HIS A C 1
ATOM 1322 O O . HIS A 1 164 ? 5.701 -17.355 5.075 1.00 89.06 164 HIS A O 1
ATOM 1328 N N . ASP A 1 165 ? 3.714 -16.988 6.060 1.00 93.81 165 ASP A N 1
ATOM 1329 C CA . ASP A 1 165 ? 3.123 -16.097 5.061 1.00 93.81 165 ASP A CA 1
ATOM 1330 C C . ASP A 1 165 ? 2.851 -14.729 5.717 1.00 93.81 165 ASP A C 1
ATOM 1332 O O . ASP A 1 165 ? 1.783 -14.507 6.299 1.00 93.81 165 ASP A O 1
ATOM 1336 N N . PRO A 1 166 ? 3.818 -13.794 5.654 1.00 94.31 166 PRO A N 1
ATOM 1337 C CA . PRO A 1 166 ? 3.734 -12.501 6.326 1.00 94.31 166 PRO A CA 1
ATOM 1338 C C . PRO A 1 166 ? 2.485 -11.682 6.001 1.00 94.31 166 PRO A C 1
ATOM 1340 O O . PRO A 1 166 ? 1.919 -11.047 6.891 1.00 94.31 166 PRO A O 1
ATOM 1343 N N . LEU A 1 167 ? 2.049 -11.677 4.736 1.00 93.62 167 LEU A N 1
ATOM 1344 C CA . LEU A 1 167 ? 0.914 -10.856 4.314 1.00 93.62 167 LEU A CA 1
ATOM 1345 C C . LEU A 1 167 ? -0.383 -11.403 4.894 1.00 93.62 167 LEU A C 1
ATOM 1347 O O . LEU A 1 167 ? -1.185 -10.639 5.432 1.00 93.62 167 LEU A O 1
ATOM 1351 N N . ARG A 1 168 ? -0.563 -12.726 4.827 1.00 93.81 168 ARG A N 1
ATOM 1352 C CA . ARG A 1 168 ? -1.710 -13.390 5.438 1.00 93.81 168 ARG A CA 1
ATOM 1353 C C . ARG A 1 168 ? -1.699 -13.243 6.953 1.00 93.81 168 ARG A C 1
ATOM 1355 O O . ARG A 1 168 ? -2.726 -12.914 7.526 1.00 93.81 168 ARG A O 1
ATOM 1362 N N . TYR A 1 169 ? -0.551 -13.434 7.596 1.00 95.56 169 TYR A N 1
ATOM 1363 C CA . TYR A 1 169 ? -0.426 -13.325 9.047 1.00 95.56 169 TYR A CA 1
ATOM 1364 C C . TYR A 1 169 ? -0.812 -11.931 9.562 1.00 95.56 169 TYR A C 1
ATOM 1366 O O . TYR A 1 169 ? -1.613 -11.812 10.489 1.00 95.56 169 TYR A O 1
ATOM 1374 N N . VAL A 1 170 ? -0.301 -10.867 8.928 1.00 96.62 170 VAL A N 1
ATOM 1375 C CA . VAL A 1 170 ? -0.681 -9.486 9.266 1.00 96.62 170 VAL A CA 1
ATOM 1376 C C . VAL A 1 170 ? -2.151 -9.217 8.926 1.00 96.62 170 VAL A C 1
ATOM 1378 O O . VAL A 1 170 ? -2.850 -8.590 9.721 1.00 96.62 170 VAL A O 1
ATOM 1381 N N . GLY A 1 171 ? -2.639 -9.724 7.792 1.00 95.00 171 GLY A N 1
ATOM 1382 C CA . GLY A 1 171 ? -4.039 -9.595 7.385 1.00 95.00 171 GLY A CA 1
ATOM 1383 C C . GLY A 1 171 ? -5.021 -10.235 8.357 1.00 95.00 171 GLY A C 1
ATOM 1384 O O . GLY A 1 171 ? -5.972 -9.576 8.760 1.00 95.00 171 GLY A O 1
ATOM 1385 N N . ASP A 1 172 ? -4.761 -11.465 8.797 1.00 95.44 172 ASP A N 1
ATOM 1386 C CA . ASP A 1 172 ? -5.600 -12.187 9.756 1.00 95.44 172 ASP A CA 1
ATOM 1387 C C . ASP A 1 172 ? -5.662 -11.444 11.107 1.00 95.44 172 ASP A C 1
ATOM 1389 O O . ASP A 1 172 ? -6.739 -11.307 11.690 1.00 95.44 172 ASP A O 1
ATOM 1393 N N . MET A 1 173 ? -4.533 -10.894 11.585 1.00 96.62 173 MET A N 1
ATOM 1394 C CA . MET A 1 173 ? -4.502 -10.083 12.813 1.00 96.62 173 MET A CA 1
ATOM 1395 C C . MET A 1 173 ? -5.350 -8.808 12.694 1.00 96.62 173 MET A C 1
ATOM 1397 O O . MET A 1 173 ? -6.115 -8.485 13.605 1.00 96.62 173 MET A O 1
ATOM 1401 N N . LEU A 1 174 ? -5.225 -8.080 11.580 1.00 96.12 174 LEU A N 1
ATOM 1402 C CA . LEU A 1 174 ? -5.978 -6.845 11.344 1.00 96.12 174 LEU A CA 1
ATOM 1403 C C . LEU A 1 174 ? -7.468 -7.115 11.087 1.00 96.12 174 LEU A C 1
ATOM 1405 O O . LEU A 1 174 ? -8.315 -6.346 11.540 1.00 96.12 174 LEU A O 1
ATOM 1409 N N . ALA A 1 175 ? -7.802 -8.219 10.414 1.00 94.62 175 ALA A N 1
ATOM 1410 C CA . ALA A 1 175 ? -9.177 -8.654 10.196 1.00 94.62 175 ALA A CA 1
ATOM 1411 C C . ALA A 1 175 ? -9.876 -8.994 11.517 1.00 94.62 175 ALA A C 1
ATOM 1413 O O . ALA A 1 175 ? -10.985 -8.515 11.757 1.00 94.62 175 ALA A O 1
ATOM 1414 N N . TRP A 1 176 ? -9.207 -9.758 12.390 1.00 95.31 176 TRP A N 1
ATOM 1415 C CA . TRP A 1 176 ? -9.720 -10.068 13.724 1.00 95.31 176 TRP A CA 1
ATOM 1416 C C . TRP A 1 176 ? -9.967 -8.789 14.526 1.00 95.31 176 TRP A C 1
ATOM 1418 O O . TRP A 1 176 ? -11.037 -8.605 15.098 1.00 95.31 176 TRP A O 1
ATOM 1428 N N . LEU A 1 177 ? -9.002 -7.865 14.508 1.00 94.88 177 LEU A N 1
ATOM 1429 C CA . LEU A 1 177 ? -9.106 -6.586 15.203 1.00 94.88 177 LEU A CA 1
ATOM 1430 C C . LEU A 1 177 ? -10.276 -5.739 14.689 1.00 94.88 177 LEU A C 1
ATOM 1432 O O . LEU A 1 177 ? -11.021 -5.173 15.488 1.00 94.88 177 LEU A O 1
ATOM 1436 N N . HIS A 1 178 ? -10.444 -5.651 13.370 1.00 93.50 178 HIS A N 1
ATOM 1437 C CA . HIS A 1 178 ? -11.556 -4.944 12.743 1.00 93.50 178 HIS A CA 1
ATOM 1438 C C . HIS A 1 178 ? -12.907 -5.514 13.198 1.00 93.50 178 HIS A C 1
ATOM 1440 O O . HIS A 1 178 ? -13.768 -4.758 13.647 1.00 93.50 178 HIS A O 1
ATOM 1446 N N . GLN A 1 179 ? -13.062 -6.842 13.168 1.00 93.31 179 GLN A N 1
ATOM 1447 C CA . GLN A 1 179 ? -14.282 -7.512 13.617 1.00 93.31 179 GLN A CA 1
ATOM 1448 C C . GLN A 1 179 ? -14.540 -7.308 15.116 1.00 93.31 179 GLN A C 1
ATOM 1450 O O . GLN A 1 179 ? -15.668 -7.005 15.506 1.00 93.31 179 GLN A O 1
ATOM 1455 N N . ALA A 1 180 ? -13.510 -7.442 15.955 1.00 92.75 180 ALA A N 1
ATOM 1456 C CA . ALA A 1 180 ? -13.627 -7.217 17.392 1.00 92.75 180 ALA A CA 1
ATOM 1457 C C . ALA A 1 180 ? -14.057 -5.773 17.685 1.00 92.75 180 ALA A C 1
ATOM 1459 O O . ALA A 1 180 ? -14.978 -5.547 18.458 1.00 92.75 180 ALA A O 1
ATOM 1460 N N . THR A 1 181 ? -13.459 -4.795 17.002 1.00 92.94 181 THR A N 1
ATOM 1461 C CA . THR A 1 181 ? -13.801 -3.375 17.164 1.00 92.94 181 THR A CA 1
ATOM 1462 C C . THR A 1 181 ? -15.259 -3.086 16.796 1.00 92.94 181 THR A C 1
ATOM 1464 O O . THR A 1 181 ? -15.943 -2.377 17.530 1.00 92.94 181 THR A O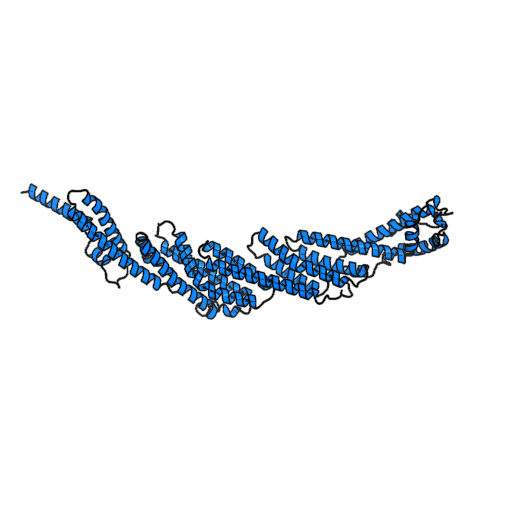 1
ATOM 1467 N N . ALA A 1 182 ? -15.747 -3.657 15.690 1.00 92.62 182 ALA A N 1
ATOM 1468 C CA . ALA A 1 182 ? -17.150 -3.541 15.293 1.00 92.62 182 ALA A CA 1
ATOM 1469 C C . ALA A 1 182 ? -18.091 -4.173 16.333 1.00 92.62 182 ALA A C 1
ATOM 1471 O O . ALA A 1 182 ? -19.057 -3.542 16.751 1.00 92.62 182 ALA A O 1
ATOM 1472 N N . SER A 1 183 ? -17.754 -5.373 16.814 1.00 92.50 183 SER A N 1
ATOM 1473 C CA . SER A 1 183 ? -18.565 -6.100 17.801 1.00 92.50 183 SER A CA 1
ATOM 1474 C C . SER A 1 183 ? -18.671 -5.334 19.126 1.00 92.50 183 SER A C 1
ATOM 1476 O O . SER A 1 183 ? -19.749 -5.216 19.695 1.00 92.50 183 SER A O 1
ATOM 1478 N N . GLU A 1 184 ? -17.571 -4.754 19.620 1.00 93.00 184 GLU A N 1
ATOM 1479 C CA . GLU A 1 184 ? -17.597 -3.961 20.859 1.00 93.00 184 GLU A CA 1
ATOM 1480 C C . GLU A 1 184 ? -18.415 -2.672 20.721 1.00 93.00 184 GLU A C 1
ATOM 1482 O O . GLU A 1 184 ? -19.087 -2.270 21.674 1.00 93.00 184 GLU A O 1
ATOM 1487 N N . LYS A 1 185 ? -18.406 -2.048 19.536 1.00 92.50 185 LYS A N 1
ATOM 1488 C CA . LYS A 1 185 ? -19.289 -0.917 19.238 1.00 92.50 185 LYS A CA 1
ATOM 1489 C C . LYS A 1 185 ? -20.759 -1.346 19.288 1.00 92.50 185 LYS A C 1
ATOM 1491 O O . LYS A 1 185 ? -21.539 -0.705 19.986 1.00 92.50 185 LYS A O 1
ATOM 1496 N N . GLU A 1 186 ? -21.114 -2.455 18.641 1.00 93.00 186 GLU A N 1
ATOM 1497 C CA . GLU A 1 186 ? -22.482 -2.998 18.654 1.00 93.00 186 GLU A CA 1
ATOM 1498 C C . GLU A 1 186 ? -22.957 -3.351 20.075 1.00 93.00 186 GLU A C 1
ATOM 1500 O O . GLU A 1 186 ? -24.092 -3.045 20.446 1.00 93.00 186 GLU A O 1
ATOM 1505 N N . HIS A 1 187 ? -22.092 -3.935 20.915 1.00 92.12 187 HIS A N 1
ATOM 1506 C CA . HIS A 1 187 ? -22.427 -4.218 22.315 1.00 92.12 187 HIS A CA 1
ATOM 1507 C C . HIS A 1 187 ? -22.746 -2.933 23.099 1.00 92.12 187 HIS A C 1
ATOM 1509 O O . HIS A 1 187 ? -23.709 -2.894 23.867 1.00 92.12 187 HIS A O 1
ATOM 1515 N N . LEU A 1 188 ? -21.967 -1.865 22.902 1.00 93.44 188 LEU A N 1
ATOM 1516 C CA . LEU A 1 188 ? -22.214 -0.574 23.548 1.00 93.44 188 LEU A CA 1
ATOM 1517 C C . LEU A 1 188 ? -23.481 0.106 23.024 1.00 93.44 188 LEU A C 1
ATOM 1519 O O . LEU A 1 188 ? -24.255 0.630 23.824 1.00 93.44 188 LEU A O 1
ATOM 1523 N N . GLU A 1 189 ? -23.737 0.054 21.718 1.00 93.38 189 GLU A N 1
ATOM 1524 C CA . GLU A 1 189 ? -24.982 0.551 21.121 1.00 93.38 189 GLU A CA 1
ATOM 1525 C C . GLU A 1 189 ? -26.202 -0.181 21.697 1.00 93.38 189 GLU A C 1
ATOM 1527 O O . GLU A 1 189 ? -27.184 0.453 22.086 1.00 93.38 189 GLU A O 1
ATOM 1532 N N . ALA A 1 190 ? -26.128 -1.507 21.846 1.00 93.75 190 ALA A N 1
ATOM 1533 C CA . ALA A 1 190 ? -27.185 -2.297 22.471 1.00 93.75 190 ALA A CA 1
ATOM 1534 C C . ALA A 1 190 ? -27.387 -1.940 23.956 1.00 93.75 190 ALA A C 1
ATOM 1536 O O . ALA A 1 190 ? -28.529 -1.881 24.424 1.00 93.75 190 ALA A O 1
ATOM 1537 N N . MET A 1 191 ? -26.300 -1.677 24.691 1.00 94.12 191 MET A N 1
ATOM 1538 C CA . MET A 1 191 ? -26.340 -1.300 26.108 1.00 94.12 191 MET A CA 1
ATOM 1539 C C . MET A 1 191 ? -26.897 0.110 26.322 1.00 94.12 191 MET A C 1
ATOM 1541 O O . MET A 1 191 ? -27.620 0.348 27.286 1.00 94.12 191 MET A O 1
ATOM 1545 N N . LEU A 1 192 ? -26.596 1.039 25.416 1.00 95.31 192 LEU A N 1
ATOM 1546 C CA . LEU A 1 192 ? -26.981 2.447 25.519 1.00 95.31 192 LEU A CA 1
ATOM 1547 C C . LEU A 1 192 ? -28.215 2.808 24.684 1.00 95.31 192 LEU A C 1
ATOM 1549 O O . LEU A 1 192 ? -28.602 3.971 24.651 1.00 95.31 192 LEU A O 1
ATOM 1553 N N . LYS A 1 193 ? -28.891 1.826 24.075 1.00 94.75 193 LYS A N 1
ATOM 1554 C CA . LYS A 1 193 ? -30.040 2.036 23.174 1.00 94.75 193 LYS A CA 1
ATOM 1555 C C . LYS A 1 193 ? -31.192 2.870 23.760 1.00 94.75 193 LYS A C 1
ATOM 1557 O O . LYS A 1 193 ? -31.965 3.446 23.004 1.00 94.75 193 LYS A O 1
ATOM 1562 N N . LEU A 1 194 ? -31.349 2.875 25.088 1.00 93.94 194 LEU A N 1
ATOM 1563 C CA . LEU A 1 194 ? -32.406 3.603 25.809 1.00 93.94 194 LEU A CA 1
ATOM 1564 C C . LEU A 1 194 ? -31.916 4.938 26.404 1.00 93.94 194 LEU A C 1
ATOM 1566 O O . LEU A 1 194 ? -32.700 5.696 26.968 1.00 93.94 194 LEU A O 1
ATOM 1570 N N . VAL A 1 195 ? -30.621 5.236 26.309 1.00 93.69 195 VAL A N 1
ATOM 1571 C CA . VAL A 1 195 ? -30.017 6.433 26.899 1.00 93.69 195 VAL A CA 1
ATOM 1572 C C . VAL A 1 195 ? -30.241 7.634 25.976 1.00 93.69 195 VAL A C 1
ATOM 1574 O O . VAL A 1 195 ? -30.019 7.557 24.771 1.00 93.69 195 VAL A O 1
ATOM 1577 N N . THR A 1 196 ? -30.665 8.764 26.546 1.00 92.25 196 THR A N 1
ATOM 1578 C CA . THR A 1 196 ? -31.097 9.958 25.788 1.00 92.25 196 THR A CA 1
ATOM 1579 C C . THR A 1 196 ? -30.227 11.196 26.006 1.00 92.25 196 THR A C 1
ATOM 1581 O O . THR A 1 196 ? -30.478 12.243 25.407 1.00 92.25 196 THR A O 1
ATOM 1584 N N . ILE A 1 197 ? -29.199 11.102 26.856 1.00 90.75 197 ILE A N 1
ATOM 1585 C CA . ILE A 1 197 ? -28.266 12.210 27.093 1.00 90.75 197 ILE A CA 1
ATOM 1586 C C . ILE A 1 197 ? -27.500 12.578 25.815 1.00 90.75 197 ILE A C 1
ATOM 1588 O O . ILE A 1 197 ? -27.244 11.748 24.945 1.00 90.75 197 ILE A O 1
ATOM 1592 N N . GLN A 1 198 ? -27.096 13.842 25.707 1.00 89.25 198 GLN A N 1
ATOM 1593 C CA . GLN A 1 198 ? -26.194 14.272 24.639 1.00 89.25 198 GLN A CA 1
ATOM 1594 C C . GLN A 1 198 ? -24.802 13.648 24.841 1.00 89.25 198 GLN A C 1
ATOM 1596 O O . GLN A 1 198 ? -24.360 13.483 25.977 1.00 89.25 198 GLN A O 1
ATOM 1601 N N . GLY A 1 199 ? -24.115 13.303 23.746 1.00 87.44 199 GLY A N 1
ATOM 1602 C CA . GLY A 1 199 ? -22.760 12.733 23.788 1.00 87.44 199 GLY A CA 1
ATOM 1603 C C . GLY A 1 199 ? -22.684 11.207 23.950 1.00 87.44 199 GLY A C 1
ATOM 1604 O O . GLY A 1 199 ? -21.622 10.686 24.271 1.00 87.44 199 GLY A O 1
ATOM 1605 N N . VAL A 1 200 ? -23.775 10.457 23.732 1.00 90.69 200 VAL A N 1
ATOM 1606 C CA . VAL A 1 200 ? -23.737 8.975 23.758 1.00 90.69 200 VAL A CA 1
ATOM 1607 C C . VAL A 1 200 ? -22.737 8.418 22.743 1.00 90.69 200 VAL A C 1
ATOM 1609 O O . VAL A 1 200 ? -21.933 7.571 23.112 1.00 90.69 200 VAL A O 1
ATOM 1612 N N . GLU A 1 201 ? -22.720 8.935 21.512 1.00 89.25 201 GLU A N 1
ATOM 1613 C CA . GLU A 1 201 ? -21.764 8.495 20.483 1.00 89.25 201 GLU A CA 1
ATOM 1614 C C . GLU A 1 201 ? -20.306 8.738 20.911 1.00 89.25 201 GLU A C 1
ATOM 1616 O O . GLU A 1 201 ? -19.463 7.864 20.742 1.00 89.25 201 GLU A O 1
ATOM 1621 N N . GLU A 1 202 ? -20.009 9.883 21.535 1.00 90.00 202 GLU A N 1
ATOM 1622 C CA . GLU A 1 202 ? -18.666 10.186 22.053 1.00 90.00 202 GLU A CA 1
ATOM 1623 C C . GLU A 1 202 ? -18.268 9.203 23.163 1.00 90.00 202 GLU A C 1
ATOM 1625 O O . GLU A 1 202 ? -17.171 8.649 23.124 1.00 90.00 202 GLU A O 1
ATOM 1630 N N . ASN A 1 203 ? -19.185 8.899 24.091 1.00 91.25 203 ASN A N 1
ATOM 1631 C CA . ASN A 1 203 ? -18.961 7.897 25.136 1.00 91.25 203 ASN A CA 1
ATOM 1632 C C . ASN A 1 203 ? -18.696 6.501 24.546 1.00 91.25 203 ASN A C 1
ATOM 1634 O O . ASN A 1 203 ? -17.802 5.799 25.015 1.00 91.25 203 ASN A O 1
ATOM 1638 N N . ILE A 1 204 ? -19.452 6.091 23.519 1.00 92.12 204 ILE A N 1
ATOM 1639 C CA . ILE A 1 204 ? -19.234 4.811 22.828 1.00 92.12 204 ILE A CA 1
ATOM 1640 C C . ILE A 1 204 ? -17.822 4.787 22.243 1.00 92.12 204 ILE A C 1
ATOM 1642 O O . ILE A 1 204 ? -17.063 3.851 22.490 1.00 92.12 204 ILE A O 1
ATOM 1646 N N . GLN A 1 205 ? -17.446 5.835 21.512 1.00 90.81 205 GLN A N 1
ATOM 1647 C CA . GLN A 1 205 ? -16.135 5.927 20.879 1.00 90.81 205 GLN A CA 1
ATOM 1648 C C . GLN A 1 205 ? -14.990 5.927 21.910 1.00 90.81 205 GLN A C 1
ATOM 1650 O O . GLN A 1 205 ? -13.990 5.238 21.699 1.00 90.81 205 GLN A O 1
ATOM 1655 N N . GLU A 1 206 ? -15.124 6.639 23.035 1.00 91.56 206 GLU A N 1
ATOM 1656 C CA . GLU A 1 206 ? -14.143 6.631 24.134 1.00 91.56 206 GLU A CA 1
ATOM 1657 C C . GLU A 1 206 ? -13.968 5.231 24.743 1.00 91.56 206 GLU A C 1
ATOM 1659 O O . GLU A 1 206 ? -12.838 4.760 24.909 1.00 91.56 206 GLU A O 1
ATOM 1664 N N . VAL A 1 207 ? -15.070 4.530 25.030 1.00 93.25 207 VAL A N 1
ATOM 1665 C CA . VAL A 1 207 ? -15.020 3.193 25.641 1.00 93.25 207 VAL A CA 1
ATOM 1666 C C . VAL A 1 207 ? -14.450 2.159 24.664 1.00 93.25 207 VAL A C 1
ATOM 1668 O O . VAL A 1 207 ? -13.598 1.363 25.062 1.00 93.25 207 VAL A O 1
ATOM 1671 N N . VAL A 1 208 ? -14.827 2.191 23.378 1.00 93.19 208 VAL A N 1
ATOM 1672 C CA . VAL A 1 208 ? -14.211 1.331 22.343 1.00 93.19 208 VAL A CA 1
ATOM 1673 C C . VAL A 1 208 ? -12.715 1.631 22.206 1.00 93.19 208 VAL A C 1
ATOM 1675 O O . VAL A 1 208 ? -11.902 0.706 22.108 1.00 93.19 208 VAL A O 1
ATOM 1678 N N . GLY A 1 209 ? -12.321 2.907 22.255 1.00 92.56 209 GLY A N 1
ATOM 1679 C CA . GLY A 1 209 ? -10.916 3.317 22.285 1.00 92.56 209 GLY A CA 1
ATOM 1680 C C . GLY A 1 209 ? -10.152 2.686 23.453 1.00 92.56 209 GLY A C 1
ATOM 1681 O O . GLY A 1 209 ? -9.104 2.073 23.249 1.00 92.56 209 GLY A O 1
ATOM 1682 N N . HIS A 1 210 ? -10.714 2.741 24.663 1.00 93.19 210 HIS A N 1
ATOM 1683 C CA . HIS A 1 210 ? -10.128 2.113 25.850 1.00 93.19 210 HIS A CA 1
ATOM 1684 C C . HIS A 1 210 ? -10.041 0.578 25.745 1.00 93.19 210 HIS A C 1
ATOM 1686 O O . HIS A 1 210 ? -9.033 -0.017 26.137 1.00 93.19 210 HIS A O 1
ATOM 1692 N N . ILE A 1 211 ? -11.066 -0.081 25.195 1.00 93.69 211 ILE A N 1
ATOM 1693 C CA . ILE A 1 211 ? -11.079 -1.541 25.001 1.00 93.69 211 ILE A CA 1
ATOM 1694 C C . ILE A 1 211 ? -9.978 -1.967 24.021 1.00 93.69 211 ILE A C 1
ATOM 1696 O O . ILE A 1 211 ? -9.187 -2.869 24.314 1.00 93.69 211 ILE A O 1
ATOM 1700 N N . THR A 1 212 ? -9.896 -1.294 22.874 1.00 93.25 212 THR A N 1
ATOM 1701 C CA . THR A 1 212 ? -8.940 -1.614 21.803 1.00 93.25 212 THR A CA 1
ATOM 1702 C C . THR A 1 212 ? -7.489 -1.287 22.165 1.00 93.25 212 THR A C 1
ATOM 1704 O O . THR A 1 212 ? -6.566 -1.939 21.678 1.00 93.25 212 THR A O 1
ATOM 1707 N N . GLU A 1 213 ? -7.253 -0.363 23.096 1.00 92.62 213 GLU A N 1
ATOM 1708 C CA . GLU A 1 213 ? -5.915 -0.042 23.605 1.00 92.62 213 GLU A CA 1
ATOM 1709 C C . GLU A 1 213 ? -5.177 -1.277 24.165 1.00 92.62 213 GLU A C 1
ATOM 1711 O O . GLU A 1 213 ? -3.954 -1.399 24.059 1.00 92.62 213 GLU A O 1
ATOM 1716 N N . GLY A 1 214 ? -5.915 -2.237 24.739 1.00 91.69 214 GLY A N 1
ATOM 1717 C CA . GLY A 1 214 ? -5.349 -3.465 25.300 1.00 91.69 214 GLY A CA 1
ATOM 1718 C C . GLY A 1 214 ? -4.604 -4.340 24.284 1.00 91.69 214 GLY A C 1
ATOM 1719 O O . GLY A 1 214 ? -3.638 -5.013 24.654 1.00 91.69 214 GLY A O 1
ATOM 1720 N N . VAL A 1 215 ? -5.007 -4.315 23.010 1.00 94.62 215 VAL A N 1
ATOM 1721 C CA . VAL A 1 215 ? -4.429 -5.164 21.953 1.00 94.62 215 VAL A CA 1
ATOM 1722 C C . VAL A 1 215 ? -3.316 -4.479 21.155 1.00 94.62 215 VAL A C 1
ATOM 1724 O O . VAL A 1 215 ? -2.577 -5.157 20.442 1.00 94.62 215 VAL A O 1
ATOM 1727 N N . CYS A 1 216 ? -3.101 -3.170 21.333 1.00 94.81 216 CYS A N 1
ATOM 1728 C CA . CYS A 1 216 ? -2.083 -2.410 20.600 1.00 94.81 216 CYS A CA 1
ATOM 1729 C C . CYS A 1 216 ? -0.669 -2.978 20.781 1.00 94.81 216 CYS A C 1
ATOM 1731 O O . CYS A 1 216 ? 0.058 -3.181 19.812 1.00 94.81 216 CYS A O 1
ATOM 1733 N N . ARG A 1 217 ? -0.270 -3.284 22.022 1.00 95.25 217 ARG A N 1
ATOM 1734 C CA . ARG A 1 217 ? 1.071 -3.816 22.315 1.00 95.25 217 ARG A CA 1
ATOM 1735 C C . ARG A 1 217 ? 1.331 -5.193 21.678 1.00 95.25 217 ARG A C 1
ATOM 1737 O O . ARG A 1 217 ? 2.345 -5.317 20.990 1.00 95.25 217 ARG A O 1
ATOM 1744 N N . PRO A 1 218 ? 0.492 -6.231 21.883 1.00 95.25 218 PRO A N 1
ATOM 1745 C CA . PRO A 1 218 ? 0.727 -7.538 21.266 1.00 95.25 218 PRO A CA 1
ATOM 1746 C C . PRO A 1 218 ? 0.619 -7.516 19.736 1.00 95.25 218 PRO A C 1
ATOM 1748 O O . PRO A 1 218 ? 1.318 -8.299 19.092 1.00 95.25 218 PRO A O 1
ATOM 1751 N N . LEU A 1 219 ? -0.204 -6.627 19.167 1.00 96.44 219 LEU A N 1
ATOM 1752 C CA . LEU A 1 219 ? -0.283 -6.387 17.725 1.00 96.44 219 LEU A CA 1
ATOM 1753 C C . LEU A 1 219 ? 1.026 -5.787 17.196 1.00 96.44 219 LEU A C 1
ATOM 1755 O O . LEU A 1 219 ? 1.646 -6.356 16.299 1.00 96.44 219 LEU A O 1
ATOM 1759 N N . LYS A 1 220 ? 1.473 -4.675 17.797 1.00 96.75 220 LYS A N 1
ATOM 1760 C CA . LYS A 1 220 ? 2.690 -3.952 17.406 1.00 96.75 220 LYS A CA 1
ATOM 1761 C C . LYS A 1 220 ? 3.902 -4.869 17.367 1.00 96.75 220 LYS A C 1
ATOM 1763 O O . LYS A 1 220 ? 4.560 -4.947 16.342 1.00 96.75 220 LYS A O 1
ATOM 1768 N N . VAL A 1 221 ? 4.152 -5.616 18.446 1.00 96.31 221 VAL A N 1
ATOM 1769 C CA . VAL A 1 221 ? 5.319 -6.511 18.542 1.00 96.31 221 VAL A CA 1
ATOM 1770 C C . VAL A 1 221 ? 5.342 -7.538 17.406 1.00 96.31 221 VAL A C 1
ATOM 1772 O O . VAL A 1 221 ? 6.392 -7.768 16.815 1.00 96.31 221 VAL A O 1
ATOM 1775 N N . ARG A 1 222 ? 4.196 -8.146 17.077 1.00 95.25 222 ARG A N 1
ATOM 1776 C CA . ARG A 1 222 ? 4.113 -9.174 16.030 1.00 95.25 222 ARG A CA 1
ATOM 1777 C C . ARG A 1 222 ? 4.295 -8.591 14.634 1.00 95.25 222 ARG A C 1
ATOM 1779 O O . ARG A 1 222 ? 5.039 -9.155 13.840 1.00 95.25 222 ARG A O 1
ATOM 1786 N N . ILE A 1 223 ? 3.645 -7.466 14.338 1.00 97.19 223 ILE A N 1
ATOM 1787 C CA . ILE A 1 223 ? 3.785 -6.800 13.036 1.00 97.19 223 ILE A CA 1
ATOM 1788 C C . ILE A 1 223 ? 5.214 -6.276 12.860 1.00 97.19 223 ILE A C 1
ATOM 1790 O O . ILE A 1 223 ? 5.817 -6.481 11.811 1.00 97.19 223 ILE A O 1
ATOM 1794 N N . GLU A 1 224 ? 5.792 -5.673 13.896 1.00 96.94 224 GLU A N 1
ATOM 1795 C CA . GLU A 1 224 ? 7.173 -5.193 13.884 1.00 96.94 224 GLU A CA 1
ATOM 1796 C C . GLU A 1 224 ? 8.164 -6.330 13.607 1.00 96.94 224 GLU A C 1
ATOM 1798 O O . GLU A 1 224 ? 9.014 -6.189 12.733 1.00 96.94 224 GLU A O 1
ATOM 1803 N N . GLN A 1 225 ? 8.016 -7.486 14.263 1.00 95.88 225 GLN A N 1
ATOM 1804 C CA . GLN A 1 225 ? 8.845 -8.669 13.995 1.00 95.88 225 GLN A CA 1
ATOM 1805 C C . GLN A 1 225 ? 8.768 -9.125 12.535 1.00 95.88 225 GLN A C 1
ATOM 1807 O O . GLN A 1 225 ? 9.791 -9.470 11.948 1.00 95.88 225 GLN A O 1
ATOM 1812 N N . VAL A 1 226 ? 7.574 -9.100 11.941 1.00 96.50 226 VAL A N 1
ATOM 1813 C CA . VAL A 1 226 ? 7.373 -9.460 10.532 1.00 96.50 226 VAL A CA 1
ATOM 1814 C C . VAL A 1 226 ? 8.080 -8.476 9.602 1.00 96.50 226 VAL A C 1
ATOM 1816 O O . VAL A 1 226 ? 8.737 -8.896 8.653 1.00 96.50 226 VAL A O 1
ATOM 1819 N N . ILE A 1 227 ? 7.966 -7.172 9.866 1.00 97.06 227 ILE A N 1
ATOM 1820 C CA . ILE A 1 227 ? 8.583 -6.136 9.030 1.00 97.06 227 ILE A CA 1
ATOM 1821 C C . ILE A 1 227 ? 10.116 -6.182 9.164 1.00 97.06 227 ILE A C 1
ATOM 1823 O O . ILE A 1 227 ? 10.825 -6.131 8.159 1.00 97.06 227 ILE A O 1
ATOM 1827 N N . VAL A 1 228 ? 10.634 -6.312 10.390 1.00 95.44 228 VAL A N 1
ATOM 1828 C CA . VAL A 1 228 ? 12.078 -6.347 10.691 1.00 95.44 228 VAL A CA 1
ATOM 1829 C C . VAL A 1 228 ? 12.746 -7.635 10.198 1.00 95.44 228 VAL A C 1
ATOM 1831 O O . VAL A 1 228 ? 13.948 -7.638 9.957 1.00 95.44 228 VAL A O 1
ATOM 1834 N N . ALA A 1 229 ? 11.989 -8.713 9.976 1.00 94.12 229 ALA A N 1
ATOM 1835 C CA . ALA A 1 229 ? 12.494 -9.913 9.307 1.00 94.12 229 ALA A CA 1
ATOM 1836 C C . ALA A 1 229 ? 12.810 -9.702 7.809 1.00 94.12 229 ALA A C 1
ATOM 1838 O O . ALA A 1 229 ? 13.297 -10.628 7.165 1.00 94.12 229 ALA A O 1
ATOM 1839 N N . GLU A 1 230 ? 12.533 -8.512 7.260 1.00 90.38 230 GLU A N 1
ATOM 1840 C CA . GLU A 1 230 ? 12.825 -8.103 5.880 1.00 90.38 230 GLU A CA 1
ATOM 1841 C C . GLU A 1 230 ? 12.391 -9.135 4.820 1.00 90.38 230 GLU A C 1
ATOM 1843 O O . GLU A 1 230 ? 13.205 -9.611 4.027 1.00 90.38 230 GLU A O 1
ATOM 1848 N N . PRO A 1 231 ? 11.091 -9.470 4.724 1.00 87.62 231 PRO A N 1
ATOM 1849 C CA . PRO A 1 231 ? 10.619 -10.543 3.848 1.00 87.62 231 PRO A CA 1
ATOM 1850 C C . PRO A 1 231 ? 10.650 -10.197 2.342 1.00 87.62 231 PRO A C 1
ATOM 1852 O O . PRO A 1 231 ? 10.157 -10.966 1.518 1.00 87.62 231 PRO A O 1
ATOM 1855 N N . GLY A 1 232 ? 11.207 -9.040 1.969 1.00 91.50 232 GLY A N 1
ATOM 1856 C CA . GLY A 1 232 ? 11.344 -8.552 0.596 1.00 91.50 232 GLY A CA 1
ATOM 1857 C C . GLY A 1 232 ? 10.523 -7.292 0.306 1.00 91.50 232 GLY A C 1
ATOM 1858 O O . GLY A 1 232 ? 9.454 -7.074 0.877 1.00 91.50 232 GLY A O 1
ATOM 1859 N N . ALA A 1 233 ? 11.016 -6.455 -0.614 1.00 92.25 233 ALA A N 1
ATOM 1860 C CA . ALA A 1 233 ? 10.432 -5.144 -0.914 1.00 92.25 233 ALA A CA 1
ATOM 1861 C C . ALA A 1 233 ? 8.961 -5.221 -1.370 1.00 92.25 233 ALA A C 1
ATOM 1863 O O . ALA A 1 233 ? 8.130 -4.460 -0.880 1.00 92.25 233 ALA A O 1
ATOM 1864 N N . VAL A 1 234 ? 8.607 -6.178 -2.236 1.00 91.62 234 VAL A N 1
ATOM 1865 C CA . VAL A 1 234 ? 7.217 -6.366 -2.700 1.00 91.62 234 VAL A CA 1
ATOM 1866 C C . VAL A 1 234 ? 6.279 -6.655 -1.530 1.00 91.62 234 VAL A C 1
ATOM 1868 O O . VAL A 1 234 ? 5.189 -6.092 -1.442 1.00 91.62 234 VAL A O 1
ATOM 1871 N N . LEU A 1 235 ? 6.700 -7.520 -0.605 1.00 92.75 235 LEU A N 1
ATOM 1872 C CA . LEU A 1 235 ? 5.866 -7.916 0.522 1.00 92.75 235 LEU A CA 1
ATOM 1873 C C . LEU A 1 235 ? 5.740 -6.799 1.557 1.00 92.75 235 LEU A C 1
ATOM 1875 O O . LEU A 1 235 ? 4.638 -6.536 2.027 1.00 92.75 235 LEU A O 1
ATOM 1879 N N . LEU A 1 236 ? 6.836 -6.092 1.848 1.00 94.44 236 LEU A N 1
ATOM 1880 C CA . LEU A 1 236 ? 6.834 -4.896 2.698 1.00 94.44 236 LEU A CA 1
ATOM 1881 C C . LEU A 1 236 ? 5.891 -3.816 2.154 1.00 94.44 236 LEU A C 1
ATOM 1883 O O . LEU A 1 236 ? 5.177 -3.165 2.920 1.00 94.44 236 LE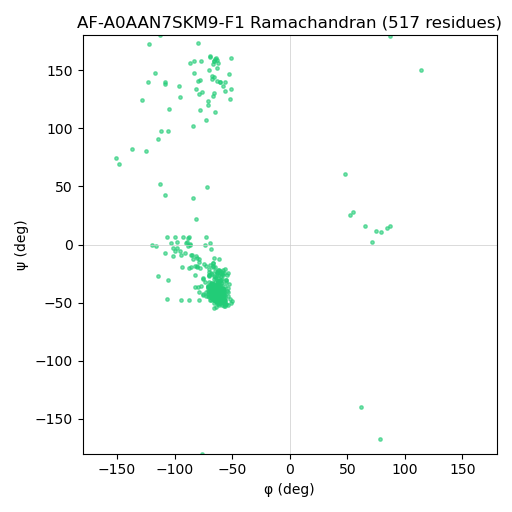U A O 1
ATOM 1887 N N . TYR A 1 237 ? 5.852 -3.648 0.832 1.00 91.62 237 TYR A N 1
ATOM 1888 C CA . TYR A 1 237 ? 4.943 -2.711 0.189 1.00 91.62 237 TYR A CA 1
ATOM 1889 C C . TYR A 1 237 ? 3.477 -3.153 0.309 1.00 91.62 237 TYR A C 1
ATOM 1891 O O . TYR A 1 237 ? 2.622 -2.368 0.724 1.00 91.62 237 TYR A O 1
ATOM 1899 N N . LYS A 1 238 ? 3.183 -4.436 0.055 1.00 91.69 238 LYS A N 1
ATOM 1900 C CA . LYS A 1 238 ? 1.841 -5.014 0.252 1.00 91.69 238 LYS A CA 1
ATOM 1901 C C . LYS A 1 238 ? 1.360 -4.895 1.701 1.00 91.69 238 LYS A C 1
ATOM 1903 O O . LYS A 1 238 ? 0.223 -4.492 1.927 1.00 91.69 238 LYS A O 1
ATOM 1908 N N . ILE A 1 239 ? 2.224 -5.185 2.677 1.00 93.81 239 ILE A N 1
ATOM 1909 C CA . ILE A 1 239 ? 1.931 -5.024 4.112 1.00 93.81 239 ILE A CA 1
ATOM 1910 C C . ILE A 1 239 ? 1.664 -3.551 4.444 1.00 93.81 239 ILE A C 1
ATOM 1912 O O . ILE A 1 239 ? 0.707 -3.248 5.152 1.00 93.81 239 ILE A O 1
ATOM 1916 N N . SER A 1 240 ? 2.453 -2.621 3.897 1.00 92.31 240 SER A N 1
ATOM 1917 C CA . SER A 1 240 ? 2.242 -1.181 4.090 1.00 92.31 240 SER A CA 1
ATOM 1918 C C . SER A 1 240 ? 0.865 -0.728 3.582 1.00 92.31 240 SER A C 1
ATOM 1920 O O . SER A 1 240 ? 0.157 -0.014 4.299 1.00 92.31 240 SER A O 1
ATOM 1922 N N . ASN A 1 241 ? 0.444 -1.194 2.400 1.00 89.31 241 ASN A N 1
ATOM 1923 C CA . ASN A 1 241 ? -0.884 -0.916 1.843 1.00 89.31 241 ASN A CA 1
ATOM 1924 C C . ASN A 1 241 ? -2.010 -1.537 2.682 1.00 89.31 241 ASN A C 1
ATOM 1926 O O . ASN A 1 241 ? -3.027 -0.889 2.923 1.00 89.31 241 ASN A O 1
ATOM 1930 N N . LEU A 1 242 ? -1.812 -2.763 3.170 1.00 91.81 242 LEU A N 1
ATOM 1931 C CA . LEU A 1 242 ? -2.764 -3.463 4.031 1.00 91.81 242 LEU A CA 1
ATOM 1932 C C . LEU A 1 242 ? -2.988 -2.724 5.357 1.00 91.81 242 LEU A C 1
ATOM 1934 O O . LEU A 1 242 ? -4.130 -2.513 5.763 1.00 91.81 242 LEU A O 1
ATOM 1938 N N . LEU A 1 243 ? -1.908 -2.274 6.000 1.00 94.19 243 LEU A N 1
ATOM 1939 C CA . LEU A 1 243 ? -1.968 -1.470 7.224 1.00 94.19 243 LEU A CA 1
ATOM 1940 C C . LEU A 1 243 ? -2.746 -0.174 6.995 1.00 94.19 243 LEU A C 1
ATOM 1942 O O . LEU A 1 243 ? -3.630 0.161 7.779 1.00 94.19 243 LEU A O 1
ATOM 1946 N N . LYS A 1 244 ? -2.480 0.515 5.882 1.00 90.00 244 LYS A N 1
ATOM 1947 C CA . LYS A 1 244 ? -3.179 1.753 5.520 1.00 90.00 244 LYS A CA 1
ATOM 1948 C C . LYS A 1 244 ? -4.671 1.530 5.249 1.00 90.00 244 LYS A C 1
ATOM 1950 O O . LYS A 1 244 ? -5.500 2.337 5.666 1.00 90.00 244 LYS A O 1
ATOM 1955 N N . PHE A 1 245 ? -5.024 0.423 4.595 1.00 90.19 245 PHE A N 1
ATOM 1956 C CA . PHE A 1 245 ? -6.416 0.028 4.373 1.00 90.19 245 PHE A CA 1
ATOM 1957 C C . PHE A 1 245 ? -7.164 -0.209 5.693 1.00 90.19 245 PHE A C 1
ATOM 1959 O O . PHE A 1 245 ? -8.244 0.350 5.902 1.00 90.19 245 PHE A O 1
ATOM 1966 N N . TYR A 1 246 ? -6.586 -0.993 6.607 1.00 91.62 246 TYR A N 1
ATOM 1967 C CA . TYR A 1 246 ? -7.216 -1.266 7.900 1.00 91.62 246 TYR A CA 1
ATOM 1968 C C . TYR A 1 246 ? -7.229 -0.049 8.822 1.00 91.62 246 TYR A C 1
ATOM 1970 O O . TYR A 1 246 ? -8.207 0.134 9.539 1.00 91.62 246 TYR A O 1
ATOM 1978 N N . HIS A 1 247 ? -6.220 0.826 8.756 1.00 92.25 247 HIS A N 1
ATOM 1979 C CA . HIS A 1 247 ? -6.258 2.123 9.429 1.00 92.25 247 HIS A CA 1
ATOM 1980 C C . HIS A 1 247 ? -7.503 2.918 9.008 1.00 92.25 247 HIS A C 1
ATOM 1982 O O . HIS A 1 247 ? -8.266 3.369 9.858 1.00 92.25 247 HIS A O 1
ATOM 1988 N N . HIS A 1 248 ? -7.750 3.053 7.699 1.00 89.31 248 HIS A N 1
ATOM 1989 C CA . HIS A 1 248 ? -8.931 3.756 7.189 1.00 89.31 248 HIS A CA 1
ATOM 1990 C C . HIS A 1 248 ? -10.243 3.069 7.597 1.00 89.31 248 HIS A C 1
ATOM 1992 O O . HIS A 1 248 ? -11.163 3.728 8.077 1.00 89.31 248 HIS A O 1
ATOM 1998 N N . THR A 1 249 ? -10.306 1.743 7.461 1.00 89.69 249 THR A N 1
ATOM 1999 C CA . THR A 1 249 ? -11.508 0.953 7.770 1.00 89.69 249 THR A CA 1
ATOM 2000 C C . THR A 1 249 ? -11.881 1.044 9.253 1.00 89.69 249 THR A C 1
ATOM 2002 O O . THR A 1 249 ? -13.028 1.329 9.585 1.00 89.69 249 THR A O 1
ATOM 2005 N N . ILE A 1 250 ? -10.911 0.874 10.157 1.00 90.94 250 ILE A N 1
ATOM 2006 C CA . ILE A 1 250 ? -11.132 0.958 11.609 1.00 90.94 250 ILE A CA 1
ATOM 2007 C C . ILE A 1 250 ? -11.432 2.403 12.031 1.00 90.94 250 ILE A C 1
ATOM 2009 O O . ILE A 1 250 ? -12.304 2.626 12.872 1.00 90.94 250 ILE A O 1
ATOM 2013 N N . SER A 1 251 ? -10.776 3.394 11.418 1.00 90.19 251 SER A N 1
ATOM 2014 C CA . SER A 1 251 ? -11.064 4.811 11.672 1.00 90.19 251 SER A CA 1
ATOM 2015 C C . SER A 1 251 ? -12.518 5.168 11.346 1.00 90.19 251 SER A C 1
ATOM 2017 O O . SER A 1 251 ? -13.137 5.918 12.098 1.00 90.19 251 SER A O 1
ATOM 2019 N N . GLY A 1 252 ? -13.102 4.570 10.301 1.00 86.75 252 GLY A N 1
ATOM 2020 C CA . GLY A 1 252 ? -14.522 4.735 9.973 1.00 86.75 252 GLY A CA 1
ATOM 2021 C C . GLY A 1 252 ? -15.491 4.213 11.044 1.00 86.75 252 GLY A C 1
ATOM 2022 O O . GLY A 1 252 ? -16.614 4.702 11.128 1.00 86.75 252 GLY A O 1
ATOM 2023 N N . ILE A 1 253 ? -15.071 3.257 11.883 1.00 84.81 253 ILE A N 1
ATOM 2024 C CA . ILE A 1 253 ? -15.910 2.670 12.942 1.00 84.81 253 ILE A CA 1
ATOM 2025 C C . ILE A 1 253 ? -15.823 3.484 14.234 1.00 84.81 253 ILE A C 1
ATOM 2027 O O . ILE A 1 253 ? -16.854 3.776 14.848 1.00 84.81 253 ILE A O 1
ATOM 2031 N N . VAL A 1 254 ? -14.599 3.824 14.655 1.00 78.88 254 VAL A N 1
ATOM 2032 C CA . VAL A 1 254 ? -14.330 4.384 15.995 1.00 78.88 254 VAL A CA 1
ATOM 2033 C C . VAL A 1 254 ? -14.136 5.902 15.997 1.00 78.88 254 VAL A C 1
ATOM 2035 O O . VAL A 1 254 ? -14.073 6.517 17.060 1.00 78.88 254 VAL A O 1
ATOM 2038 N N . GLY A 1 255 ? -14.032 6.531 14.825 1.00 78.06 255 GLY A N 1
ATOM 2039 C CA . GLY A 1 255 ? -13.752 7.960 14.723 1.00 78.06 255 GLY A CA 1
ATOM 2040 C C . GLY A 1 255 ? -12.390 8.324 15.324 1.00 78.06 255 GLY A C 1
ATOM 2041 O O . GLY A 1 255 ? -11.407 7.596 15.163 1.00 78.06 255 GLY A O 1
ATOM 2042 N N . ASN A 1 256 ? -12.327 9.458 16.026 1.00 73.00 256 ASN A N 1
ATOM 2043 C CA . ASN A 1 256 ? -11.079 10.002 16.578 1.00 73.00 256 ASN A CA 1
ATOM 2044 C C . ASN A 1 256 ? -10.692 9.415 17.951 1.00 73.00 256 ASN A C 1
ATOM 2046 O O . ASN A 1 256 ? -9.584 9.669 18.422 1.00 73.00 256 ASN A O 1
ATOM 2050 N N . SER A 1 257 ? -11.562 8.636 18.601 1.00 68.19 257 SER A N 1
ATOM 2051 C CA . SER A 1 257 ? -11.363 8.216 19.999 1.00 68.19 257 SER A CA 1
ATOM 2052 C C . SER A 1 257 ? -10.507 6.954 20.163 1.00 68.19 257 SER A C 1
ATOM 2054 O O . SER A 1 257 ? -9.888 6.771 21.209 1.00 68.19 257 SER A O 1
ATOM 2056 N N . ALA A 1 258 ? -10.348 6.124 19.123 1.00 70.31 258 ALA A N 1
ATOM 2057 C CA . ALA A 1 258 ? -9.340 5.049 19.092 1.00 70.31 258 ALA A CA 1
ATOM 2058 C C . ALA A 1 258 ? -7.959 5.550 18.638 1.00 70.31 258 ALA A C 1
ATOM 2060 O O . ALA A 1 258 ? -7.246 4.869 17.893 1.00 70.31 258 ALA A O 1
ATOM 2061 N N . ALA A 1 259 ? -7.562 6.740 19.096 1.00 79.88 259 ALA A N 1
ATOM 2062 C CA . ALA A 1 259 ? -6.318 7.383 18.690 1.00 79.88 259 ALA A CA 1
ATOM 2063 C C . ALA A 1 259 ? -5.100 6.469 18.895 1.00 79.88 259 ALA A C 1
ATOM 2065 O O . ALA A 1 259 ? -4.252 6.378 18.012 1.00 79.88 259 ALA A O 1
ATOM 2066 N N . THR A 1 260 ? -5.028 5.731 20.006 1.00 90.19 260 THR A N 1
ATOM 2067 C CA . THR A 1 260 ? -3.893 4.841 20.302 1.00 90.19 260 THR A CA 1
ATOM 2068 C C . THR A 1 260 ? -3.789 3.678 19.319 1.00 90.19 260 THR A C 1
ATOM 2070 O O . THR A 1 260 ? -2.686 3.349 18.876 1.00 90.19 260 THR A O 1
ATOM 2073 N N . LEU A 1 261 ? -4.914 3.053 18.955 1.00 92.56 261 LEU A N 1
ATOM 2074 C CA . LEU A 1 261 ? -4.912 1.944 18.002 1.00 92.56 261 LEU A CA 1
ATOM 2075 C C . LEU A 1 261 ? -4.547 2.430 16.600 1.00 92.56 261 LEU A C 1
ATOM 2077 O O . LEU A 1 261 ? -3.662 1.857 15.967 1.00 92.56 261 LEU A O 1
ATOM 2081 N N . LEU A 1 262 ? -5.184 3.510 16.146 1.00 93.00 262 LEU A N 1
ATOM 2082 C CA . LEU A 1 262 ? -4.901 4.114 14.846 1.00 93.00 262 LEU A CA 1
ATOM 2083 C C . LEU A 1 262 ? -3.439 4.565 14.755 1.00 93.00 262 LEU A C 1
ATOM 2085 O O . LEU A 1 262 ? -2.753 4.213 13.801 1.00 93.00 262 LEU A O 1
ATOM 2089 N N . THR A 1 263 ? -2.919 5.215 15.801 1.00 94.25 263 THR A N 1
ATOM 2090 C CA . THR A 1 263 ? -1.498 5.591 15.896 1.00 94.25 263 THR A CA 1
ATOM 2091 C C . THR A 1 263 ? -0.594 4.364 15.831 1.00 94.25 263 THR A C 1
ATOM 2093 O O . THR A 1 263 ? 0.405 4.380 15.125 1.00 94.25 263 THR A O 1
ATOM 2096 N N . THR A 1 264 ? -0.953 3.267 16.504 1.00 95.81 264 THR A N 1
ATOM 2097 C CA . THR A 1 264 ? -0.170 2.021 16.458 1.00 95.81 264 THR A CA 1
ATOM 2098 C C . THR A 1 264 ? -0.114 1.441 15.040 1.00 95.81 264 THR A C 1
ATOM 2100 O O . THR A 1 264 ? 0.953 1.026 14.589 1.00 95.81 264 THR A O 1
ATOM 2103 N N . ILE A 1 265 ? -1.240 1.416 14.318 1.00 95.38 265 ILE A N 1
ATOM 2104 C CA . ILE A 1 265 ? -1.290 0.930 12.929 1.00 95.38 265 ILE A CA 1
ATOM 2105 C C . ILE A 1 265 ? -0.500 1.866 12.004 1.00 95.38 265 ILE A C 1
ATOM 2107 O O . ILE A 1 265 ? 0.254 1.385 11.159 1.00 95.38 265 ILE A O 1
ATOM 2111 N N . GLU A 1 266 ? -0.621 3.182 12.190 1.00 94.81 266 GLU A N 1
ATOM 2112 C CA . GLU A 1 266 ? 0.118 4.185 11.417 1.00 94.81 266 GLU A CA 1
ATOM 2113 C C . GLU A 1 266 ? 1.632 4.079 11.651 1.00 94.81 266 GLU A C 1
ATOM 2115 O O . GLU A 1 266 ? 2.411 4.069 10.702 1.00 94.81 266 GLU A O 1
ATOM 2120 N N . GLU A 1 267 ? 2.080 3.890 12.895 1.00 96.88 267 GLU A N 1
ATOM 2121 C CA . GLU A 1 267 ? 3.490 3.635 13.209 1.00 96.88 267 GLU A CA 1
ATOM 2122 C C . GLU A 1 267 ? 4.026 2.403 12.466 1.00 96.88 267 GLU A C 1
ATOM 2124 O O . GLU A 1 267 ? 5.129 2.440 11.914 1.00 96.88 267 GLU A O 1
ATOM 2129 N N . MET A 1 268 ? 3.246 1.316 12.410 1.00 97.56 268 MET A N 1
ATOM 2130 C CA . MET A 1 268 ? 3.617 0.117 11.652 1.00 97.56 268 MET A CA 1
ATOM 2131 C C . MET A 1 268 ? 3.603 0.366 10.140 1.00 97.56 268 MET A C 1
ATOM 2133 O O . MET A 1 268 ? 4.484 -0.130 9.434 1.00 97.56 268 MET A O 1
ATOM 2137 N N . HIS A 1 269 ? 2.653 1.158 9.631 1.00 94.94 269 HIS A N 1
ATOM 2138 C CA . HIS A 1 269 ? 2.602 1.565 8.225 1.00 94.94 269 HIS A CA 1
ATOM 2139 C C . HIS A 1 269 ? 3.875 2.329 7.834 1.00 94.94 269 HIS A C 1
ATOM 2141 O O . HIS A 1 269 ? 4.535 1.969 6.851 1.00 94.94 269 HIS A O 1
ATOM 2147 N N . LEU A 1 270 ? 4.255 3.327 8.636 1.00 94.81 270 LEU A N 1
ATOM 2148 C CA . LEU A 1 270 ? 5.454 4.139 8.440 1.00 94.81 270 LEU A CA 1
ATOM 2149 C C . LEU A 1 270 ? 6.735 3.308 8.560 1.00 94.81 270 LEU A C 1
ATOM 2151 O O . LEU A 1 270 ? 7.649 3.480 7.751 1.00 94.81 270 LEU A O 1
ATOM 2155 N N . LEU A 1 271 ? 6.801 2.373 9.514 1.00 96.88 271 LEU A N 1
ATOM 2156 C CA . LEU A 1 271 ? 7.926 1.448 9.648 1.00 96.88 271 LEU A CA 1
ATOM 2157 C C . LEU A 1 271 ? 8.074 0.560 8.404 1.00 96.88 271 LEU A C 1
ATOM 2159 O O . LEU A 1 271 ? 9.170 0.469 7.847 1.00 96.88 271 LEU A O 1
ATOM 2163 N N . SER A 1 272 ? 6.975 -0.035 7.928 1.00 96.06 272 SER A N 1
ATOM 2164 C CA . SER A 1 272 ? 6.965 -0.869 6.719 1.00 96.06 272 SER A CA 1
ATOM 2165 C C . SER A 1 272 ? 7.404 -0.075 5.492 1.00 96.06 272 SER A C 1
ATOM 2167 O O . SER A 1 272 ? 8.246 -0.535 4.724 1.00 96.06 272 SER A O 1
ATOM 2169 N N . LYS A 1 273 ? 6.896 1.156 5.340 1.00 92.81 273 LYS A N 1
ATOM 2170 C CA . LYS A 1 273 ? 7.262 2.062 4.244 1.00 92.81 273 LYS A CA 1
ATOM 2171 C C . LYS A 1 273 ? 8.743 2.442 4.297 1.00 92.81 273 LYS A C 1
ATOM 2173 O O . LYS A 1 273 ? 9.424 2.409 3.275 1.00 92.81 273 LYS A O 1
ATOM 2178 N N . LYS A 1 274 ? 9.270 2.745 5.486 1.00 94.69 274 LYS A N 1
ATOM 2179 C CA . LYS A 1 274 ? 10.690 3.062 5.690 1.00 94.69 274 LYS A CA 1
ATOM 2180 C C . LYS A 1 274 ? 11.595 1.885 5.321 1.00 94.69 274 LYS A C 1
ATOM 2182 O O . LYS A 1 274 ? 12.556 2.072 4.581 1.00 94.69 274 LYS A O 1
ATOM 2187 N N . ILE A 1 275 ? 11.295 0.682 5.811 1.00 96.06 275 ILE A N 1
ATOM 2188 C CA . ILE A 1 275 ? 12.104 -0.515 5.526 1.00 96.06 275 ILE A CA 1
ATOM 2189 C C . ILE A 1 275 ? 12.001 -0.896 4.044 1.00 96.06 275 ILE A C 1
ATOM 2191 O O . ILE A 1 275 ? 13.011 -1.236 3.433 1.00 96.06 275 ILE A O 1
ATOM 2195 N N . PHE A 1 276 ? 10.831 -0.734 3.424 1.00 95.00 276 PHE A N 1
ATOM 2196 C CA . PHE A 1 276 ? 10.657 -0.880 1.979 1.00 95.00 276 PHE A CA 1
ATOM 2197 C C . PHE A 1 276 ? 11.587 0.045 1.173 1.00 95.00 276 PHE A C 1
ATOM 2199 O O . PHE A 1 276 ? 12.342 -0.439 0.331 1.00 95.00 276 PHE A O 1
ATOM 2206 N N . PHE A 1 277 ? 11.592 1.354 1.448 1.00 93.31 277 PHE A N 1
ATOM 2207 C CA . PHE A 1 277 ? 12.465 2.288 0.726 1.00 93.31 277 PHE A CA 1
ATOM 2208 C C . PHE A 1 277 ? 13.949 2.053 1.010 1.00 93.31 277 PHE A C 1
ATOM 2210 O O . PHE A 1 277 ? 14.771 2.193 0.104 1.00 93.31 277 PHE A O 1
ATOM 2217 N N . ASN A 1 278 ? 14.303 1.644 2.229 1.00 93.31 278 ASN A N 1
ATOM 2218 C CA . ASN A 1 278 ? 15.669 1.233 2.549 1.00 93.31 278 ASN A CA 1
ATOM 2219 C C . ASN A 1 278 ? 16.081 -0.006 1.743 1.00 93.31 278 ASN A C 1
ATOM 2221 O O . ASN A 1 278 ? 17.188 -0.045 1.215 1.00 93.31 278 ASN A O 1
ATOM 2225 N N . SER A 1 279 ? 15.186 -0.989 1.602 1.00 93.19 279 SER A N 1
ATOM 2226 C CA . SER A 1 279 ? 15.412 -2.196 0.802 1.00 93.19 279 SER A CA 1
ATOM 2227 C C . SER A 1 279 ? 15.615 -1.862 -0.679 1.00 93.19 279 SER A C 1
ATOM 2229 O O . SER A 1 279 ? 16.578 -2.335 -1.282 1.00 93.19 279 SER A O 1
ATOM 2231 N N . LEU A 1 280 ? 14.783 -0.979 -1.247 1.00 92.56 280 LEU A N 1
ATOM 2232 C CA . LEU A 1 280 ? 14.955 -0.492 -2.621 1.00 92.56 280 LEU A CA 1
ATOM 2233 C C . LEU A 1 280 ? 16.259 0.286 -2.803 1.00 92.56 280 LEU A C 1
ATOM 2235 O O . LEU A 1 280 ? 16.981 0.046 -3.765 1.00 92.56 280 LEU A O 1
ATOM 2239 N N . SER A 1 281 ? 16.587 1.173 -1.864 1.00 91.06 281 SER A N 1
ATOM 2240 C CA . SER A 1 281 ? 17.825 1.955 -1.912 1.00 91.06 281 SER A CA 1
ATOM 2241 C C . SER A 1 281 ? 19.053 1.049 -1.827 1.00 91.06 281 SER A C 1
ATOM 2243 O O . SER A 1 281 ? 20.001 1.228 -2.582 1.00 91.06 281 SER A O 1
ATOM 2245 N N . LEU A 1 282 ? 19.022 0.026 -0.968 1.00 91.00 282 LEU A N 1
ATOM 2246 C CA . LEU A 1 282 ? 20.090 -0.966 -0.863 1.00 91.00 282 LEU A CA 1
ATOM 2247 C C . LEU A 1 282 ? 20.212 -1.808 -2.139 1.00 91.00 282 LEU A C 1
ATOM 2249 O O . LEU A 1 282 ? 21.327 -2.091 -2.576 1.00 91.00 282 LEU A O 1
ATOM 2253 N N . HIS A 1 283 ? 19.087 -2.207 -2.742 1.00 90.38 283 HIS A N 1
ATOM 2254 C CA . HIS A 1 283 ? 19.072 -2.885 -4.041 1.00 90.38 283 HIS A CA 1
ATOM 2255 C C . HIS A 1 283 ? 19.713 -2.005 -5.118 1.00 90.38 283 HIS A C 1
ATOM 2257 O O . HIS A 1 283 ? 20.629 -2.450 -5.804 1.00 90.38 283 HIS A O 1
ATOM 2263 N N . ALA A 1 284 ? 19.322 -0.731 -5.192 1.00 89.25 284 ALA A N 1
ATOM 2264 C CA . ALA A 1 284 ? 19.898 0.251 -6.103 1.00 89.25 284 ALA A CA 1
ATOM 2265 C C . ALA A 1 284 ? 21.405 0.466 -5.888 1.00 89.25 284 ALA A C 1
ATOM 2267 O O . ALA A 1 284 ? 22.164 0.484 -6.854 1.00 89.25 284 ALA A O 1
ATOM 2268 N N . SER A 1 285 ? 21.870 0.580 -4.641 1.00 88.69 285 SER A N 1
ATOM 2269 C CA . SER A 1 285 ? 23.303 0.702 -4.344 1.00 88.69 285 SER A CA 1
ATOM 2270 C C . SER A 1 285 ? 24.087 -0.538 -4.779 1.00 88.69 285 SER A C 1
ATOM 2272 O O . SER A 1 285 ? 25.139 -0.408 -5.397 1.00 88.69 285 SER A O 1
ATOM 2274 N N . LYS A 1 286 ? 23.551 -1.745 -4.551 1.00 88.44 286 LYS A N 1
ATOM 2275 C CA . LYS A 1 286 ? 24.193 -2.998 -4.986 1.00 88.44 286 LYS A CA 1
ATOM 2276 C C . LYS A 1 286 ? 24.338 -3.098 -6.506 1.00 88.44 286 LYS A C 1
ATOM 2278 O O . LYS A 1 286 ? 25.333 -3.649 -6.970 1.00 88.44 286 LYS A O 1
ATOM 2283 N N . LEU A 1 287 ? 23.381 -2.560 -7.268 1.00 84.69 287 LEU A N 1
ATOM 2284 C CA . LEU A 1 287 ? 23.483 -2.475 -8.732 1.00 84.69 287 LEU A CA 1
ATOM 2285 C C . LEU A 1 287 ? 24.672 -1.605 -9.171 1.00 84.69 287 LEU A C 1
ATOM 2287 O O . LEU A 1 287 ? 25.307 -1.891 -10.184 1.00 84.69 287 LEU A O 1
ATOM 2291 N N . MET A 1 288 ? 24.991 -0.566 -8.396 1.00 83.75 288 MET A N 1
ATOM 2292 C CA . MET A 1 288 ? 26.086 0.362 -8.685 1.00 83.75 288 MET A CA 1
ATOM 2293 C C . MET A 1 288 ? 27.463 -0.152 -8.232 1.00 83.75 288 MET A C 1
ATOM 2295 O O . MET A 1 288 ? 28.465 0.213 -8.842 1.00 83.75 288 MET A O 1
ATOM 2299 N N . ASP A 1 289 ? 27.531 -1.017 -7.214 1.00 84.12 289 ASP A N 1
ATOM 2300 C CA . ASP A 1 289 ? 28.798 -1.562 -6.693 1.00 84.12 289 ASP A CA 1
ATOM 2301 C C . ASP A 1 289 ? 29.505 -2.512 -7.677 1.00 84.12 289 ASP A C 1
ATOM 2303 O O . ASP A 1 289 ? 30.736 -2.592 -7.708 1.00 84.12 289 ASP A O 1
ATOM 2307 N N . LYS A 1 290 ? 28.737 -3.260 -8.479 1.00 79.00 290 LYS A N 1
ATOM 2308 C CA . LYS A 1 290 ? 29.253 -4.166 -9.516 1.00 79.00 290 LYS A CA 1
ATOM 2309 C C . LYS A 1 290 ? 28.436 -4.025 -10.789 1.00 79.00 290 LYS A C 1
ATOM 2311 O O . LYS A 1 290 ? 27.550 -4.829 -11.062 1.00 79.00 290 LYS A O 1
ATOM 2316 N N . VAL A 1 291 ? 28.773 -3.007 -11.573 1.00 82.31 291 VAL A N 1
ATOM 2317 C CA . VAL A 1 291 ? 28.147 -2.782 -12.876 1.00 82.31 291 VAL A CA 1
ATOM 2318 C C . VAL A 1 291 ? 28.499 -3.943 -13.812 1.00 82.31 291 VAL A C 1
ATOM 2320 O O . VAL A 1 291 ? 29.665 -4.146 -14.156 1.00 82.31 291 VAL A O 1
ATOM 2323 N N . GLU A 1 292 ? 27.488 -4.724 -14.197 1.00 81.38 292 GLU A N 1
ATOM 2324 C CA . GLU A 1 292 ? 27.626 -5.783 -15.201 1.00 81.38 292 GLU A CA 1
ATOM 2325 C C . GLU A 1 292 ? 28.009 -5.169 -16.551 1.00 81.38 292 GLU A C 1
ATOM 2327 O O . GLU A 1 292 ? 27.496 -4.113 -16.927 1.00 81.38 292 GLU A O 1
ATOM 2332 N N . LEU A 1 293 ? 28.902 -5.828 -17.291 1.00 84.62 293 LEU A N 1
ATOM 2333 C CA . LEU A 1 293 ? 29.185 -5.444 -18.672 1.00 84.62 293 LEU A CA 1
ATOM 2334 C C . LEU A 1 293 ? 27.979 -5.777 -19.566 1.00 84.62 293 LEU A C 1
ATOM 2336 O O . LEU A 1 293 ? 27.274 -6.753 -19.286 1.00 84.62 293 LEU A O 1
ATOM 2340 N N . PRO A 1 294 ? 27.758 -5.017 -20.651 1.00 87.88 294 PRO A N 1
ATOM 2341 C CA . PRO A 1 294 ? 26.711 -5.320 -21.613 1.00 87.88 294 PRO A CA 1
ATOM 2342 C C . PRO A 1 294 ? 26.881 -6.737 -22.177 1.00 87.88 294 PRO A C 1
ATOM 2344 O O . PRO A 1 294 ? 28.015 -7.163 -22.436 1.00 87.88 294 PRO A O 1
ATOM 2347 N N . PRO A 1 295 ? 25.783 -7.486 -22.368 1.00 89.94 295 PRO A N 1
ATOM 2348 C CA . PRO A 1 295 ? 25.850 -8.806 -22.973 1.00 89.94 295 PRO A CA 1
ATOM 2349 C C . PRO A 1 295 ? 26.305 -8.708 -24.444 1.00 89.94 295 PRO A C 1
ATOM 2351 O O . PRO A 1 295 ? 26.182 -7.652 -25.070 1.00 89.94 295 PRO A O 1
ATOM 2354 N N . PRO A 1 296 ? 26.845 -9.797 -25.023 1.00 88.25 296 PRO A N 1
ATOM 2355 C CA . PRO A 1 296 ? 27.408 -9.782 -26.377 1.00 88.25 296 PRO A CA 1
ATOM 2356 C C . PRO A 1 296 ? 26.369 -9.520 -27.475 1.00 88.25 296 PRO A C 1
ATOM 2358 O O . PRO A 1 296 ? 26.732 -9.138 -28.583 1.00 88.25 296 PRO A O 1
ATOM 2361 N N . ASP A 1 297 ? 25.090 -9.735 -27.177 1.00 91.88 297 ASP A N 1
ATOM 2362 C CA . ASP A 1 297 ? 23.957 -9.418 -28.042 1.00 91.88 297 ASP A CA 1
ATOM 2363 C C . ASP A 1 297 ? 23.450 -7.980 -27.854 1.00 91.88 297 ASP A C 1
ATOM 2365 O O . ASP A 1 297 ? 22.415 -7.638 -28.410 1.00 91.88 297 ASP A O 1
ATOM 2369 N N . LEU A 1 298 ? 24.129 -7.145 -27.056 1.00 92.25 298 LEU A N 1
ATOM 2370 C CA . LEU A 1 298 ? 23.741 -5.763 -26.744 1.00 92.25 298 LEU A CA 1
ATOM 2371 C C . LEU A 1 298 ? 22.293 -5.633 -26.227 1.00 92.25 298 LEU A C 1
ATOM 2373 O O . LEU A 1 298 ? 21.657 -4.584 -26.367 1.00 92.25 298 LEU A O 1
ATOM 2377 N N . GLY A 1 299 ? 21.756 -6.699 -25.632 1.00 90.94 299 GLY A N 1
ATOM 2378 C CA . GLY A 1 299 ? 20.459 -6.702 -24.971 1.00 90.94 299 GLY A CA 1
ATOM 2379 C C . GLY A 1 299 ? 20.497 -6.097 -23.557 1.00 90.94 299 GLY A C 1
ATOM 2380 O O . GLY A 1 299 ? 21.565 -5.799 -23.020 1.00 90.94 299 GLY A O 1
ATOM 2381 N N . PRO A 1 300 ? 19.327 -5.928 -22.913 1.00 90.75 300 PRO A N 1
ATOM 2382 C CA . PRO A 1 300 ? 19.231 -5.542 -21.506 1.00 90.75 300 PRO A CA 1
ATOM 2383 C C . PRO A 1 300 ? 19.960 -6.544 -20.596 1.00 90.75 300 PRO A C 1
ATOM 2385 O O . PRO A 1 300 ? 19.784 -7.755 -20.743 1.00 90.75 300 PRO A O 1
ATOM 2388 N N . SER A 1 301 ? 20.726 -6.057 -19.615 1.00 91.06 301 SER A N 1
ATOM 2389 C CA . SER A 1 301 ? 21.439 -6.927 -18.667 1.00 91.06 301 SER A CA 1
ATOM 2390 C C . SER A 1 301 ? 20.489 -7.742 -17.774 1.00 91.06 301 SER A C 1
ATOM 2392 O O . SER A 1 301 ? 19.318 -7.395 -17.573 1.00 91.06 301 SER A O 1
ATOM 2394 N N . SER A 1 302 ? 20.991 -8.833 -17.185 1.00 89.88 302 SER A N 1
ATOM 2395 C CA . SER A 1 302 ? 20.236 -9.625 -16.203 1.00 89.88 302 SER A CA 1
ATOM 2396 C C . SER A 1 302 ? 19.801 -8.784 -15.007 1.00 89.88 302 SER A C 1
ATOM 2398 O O . SER A 1 302 ? 18.641 -8.864 -14.595 1.00 89.88 302 SER A O 1
ATOM 2400 N N . ALA A 1 303 ? 20.701 -7.942 -14.495 1.00 90.38 303 ALA A N 1
ATOM 2401 C CA . ALA A 1 303 ? 20.418 -7.040 -13.386 1.00 90.38 303 ALA A CA 1
ATOM 2402 C C . ALA A 1 303 ? 19.284 -6.046 -13.708 1.00 90.38 303 ALA A C 1
ATOM 2404 O O . ALA A 1 303 ? 18.404 -5.810 -12.871 1.00 90.38 303 ALA A O 1
ATOM 2405 N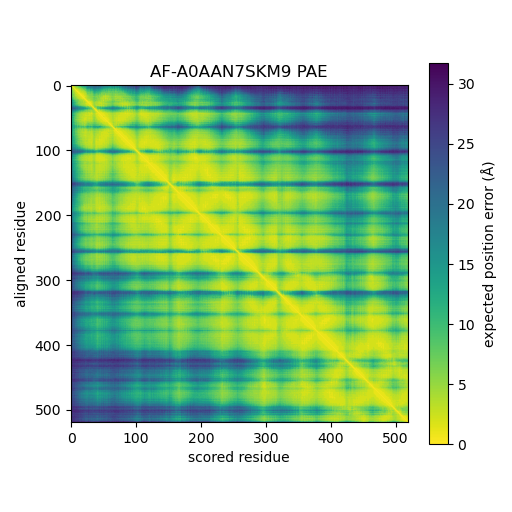 N . LEU A 1 304 ? 19.252 -5.515 -14.938 1.00 91.94 304 LEU A N 1
ATOM 2406 C CA . LEU A 1 304 ? 18.180 -4.637 -15.406 1.00 91.94 304 LEU A CA 1
ATOM 2407 C C . LEU A 1 304 ? 16.833 -5.372 -15.442 1.00 91.94 304 LEU A C 1
ATOM 2409 O O . LEU A 1 304 ? 15.859 -4.895 -14.860 1.00 91.94 304 LEU A O 1
ATOM 2413 N N . ASN A 1 305 ? 16.782 -6.556 -16.058 1.00 92.25 305 ASN A N 1
ATOM 2414 C CA . ASN A 1 305 ? 15.552 -7.348 -16.157 1.00 92.25 305 ASN A CA 1
ATOM 2415 C C . ASN A 1 305 ? 14.988 -7.730 -14.777 1.00 92.25 305 ASN A C 1
ATOM 2417 O O . ASN A 1 305 ? 13.790 -7.594 -14.533 1.00 92.25 305 ASN A O 1
ATOM 2421 N N . GLN A 1 306 ? 15.845 -8.167 -13.850 1.00 91.94 306 GLN A N 1
ATOM 2422 C CA . GLN A 1 306 ? 15.433 -8.516 -12.486 1.00 91.94 306 GLN A CA 1
ATOM 2423 C C . GLN A 1 306 ? 14.864 -7.308 -11.733 1.00 91.94 306 GLN A C 1
ATOM 2425 O O . GLN A 1 306 ? 13.826 -7.415 -11.080 1.00 91.94 306 GLN A O 1
ATOM 2430 N N . THR A 1 307 ? 15.502 -6.144 -11.860 1.00 92.56 307 THR A N 1
ATOM 2431 C CA . THR A 1 307 ? 15.056 -4.923 -11.177 1.00 92.56 307 THR A CA 1
ATOM 2432 C C . THR A 1 307 ? 13.764 -4.368 -11.777 1.00 92.56 307 THR A C 1
ATOM 2434 O O . THR A 1 307 ? 12.896 -3.906 -11.039 1.00 92.56 307 THR A O 1
ATOM 2437 N N . LEU A 1 308 ? 13.588 -4.451 -13.098 1.00 93.12 308 LEU A N 1
ATOM 2438 C CA . LEU A 1 308 ? 12.332 -4.074 -13.751 1.00 93.12 308 LEU A CA 1
ATOM 2439 C C . LEU A 1 308 ? 11.178 -5.005 -13.370 1.00 93.12 308 LEU A C 1
ATOM 2441 O O . LEU A 1 308 ? 10.065 -4.523 -13.167 1.00 93.12 308 LEU A O 1
ATOM 2445 N N . ASN A 1 309 ? 11.432 -6.306 -13.204 1.00 92.81 309 ASN A N 1
ATOM 2446 C CA . ASN A 1 309 ? 10.431 -7.238 -12.681 1.00 92.81 309 ASN A CA 1
ATOM 2447 C C . ASN A 1 309 ? 10.042 -6.897 -11.237 1.00 92.81 309 ASN A C 1
ATOM 2449 O O . ASN A 1 309 ? 8.853 -6.817 -10.938 1.00 92.81 309 ASN A O 1
ATOM 2453 N N . LEU A 1 310 ? 11.022 -6.600 -10.374 1.00 92.69 310 LEU A N 1
ATOM 2454 C CA . LEU A 1 310 ? 10.761 -6.123 -9.013 1.00 92.69 310 LEU A CA 1
ATOM 2455 C C . LEU A 1 310 ? 9.891 -4.857 -9.022 1.00 92.69 310 LEU A C 1
ATOM 2457 O O . LEU A 1 310 ? 8.892 -4.786 -8.307 1.00 92.69 310 LEU A O 1
ATOM 2461 N N . LEU A 1 311 ? 10.245 -3.868 -9.849 1.00 92.31 311 LEU A N 1
ATOM 2462 C CA . LEU A 1 311 ? 9.476 -2.634 -9.986 1.00 92.31 311 LEU A CA 1
ATOM 2463 C C . LEU A 1 311 ? 8.048 -2.924 -10.461 1.00 92.31 311 LEU A C 1
ATOM 2465 O O . LEU A 1 311 ? 7.098 -2.417 -9.873 1.00 92.31 311 LEU A O 1
ATOM 2469 N N . ARG A 1 312 ? 7.882 -3.784 -11.472 1.00 91.31 312 ARG A N 1
ATOM 2470 C CA . ARG A 1 312 ? 6.569 -4.203 -11.977 1.00 91.31 312 ARG A CA 1
ATOM 2471 C C . ARG A 1 312 ? 5.718 -4.837 -10.877 1.00 91.31 312 ARG A C 1
ATOM 2473 O O . ARG A 1 312 ? 4.549 -4.491 -10.760 1.00 91.31 312 ARG A O 1
ATOM 2480 N N . GLU A 1 313 ? 6.279 -5.732 -10.066 1.00 90.56 313 GLU A N 1
ATOM 2481 C CA . GLU A 1 313 ? 5.555 -6.373 -8.962 1.00 90.56 313 GLU A CA 1
ATOM 2482 C C . GLU A 1 313 ? 5.125 -5.375 -7.878 1.00 90.56 313 GLU A C 1
ATOM 2484 O O . GLU A 1 313 ? 4.001 -5.455 -7.376 1.00 90.56 313 GLU A O 1
ATOM 2489 N N . VAL A 1 314 ? 5.991 -4.413 -7.541 1.00 90.00 314 VAL A N 1
ATOM 2490 C CA . VAL A 1 314 ? 5.666 -3.330 -6.601 1.00 90.00 314 VAL A CA 1
ATOM 2491 C C . VAL A 1 314 ? 4.522 -2.475 -7.148 1.00 90.00 314 VAL A C 1
ATOM 2493 O O . VAL A 1 314 ? 3.519 -2.297 -6.458 1.00 90.00 314 VAL A O 1
ATOM 2496 N N . LEU A 1 315 ? 4.626 -1.996 -8.390 1.00 87.38 315 LEU A N 1
ATOM 2497 C CA . LEU A 1 315 ? 3.613 -1.124 -8.992 1.00 87.38 315 LEU A CA 1
ATOM 2498 C C . LEU A 1 315 ? 2.272 -1.851 -9.193 1.00 87.38 315 LEU A C 1
ATOM 2500 O O . LEU A 1 315 ? 1.226 -1.288 -8.883 1.00 87.38 315 LEU A O 1
ATOM 2504 N N . ALA A 1 316 ? 2.289 -3.124 -9.602 1.00 86.50 316 ALA A N 1
ATOM 2505 C CA . ALA A 1 316 ? 1.078 -3.936 -9.763 1.00 86.50 316 ALA A CA 1
ATOM 2506 C C . ALA A 1 316 ? 0.358 -4.214 -8.433 1.00 86.50 316 ALA A C 1
ATOM 2508 O O . ALA A 1 316 ? -0.855 -4.397 -8.395 1.00 86.50 316 ALA A O 1
ATOM 2509 N N . SER A 1 317 ? 1.083 -4.226 -7.312 1.00 82.19 317 SER A N 1
ATOM 2510 C CA . SER A 1 317 ? 0.476 -4.424 -5.990 1.00 82.19 317 SER A CA 1
ATOM 2511 C C . SER A 1 317 ? -0.301 -3.209 -5.459 1.00 82.19 317 SER A C 1
ATOM 2513 O O . SER A 1 317 ? -0.869 -3.266 -4.366 1.00 82.19 317 SER A O 1
ATOM 2515 N N . HIS A 1 318 ? -0.342 -2.115 -6.225 1.00 70.56 318 HIS A N 1
ATOM 2516 C CA . HIS A 1 318 ? -1.058 -0.897 -5.872 1.00 70.56 318 HIS A CA 1
ATOM 2517 C C . HIS A 1 318 ? -2.535 -0.894 -6.320 1.00 70.56 318 HIS A C 1
ATOM 2519 O O . HIS A 1 318 ? -3.336 -0.172 -5.719 1.00 70.56 318 HIS A O 1
ATOM 2525 N N . ASP A 1 319 ? -2.935 -1.718 -7.297 1.00 62.59 319 ASP A N 1
ATOM 2526 C CA . ASP A 1 319 ? -4.317 -1.743 -7.825 1.00 62.59 319 ASP A CA 1
ATOM 2527 C C . ASP A 1 319 ? -5.368 -2.114 -6.763 1.00 62.59 319 ASP A C 1
ATOM 2529 O O . ASP A 1 319 ? -6.534 -1.741 -6.862 1.00 62.59 319 ASP A O 1
ATOM 2533 N N . SER A 1 320 ? -4.952 -2.787 -5.687 1.00 58.09 320 SER A N 1
ATOM 2534 C CA . SER A 1 320 ? -5.801 -3.155 -4.548 1.00 58.09 320 SER A CA 1
ATOM 2535 C C . SER A 1 320 ? -5.872 -2.100 -3.429 1.00 58.09 320 SER A C 1
ATOM 2537 O O . SER A 1 320 ? -6.474 -2.357 -2.388 1.00 58.09 320 SER A O 1
ATOM 2539 N N . SER A 1 321 ? -5.226 -0.938 -3.579 1.00 63.00 321 SER A N 1
ATOM 2540 C CA . SER A 1 321 ? -5.058 0.057 -2.507 1.00 63.00 321 SER A CA 1
ATOM 2541 C C . SER A 1 321 ? -6.134 1.155 -2.533 1.00 63.00 321 SER A C 1
ATOM 2543 O O . SER A 1 321 ? -6.301 1.857 -3.529 1.00 63.00 321 SER A O 1
ATOM 2545 N N . VAL A 1 322 ? -6.821 1.380 -1.404 1.00 62.88 322 VAL A N 1
ATOM 2546 C CA . VAL A 1 322 ? -7.937 2.352 -1.243 1.00 62.88 322 VAL A CA 1
ATOM 2547 C C . VAL A 1 322 ? -7.437 3.797 -1.013 1.00 62.88 322 VAL A C 1
ATOM 2549 O O . VAL A 1 322 ? -8.114 4.651 -0.451 1.00 62.88 322 VAL A O 1
ATOM 2552 N N . VAL A 1 323 ? -6.201 4.095 -1.413 1.00 67.25 323 VAL A N 1
ATOM 2553 C CA . VAL A 1 323 ? -5.544 5.385 -1.150 1.00 67.25 323 VAL A CA 1
ATOM 2554 C C . VAL A 1 323 ? -6.022 6.461 -2.138 1.00 67.25 323 VAL A C 1
ATOM 2556 O O . VAL A 1 323 ? -6.129 6.153 -3.331 1.00 67.25 323 VAL A O 1
ATOM 2559 N N . PRO A 1 324 ? -6.237 7.719 -1.683 1.00 71.81 324 PRO A N 1
ATOM 2560 C CA . PRO A 1 324 ? -6.530 8.855 -2.557 1.00 71.81 324 PRO A CA 1
ATOM 2561 C C . PRO A 1 324 ? -5.504 9.024 -3.685 1.00 71.81 324 PRO A C 1
ATOM 2563 O O . PRO A 1 324 ? -4.313 8.767 -3.493 1.00 71.81 324 PRO A O 1
ATOM 2566 N N . LEU A 1 325 ? -5.963 9.497 -4.847 1.00 74.00 325 LEU A N 1
ATOM 2567 C CA . LEU A 1 325 ? -5.160 9.582 -6.074 1.00 74.00 325 LEU A CA 1
ATOM 2568 C C . LEU A 1 325 ? -3.872 10.407 -5.903 1.00 74.00 325 LEU A C 1
ATOM 2570 O O . LEU A 1 325 ? -2.813 9.968 -6.344 1.00 74.00 325 LEU A O 1
ATOM 2574 N N . ASP A 1 326 ? -3.921 11.533 -5.190 1.00 74.25 326 ASP A N 1
ATOM 2575 C CA . ASP A 1 326 ? -2.750 12.409 -5.017 1.00 74.25 326 ASP A CA 1
ATOM 2576 C C . ASP A 1 326 ? -1.638 11.747 -4.189 1.00 74.25 326 ASP A C 1
ATOM 2578 O O . ASP A 1 326 ? -0.455 11.798 -4.532 1.00 74.25 326 ASP A O 1
ATOM 2582 N N . ALA A 1 327 ? -2.016 11.070 -3.100 1.00 75.44 327 ALA A N 1
ATOM 2583 C CA . ALA A 1 327 ? -1.069 10.352 -2.250 1.00 75.44 327 ALA A CA 1
ATOM 2584 C C . ALA A 1 327 ? -0.479 9.131 -2.974 1.00 75.44 327 ALA A C 1
ATOM 2586 O O . ALA A 1 327 ? 0.697 8.818 -2.797 1.00 75.44 327 ALA A O 1
ATOM 2587 N N . ARG A 1 328 ? -1.280 8.475 -3.825 1.00 75.25 328 ARG A N 1
ATOM 2588 C CA . ARG A 1 328 ? -0.819 7.412 -4.728 1.00 75.25 328 ARG A CA 1
ATOM 2589 C C . ARG A 1 328 ? 0.225 7.945 -5.705 1.00 75.25 328 ARG A C 1
ATOM 2591 O O . ARG A 1 328 ? 1.298 7.361 -5.820 1.00 75.25 328 ARG A O 1
ATOM 2598 N N . GLN A 1 329 ? -0.048 9.070 -6.360 1.00 81.38 329 GLN A N 1
ATOM 2599 C CA . GLN A 1 329 ? 0.881 9.666 -7.315 1.00 81.38 329 GLN A CA 1
ATOM 2600 C C . GLN A 1 329 ? 2.227 10.017 -6.662 1.00 81.38 329 GLN A C 1
ATOM 2602 O O . GLN A 1 329 ? 3.281 9.720 -7.226 1.00 81.38 329 GLN A O 1
ATOM 2607 N N . ALA A 1 330 ? 2.212 10.611 -5.465 1.00 83.50 330 ALA A N 1
ATOM 2608 C CA . ALA A 1 330 ? 3.436 10.955 -4.742 1.00 83.50 330 ALA A CA 1
ATOM 2609 C C . ALA A 1 330 ? 4.289 9.716 -4.408 1.00 83.50 330 ALA A C 1
ATOM 2611 O O . ALA A 1 330 ? 5.505 9.731 -4.618 1.00 83.50 330 ALA A O 1
ATOM 2612 N N . ASP A 1 331 ? 3.654 8.634 -3.951 1.00 81.88 331 ASP A N 1
ATOM 2613 C CA . ASP A 1 331 ? 4.339 7.379 -3.630 1.00 81.88 331 ASP A CA 1
ATOM 2614 C C . ASP A 1 331 ? 4.937 6.726 -4.889 1.00 81.88 331 ASP A C 1
ATOM 2616 O O . ASP A 1 331 ? 6.094 6.301 -4.863 1.00 81.88 331 ASP A O 1
ATOM 2620 N N . PHE A 1 332 ? 4.214 6.733 -6.017 1.00 85.56 332 PHE A N 1
ATOM 2621 C CA . PHE A 1 332 ? 4.729 6.272 -7.314 1.00 85.56 332 PHE A CA 1
ATOM 2622 C C . PHE A 1 332 ? 5.979 7.041 -7.735 1.00 85.56 332 PHE A C 1
ATOM 2624 O O . PHE A 1 332 ? 6.995 6.438 -8.076 1.00 85.56 332 PHE A O 1
ATOM 2631 N N . VAL A 1 333 ? 5.936 8.373 -7.683 1.00 87.62 333 VAL A N 1
ATOM 2632 C CA . VAL A 1 333 ? 7.071 9.216 -8.082 1.00 87.62 333 VAL A CA 1
ATOM 2633 C C . VAL A 1 333 ? 8.310 8.906 -7.239 1.00 87.62 333 VAL A C 1
ATOM 2635 O O . VAL A 1 333 ? 9.415 8.835 -7.785 1.00 87.62 333 VAL A O 1
ATOM 2638 N N . GLN A 1 334 ? 8.146 8.676 -5.934 1.00 89.31 334 GLN A N 1
ATOM 2639 C CA . GLN A 1 334 ? 9.255 8.301 -5.055 1.00 89.31 334 GLN A CA 1
ATOM 2640 C C . GLN A 1 334 ? 9.824 6.918 -5.389 1.00 89.31 334 GLN A C 1
ATOM 2642 O O . GLN A 1 334 ? 11.040 6.785 -5.519 1.00 89.31 334 GLN A O 1
ATOM 2647 N N . VAL A 1 335 ? 8.971 5.903 -5.576 1.00 90.94 335 VAL A N 1
ATOM 2648 C CA . VAL A 1 335 ? 9.406 4.543 -5.950 1.00 90.94 335 VAL A CA 1
ATOM 2649 C C . VAL A 1 335 ? 10.135 4.552 -7.293 1.00 90.94 335 VAL A C 1
ATOM 2651 O O . VAL A 1 335 ? 11.233 4.007 -7.402 1.00 90.94 335 VAL A O 1
ATOM 2654 N N . LEU A 1 336 ? 9.564 5.220 -8.299 1.00 91.00 336 LEU A N 1
ATOM 2655 C CA . LEU A 1 336 ? 10.162 5.338 -9.627 1.00 91.00 336 LEU A CA 1
ATOM 2656 C C . LEU A 1 336 ? 11.521 6.030 -9.568 1.00 91.00 336 LEU A C 1
ATOM 2658 O O . LEU A 1 336 ? 12.457 5.554 -10.193 1.00 91.00 336 LEU A O 1
ATOM 2662 N N . SER A 1 337 ? 11.659 7.115 -8.807 1.00 90.94 337 SER A N 1
ATOM 2663 C CA . SER A 1 337 ? 12.942 7.827 -8.699 1.00 90.94 337 SER A CA 1
ATOM 2664 C C . SER A 1 337 ? 13.997 6.998 -7.958 1.00 90.94 337 SER A C 1
ATOM 2666 O O . SER A 1 337 ? 15.153 6.958 -8.362 1.00 90.94 337 SER A O 1
ATOM 2668 N N . CYS A 1 338 ? 13.595 6.256 -6.921 1.00 91.12 338 CYS A N 1
ATOM 2669 C CA . CYS A 1 338 ? 14.488 5.377 -6.163 1.00 91.12 338 CYS A CA 1
ATOM 2670 C C . CYS A 1 338 ? 15.058 4.221 -7.006 1.00 91.12 338 CYS A C 1
ATOM 2672 O O . CYS A 1 338 ? 16.166 3.766 -6.737 1.00 91.12 338 CYS A O 1
ATOM 2674 N N . VAL A 1 339 ? 14.327 3.755 -8.027 1.00 91.00 339 VAL A N 1
ATOM 2675 C CA . VAL A 1 339 ? 14.720 2.588 -8.836 1.00 91.00 339 VAL A CA 1
ATOM 2676 C C . VAL A 1 339 ? 15.216 2.967 -10.234 1.00 91.00 339 VAL A C 1
ATOM 2678 O O . VAL A 1 339 ? 16.253 2.468 -10.667 1.00 91.00 339 VAL A O 1
ATOM 2681 N N . LEU A 1 340 ? 14.510 3.841 -10.957 1.00 92.19 340 LEU A N 1
ATOM 2682 C CA . LEU A 1 340 ? 14.848 4.180 -12.343 1.00 92.19 340 LEU A CA 1
ATOM 2683 C C . LEU A 1 340 ? 16.127 5.002 -12.454 1.00 92.19 340 LEU A C 1
ATOM 2685 O O . LEU A 1 340 ? 16.913 4.742 -13.358 1.00 92.19 340 LEU A O 1
ATOM 2689 N N . ASP A 1 341 ? 16.352 5.971 -11.564 1.00 92.44 341 ASP A N 1
ATOM 2690 C CA . ASP A 1 341 ? 17.527 6.843 -11.672 1.00 92.44 341 ASP A CA 1
ATOM 2691 C C . ASP A 1 341 ? 18.837 6.035 -11.503 1.00 92.44 341 ASP A C 1
ATOM 2693 O O . ASP A 1 341 ? 19.717 6.144 -12.364 1.00 92.44 341 ASP A O 1
ATOM 2697 N N . PRO A 1 342 ? 18.953 5.123 -10.512 1.00 92.00 342 PRO A N 1
ATOM 2698 C CA . PRO A 1 342 ? 20.087 4.200 -10.421 1.00 92.00 342 PRO A CA 1
ATOM 2699 C C . PRO A 1 342 ? 20.193 3.230 -11.601 1.00 92.00 342 PRO A C 1
ATOM 2701 O O . PRO A 1 342 ? 21.298 2.953 -12.060 1.00 92.00 342 PRO A O 1
ATOM 2704 N N . LEU A 1 343 ? 19.072 2.730 -12.133 1.00 91.94 343 LEU A N 1
ATOM 2705 C CA . LEU A 1 343 ? 19.094 1.847 -13.304 1.00 91.94 343 LEU A CA 1
ATOM 2706 C C . LEU A 1 343 ? 19.625 2.548 -14.556 1.00 91.94 343 LEU A C 1
ATOM 2708 O O . LEU A 1 343 ? 20.413 1.960 -15.297 1.00 91.94 343 LEU A O 1
ATOM 2712 N N . LEU A 1 344 ? 19.219 3.796 -14.789 1.00 92.94 344 LEU A N 1
ATOM 2713 C CA . LEU A 1 344 ? 19.724 4.609 -15.893 1.00 92.94 344 LEU A CA 1
ATOM 2714 C C . LEU A 1 344 ? 21.220 4.862 -15.738 1.00 92.94 344 LEU A C 1
ATOM 2716 O O . LEU A 1 344 ? 21.980 4.677 -16.687 1.00 92.94 344 LEU A O 1
ATOM 2720 N N . GLN A 1 345 ? 21.655 5.221 -14.530 1.00 92.12 345 GLN A N 1
ATOM 2721 C CA . GLN A 1 345 ? 23.068 5.426 -14.240 1.00 92.12 345 GLN A CA 1
ATOM 2722 C C . GLN A 1 345 ? 23.880 4.143 -14.460 1.00 92.12 345 GLN A C 1
ATOM 2724 O O . GLN A 1 345 ? 24.931 4.187 -15.097 1.00 92.12 345 GLN A O 1
ATOM 2729 N N . MET A 1 346 ? 23.376 2.998 -13.998 1.00 92.12 346 MET A N 1
ATOM 2730 C CA . MET A 1 346 ? 23.992 1.690 -14.214 1.00 92.12 346 MET A CA 1
ATOM 2731 C C . MET A 1 346 ? 24.129 1.375 -15.710 1.00 92.12 346 MET A C 1
ATOM 2733 O O . MET A 1 346 ? 25.205 0.960 -16.135 1.00 92.12 346 MET A O 1
ATOM 2737 N N . CYS A 1 347 ? 23.087 1.602 -16.519 1.00 92.94 347 CYS A N 1
ATOM 2738 C CA . CYS A 1 347 ? 23.146 1.368 -17.967 1.00 92.94 347 CYS A CA 1
ATOM 2739 C C . CYS A 1 347 ? 24.209 2.253 -18.632 1.00 92.94 347 CYS A C 1
ATOM 2741 O O . CYS A 1 347 ? 25.049 1.751 -19.375 1.00 92.94 347 CYS A O 1
ATOM 2743 N N . THR A 1 348 ? 24.245 3.544 -18.296 1.00 92.25 348 THR A N 1
ATOM 2744 C CA . THR A 1 348 ? 25.252 4.479 -18.818 1.00 92.25 348 THR A CA 1
ATOM 2745 C C . THR A 1 348 ? 26.675 4.062 -18.439 1.00 92.25 348 THR A C 1
ATOM 2747 O O . THR A 1 348 ? 27.572 4.070 -19.280 1.00 92.25 348 THR A O 1
ATOM 2750 N N . MET A 1 349 ? 26.896 3.646 -17.188 1.00 91.19 349 MET A N 1
ATOM 2751 C CA . MET A 1 349 ? 28.204 3.165 -16.733 1.00 91.19 349 MET A CA 1
ATOM 2752 C C . MET A 1 349 ? 28.605 1.861 -17.429 1.00 91.19 349 MET A C 1
ATOM 2754 O O . MET A 1 349 ? 29.756 1.719 -17.839 1.00 91.19 349 MET A O 1
ATOM 2758 N N . SER A 1 350 ? 27.661 0.937 -17.611 1.00 90.50 350 SER A N 1
ATOM 2759 C CA . SER A 1 350 ? 27.866 -0.335 -18.315 1.00 90.50 350 SER A CA 1
ATOM 2760 C C . SER A 1 350 ? 28.281 -0.103 -19.773 1.00 90.50 350 SER A C 1
ATOM 2762 O O . SER A 1 350 ? 29.222 -0.721 -20.269 1.00 90.50 350 SER A O 1
ATOM 2764 N N . ALA A 1 351 ? 27.654 0.873 -20.433 1.00 92.25 351 ALA A N 1
ATOM 2765 C CA . ALA A 1 351 ? 27.908 1.210 -21.829 1.00 92.25 351 ALA A CA 1
ATOM 2766 C C . ALA A 1 351 ? 29.185 2.046 -22.061 1.00 92.25 351 ALA A C 1
ATOM 2768 O O . ALA A 1 351 ? 29.623 2.179 -23.201 1.00 92.25 351 ALA A O 1
ATOM 2769 N N . SER A 1 352 ? 29.800 2.598 -21.007 1.00 89.31 352 SER A N 1
ATOM 2770 C CA . SER A 1 352 ? 30.891 3.588 -21.110 1.00 89.31 352 SER A CA 1
ATOM 2771 C C . SER A 1 352 ? 32.154 3.109 -21.839 1.00 89.31 352 SER A C 1
ATOM 2773 O O . SER A 1 352 ? 32.890 3.928 -22.383 1.00 89.31 352 SER A O 1
ATOM 2775 N N . ASN A 1 353 ? 32.400 1.796 -21.870 1.00 86.12 353 ASN A N 1
ATOM 2776 C CA . ASN A 1 353 ? 33.565 1.195 -22.529 1.00 86.12 353 ASN A CA 1
ATOM 2777 C C . ASN A 1 353 ? 33.266 0.657 -23.941 1.00 86.12 353 ASN A C 1
ATOM 2779 O O . ASN A 1 353 ? 34.143 0.053 -24.559 1.00 86.12 353 ASN A O 1
ATOM 2783 N N . LEU A 1 354 ? 32.038 0.822 -24.438 1.00 91.25 354 LEU A N 1
ATOM 2784 C CA . LEU A 1 354 ? 31.635 0.360 -25.764 1.00 91.25 354 LEU A CA 1
ATOM 2785 C C . LEU A 1 354 ? 31.954 1.393 -26.853 1.00 91.25 354 LEU A C 1
ATOM 2787 O O . LEU A 1 354 ? 32.040 2.594 -26.597 1.00 91.25 354 LEU A O 1
ATOM 2791 N N . GLY A 1 355 ? 32.089 0.922 -28.096 1.00 92.25 355 GLY A N 1
ATOM 2792 C CA . GLY A 1 355 ? 32.107 1.807 -29.262 1.00 92.25 355 GLY A CA 1
ATOM 2793 C C . GLY A 1 355 ? 30.757 2.505 -29.452 1.00 92.25 355 GLY A C 1
ATOM 2794 O O . GLY A 1 355 ? 29.731 2.004 -28.997 1.00 92.25 355 GLY A O 1
ATOM 2795 N N . THR A 1 356 ? 30.735 3.639 -30.156 1.00 93.75 356 THR A N 1
ATOM 2796 C CA . THR A 1 356 ? 29.544 4.497 -30.312 1.00 93.75 356 THR A CA 1
ATOM 2797 C C . THR A 1 356 ? 28.287 3.730 -30.744 1.00 93.75 356 THR A C 1
ATOM 2799 O O . THR A 1 356 ? 27.237 3.865 -30.113 1.00 93.75 356 THR A O 1
ATOM 2802 N N . ALA A 1 357 ? 28.390 2.881 -31.775 1.00 93.56 357 ALA A N 1
ATOM 2803 C CA . ALA A 1 357 ? 27.264 2.089 -32.276 1.00 93.56 357 ALA A CA 1
ATOM 2804 C C . ALA A 1 357 ? 26.821 0.988 -31.293 1.00 93.56 357 ALA A C 1
ATOM 2806 O O . ALA A 1 357 ? 25.622 0.758 -31.121 1.00 93.56 357 ALA A O 1
ATOM 2807 N N . ASP A 1 358 ? 27.768 0.330 -30.617 1.00 94.56 358 ASP A N 1
ATOM 2808 C CA . ASP A 1 358 ? 27.468 -0.715 -29.630 1.00 94.56 358 ASP A CA 1
ATOM 2809 C C . ASP A 1 358 ? 26.782 -0.113 -28.394 1.00 94.56 358 ASP A C 1
ATOM 2811 O O . ASP A 1 358 ? 25.745 -0.604 -27.945 1.00 94.56 358 ASP A O 1
ATOM 2815 N N . MET A 1 359 ? 27.321 1.006 -27.895 1.00 95.50 359 MET A N 1
ATOM 2816 C CA . MET A 1 359 ? 26.769 1.794 -26.793 1.00 95.50 359 MET A CA 1
ATOM 2817 C C . MET A 1 359 ? 25.337 2.232 -27.105 1.00 95.50 359 MET A C 1
ATOM 2819 O O . MET A 1 359 ? 24.430 1.987 -26.313 1.00 95.50 359 MET A O 1
ATOM 2823 N N . ALA A 1 360 ? 25.117 2.861 -28.264 1.00 95.19 360 ALA A N 1
ATOM 2824 C CA . ALA A 1 360 ? 23.800 3.359 -28.641 1.00 95.19 360 ALA A CA 1
ATOM 2825 C C . ALA A 1 360 ? 22.779 2.219 -28.795 1.00 95.19 360 ALA A C 1
ATOM 2827 O O . ALA A 1 360 ? 21.647 2.352 -28.338 1.00 95.19 360 ALA A O 1
ATOM 2828 N N . THR A 1 361 ? 23.184 1.071 -29.343 1.00 95.69 361 THR A N 1
ATOM 2829 C CA . THR A 1 361 ? 22.313 -0.112 -29.471 1.00 95.69 361 THR A CA 1
ATOM 2830 C C . THR A 1 361 ? 21.907 -0.669 -28.109 1.00 95.69 361 THR A C 1
ATOM 2832 O O . THR A 1 361 ? 20.718 -0.872 -27.854 1.00 95.69 361 THR A O 1
ATOM 2835 N N . PHE A 1 362 ? 22.873 -0.850 -27.203 1.00 95.81 362 PHE A N 1
ATOM 2836 C CA . PHE A 1 362 ? 22.609 -1.313 -25.841 1.00 95.81 362 PHE A CA 1
ATOM 2837 C C . PHE A 1 362 ? 21.690 -0.357 -25.067 1.00 95.81 362 PHE A C 1
ATOM 2839 O O . PHE A 1 362 ? 20.747 -0.799 -24.400 1.00 95.81 362 PHE A O 1
ATOM 2846 N N . MET A 1 363 ? 21.924 0.954 -25.183 1.00 96.31 363 MET A N 1
ATOM 2847 C CA . MET A 1 363 ? 21.096 1.966 -24.527 1.00 96.31 363 MET A CA 1
ATOM 2848 C C . MET A 1 363 ? 19.673 1.984 -25.089 1.00 96.31 363 MET A C 1
ATOM 2850 O O . MET A 1 363 ? 18.727 1.960 -24.306 1.00 96.31 363 MET A O 1
ATOM 2854 N N . VAL A 1 364 ? 19.488 1.941 -26.414 1.00 95.75 364 VAL A N 1
ATOM 2855 C CA . VAL A 1 364 ? 18.152 1.868 -27.038 1.00 95.75 364 VAL A CA 1
ATOM 2856 C C . VAL A 1 364 ? 17.381 0.653 -26.530 1.00 95.75 364 VAL A C 1
ATOM 2858 O O . VAL A 1 364 ? 16.239 0.796 -26.099 1.00 95.75 364 VAL A O 1
ATOM 2861 N N . ASN A 1 365 ? 18.006 -0.526 -26.513 1.00 95.56 365 ASN A N 1
ATOM 2862 C CA . ASN A 1 365 ? 17.376 -1.755 -26.034 1.00 95.56 365 ASN A CA 1
ATOM 2863 C C . ASN A 1 365 ? 16.987 -1.673 -24.549 1.00 95.56 365 ASN A C 1
ATOM 2865 O O . ASN A 1 365 ? 15.865 -2.026 -24.172 1.00 95.56 365 ASN A O 1
ATOM 2869 N N . SER A 1 366 ? 17.893 -1.173 -23.708 1.00 95.56 366 SER A N 1
ATOM 2870 C CA . SER A 1 366 ? 17.683 -1.046 -22.262 1.00 95.56 366 SER A CA 1
ATOM 2871 C C . SER A 1 366 ? 16.586 -0.033 -21.928 1.00 95.56 366 SER A C 1
ATOM 2873 O O . SER A 1 366 ? 15.658 -0.343 -21.178 1.00 95.56 366 SER A O 1
ATOM 2875 N N . LEU A 1 367 ? 16.635 1.155 -22.535 1.00 95.81 367 LEU A N 1
ATOM 2876 C CA . LEU A 1 367 ? 15.638 2.210 -22.347 1.00 95.81 367 LEU A CA 1
ATOM 2877 C C . LEU A 1 367 ? 14.268 1.799 -22.898 1.00 95.81 367 LEU A C 1
ATOM 2879 O O . LEU A 1 367 ? 13.243 2.073 -22.272 1.00 95.81 367 LEU A O 1
ATOM 2883 N N . TYR A 1 368 ? 14.231 1.096 -24.033 1.00 94.38 368 TYR A N 1
ATOM 2884 C CA . TYR A 1 368 ? 12.994 0.559 -24.595 1.00 94.38 368 TYR A CA 1
ATOM 2885 C C . TYR A 1 368 ? 12.331 -0.452 -23.648 1.00 94.38 368 TYR A C 1
ATOM 2887 O O . TYR A 1 368 ? 11.116 -0.398 -23.434 1.00 94.38 368 TYR A O 1
ATOM 2895 N N . MET A 1 369 ? 13.116 -1.326 -23.010 1.00 94.12 369 MET A N 1
ATOM 2896 C CA . MET A 1 369 ? 12.611 -2.266 -22.003 1.00 94.12 369 MET A CA 1
ATOM 2897 C C . MET A 1 369 ? 12.049 -1.542 -20.768 1.00 94.12 369 MET A C 1
ATOM 2899 O O . MET A 1 369 ? 10.967 -1.881 -20.279 1.00 94.12 369 MET A O 1
ATOM 2903 N N . MET A 1 370 ? 12.735 -0.500 -20.283 1.00 95.31 370 MET A N 1
ATOM 2904 C CA . MET A 1 370 ? 12.223 0.338 -19.191 1.00 95.31 370 MET A CA 1
ATOM 2905 C C . MET A 1 370 ? 10.897 1.003 -19.585 1.00 95.31 370 MET A C 1
ATOM 2907 O O . MET A 1 370 ? 9.914 0.913 -18.850 1.00 95.31 370 MET A O 1
ATOM 2911 N N . LYS A 1 371 ? 10.843 1.617 -20.773 1.00 94.69 371 LYS A N 1
ATOM 2912 C CA . LYS A 1 371 ? 9.662 2.327 -21.278 1.00 94.69 371 LYS A CA 1
ATOM 2913 C C . LYS A 1 371 ? 8.455 1.398 -21.400 1.00 94.69 371 LYS A C 1
ATOM 2915 O O . LYS A 1 371 ? 7.382 1.718 -20.902 1.00 94.69 371 LYS A O 1
ATOM 2920 N N . THR A 1 372 ? 8.626 0.242 -22.035 1.00 93.00 372 THR A N 1
ATOM 2921 C CA . THR A 1 372 ? 7.542 -0.740 -22.215 1.00 93.00 372 THR A CA 1
ATOM 2922 C C . THR A 1 372 ? 7.060 -1.325 -20.889 1.00 93.00 372 THR A C 1
ATOM 2924 O O . THR A 1 372 ? 5.872 -1.598 -20.741 1.00 93.00 372 THR A O 1
ATOM 2927 N N . THR A 1 373 ? 7.946 -1.463 -19.898 1.00 92.81 373 THR A N 1
ATOM 2928 C CA . THR A 1 373 ? 7.563 -1.890 -18.544 1.00 92.81 373 THR A CA 1
ATOM 2929 C C . THR A 1 373 ? 6.703 -0.843 -17.838 1.00 92.81 373 THR A C 1
ATOM 2931 O O . THR A 1 373 ? 5.701 -1.203 -17.224 1.00 92.81 373 THR A O 1
ATOM 2934 N N . LEU A 1 374 ? 7.073 0.437 -17.935 1.00 92.38 374 LEU A N 1
ATOM 2935 C CA . LEU A 1 374 ? 6.361 1.539 -17.281 1.00 92.38 374 LEU A CA 1
ATOM 2936 C C . LEU A 1 374 ? 5.043 1.904 -17.967 1.00 92.38 374 LEU A C 1
ATOM 2938 O O . LEU A 1 374 ? 4.115 2.321 -17.286 1.00 92.38 374 LEU A O 1
ATOM 2942 N N . ALA A 1 375 ? 4.934 1.697 -19.282 1.00 92.44 375 ALA A N 1
ATOM 2943 C CA . ALA A 1 375 ? 3.741 2.027 -20.066 1.00 92.44 375 ALA A CA 1
ATOM 2944 C C . ALA A 1 375 ? 2.470 1.273 -19.629 1.00 92.44 375 ALA A C 1
ATOM 2946 O O . ALA A 1 375 ? 1.373 1.620 -20.055 1.00 92.44 375 ALA A O 1
ATOM 2947 N N . LEU A 1 376 ? 2.614 0.241 -18.793 1.00 90.25 376 LEU A N 1
ATOM 2948 C CA . LEU A 1 376 ? 1.509 -0.530 -18.225 1.00 90.25 376 LEU A CA 1
ATOM 2949 C C . LEU A 1 376 ? 0.864 0.142 -17.002 1.00 90.25 376 LEU A C 1
ATOM 2951 O O . LEU A 1 376 ? -0.162 -0.340 -16.533 1.00 90.25 376 LEU A O 1
ATOM 2955 N N . PHE A 1 377 ? 1.470 1.204 -16.465 1.00 87.75 377 PHE A N 1
ATOM 2956 C CA . PHE A 1 377 ? 1.086 1.797 -15.187 1.00 87.75 377 PHE A CA 1
ATOM 2957 C C . PHE A 1 377 ? 0.727 3.276 -15.321 1.00 87.75 377 PHE A C 1
ATOM 2959 O O . PHE A 1 377 ? 1.413 4.042 -16.002 1.00 87.75 377 PHE A O 1
ATOM 2966 N N . GLU A 1 378 ? -0.314 3.688 -14.599 1.00 84.50 378 GLU A N 1
ATOM 2967 C CA . GLU A 1 378 ? -0.705 5.093 -14.470 1.00 84.50 378 GLU A CA 1
ATOM 2968 C C . GLU A 1 378 ? 0.379 5.920 -13.752 1.00 84.50 378 GLU A C 1
ATOM 2970 O O . GLU A 1 378 ? 1.232 5.390 -13.037 1.00 84.50 378 GLU A O 1
ATOM 2975 N N . PHE A 1 379 ? 0.337 7.246 -13.925 1.00 85.12 379 PHE A N 1
ATOM 2976 C CA . PHE A 1 379 ? 1.254 8.209 -13.292 1.00 85.12 379 PHE A CA 1
ATOM 2977 C C . PHE A 1 379 ? 2.728 8.098 -13.725 1.00 85.12 379 PHE A C 1
ATOM 2979 O O . PHE A 1 379 ? 3.611 8.673 -13.081 1.00 85.12 379 PHE A O 1
ATOM 2986 N N . THR A 1 380 ? 3.010 7.400 -14.829 1.00 89.19 380 THR A N 1
ATOM 2987 C CA . THR A 1 380 ? 4.367 7.218 -15.369 1.00 89.19 380 THR A CA 1
ATOM 2988 C C . THR A 1 380 ? 4.718 8.175 -16.514 1.00 89.19 380 THR A C 1
ATOM 2990 O O . THR A 1 380 ? 5.873 8.193 -16.941 1.00 89.19 380 THR A O 1
ATOM 2993 N N . ASP A 1 381 ? 3.786 9.028 -16.960 1.00 90.12 381 ASP A N 1
ATOM 2994 C CA . ASP A 1 381 ? 3.899 9.849 -18.182 1.00 90.12 381 ASP A CA 1
ATOM 2995 C C . ASP A 1 381 ? 5.205 10.645 -18.268 1.00 90.12 381 ASP A C 1
ATOM 2997 O O . ASP A 1 381 ? 5.954 10.526 -19.235 1.00 90.12 381 ASP A O 1
ATOM 3001 N N . LYS A 1 382 ? 5.559 11.375 -17.202 1.00 90.88 382 LYS A N 1
ATOM 3002 C CA . LYS A 1 382 ? 6.799 12.173 -17.157 1.00 90.88 382 LYS A CA 1
ATOM 3003 C C . LYS A 1 382 ? 8.057 11.324 -17.361 1.00 90.88 382 LYS A C 1
ATOM 3005 O O . LYS A 1 382 ? 9.025 11.771 -17.971 1.00 90.88 382 LYS A O 1
ATOM 3010 N N . ARG A 1 383 ? 8.072 10.104 -16.813 1.00 92.25 383 ARG A N 1
ATOM 3011 C CA . ARG A 1 383 ? 9.205 9.180 -16.961 1.00 92.25 383 ARG A CA 1
ATOM 3012 C C . ARG A 1 383 ? 9.199 8.531 -18.345 1.00 92.25 383 ARG A C 1
ATOM 3014 O O . ARG A 1 383 ? 10.272 8.353 -18.910 1.00 92.25 383 ARG A O 1
ATOM 3021 N N . LEU A 1 384 ? 8.028 8.241 -18.914 1.00 94.62 384 LEU A N 1
ATOM 3022 C CA . LEU A 1 384 ? 7.899 7.745 -20.287 1.00 94.62 384 LEU A CA 1
ATOM 3023 C C . LEU A 1 384 ? 8.399 8.763 -21.316 1.00 94.62 384 LEU A C 1
ATOM 3025 O O . LEU A 1 384 ? 9.147 8.381 -22.214 1.00 94.62 384 LEU A O 1
ATOM 3029 N N . GLU A 1 385 ? 8.042 10.040 -21.164 1.00 95.56 385 GLU A N 1
ATOM 3030 C CA . GLU A 1 385 ? 8.541 11.132 -22.008 1.00 95.56 385 GLU A CA 1
ATOM 3031 C C . GLU A 1 385 ? 10.066 11.248 -21.915 1.00 95.56 385 GLU A C 1
ATOM 3033 O O . GLU A 1 385 ? 10.755 11.231 -22.932 1.00 95.56 385 GLU A O 1
ATOM 3038 N N . MET A 1 386 ? 10.615 11.275 -20.696 1.00 95.31 386 MET A N 1
ATOM 3039 C CA . MET A 1 386 ? 12.064 11.318 -20.472 1.00 95.31 386 MET A CA 1
ATOM 3040 C C . MET A 1 386 ? 12.794 10.144 -21.146 1.00 95.31 386 MET A C 1
ATOM 3042 O O . MET A 1 386 ? 13.813 10.352 -21.805 1.00 95.31 386 MET A O 1
ATOM 3046 N N . LEU A 1 387 ? 12.285 8.916 -20.993 1.00 96.00 387 LEU A N 1
ATOM 3047 C CA . LEU A 1 387 ? 12.864 7.733 -21.634 1.00 96.00 387 LEU A CA 1
ATOM 3048 C C . LEU A 1 387 ? 12.770 7.821 -23.159 1.00 96.00 387 LEU A C 1
ATOM 3050 O O . LEU A 1 387 ? 13.716 7.444 -23.842 1.00 96.00 387 LEU A O 1
ATOM 3054 N N . GLN A 1 388 ? 11.664 8.343 -23.696 1.00 95.62 388 GLN A N 1
ATOM 3055 C CA . GLN A 1 388 ? 11.495 8.525 -25.134 1.00 95.62 388 GLN A CA 1
ATOM 3056 C C . GLN A 1 388 ? 12.532 9.495 -25.712 1.00 95.62 388 GLN A C 1
ATOM 3058 O O . GLN A 1 388 ? 13.176 9.151 -26.699 1.00 95.62 388 GLN A O 1
ATOM 3063 N N . PHE A 1 389 ? 12.760 10.643 -25.068 1.00 96.56 389 PHE A N 1
ATOM 3064 C CA . PHE A 1 389 ? 13.789 11.593 -25.505 1.00 96.56 389 PHE A CA 1
ATOM 3065 C C . PHE A 1 389 ? 15.197 10.980 -25.499 1.00 96.56 389 PHE A C 1
ATOM 3067 O O . PHE A 1 389 ? 15.981 11.211 -26.417 1.00 96.56 389 PHE A O 1
ATOM 3074 N N . GLN A 1 390 ? 15.529 10.173 -24.485 1.00 95.50 390 GLN A N 1
ATOM 3075 C CA . GLN A 1 390 ? 16.828 9.490 -24.440 1.00 95.50 390 GLN A CA 1
ATOM 3076 C C . GLN A 1 390 ? 16.956 8.407 -25.518 1.00 95.50 390 GLN A C 1
ATOM 3078 O O . GLN A 1 390 ? 18.025 8.263 -26.110 1.00 95.50 390 GLN A O 1
ATOM 3083 N N . ILE A 1 391 ? 15.877 7.665 -25.798 1.00 95.50 391 ILE A N 1
ATOM 3084 C CA . ILE A 1 391 ? 15.846 6.703 -26.905 1.00 95.50 391 ILE A CA 1
ATOM 3085 C C . ILE A 1 391 ? 16.132 7.437 -28.216 1.00 95.50 391 ILE A C 1
ATOM 3087 O O . ILE A 1 391 ? 17.052 7.042 -28.922 1.00 95.50 391 ILE A O 1
ATOM 3091 N N . GLU A 1 392 ? 15.413 8.521 -28.511 1.00 95.75 392 GLU A N 1
ATOM 3092 C CA . GLU A 1 392 ? 15.581 9.309 -29.741 1.00 95.75 392 GLU A CA 1
ATOM 3093 C C . GLU A 1 392 ? 17.019 9.809 -29.932 1.00 95.75 392 GLU A C 1
ATOM 3095 O O . GLU A 1 392 ? 17.587 9.620 -31.004 1.00 95.75 392 GLU A O 1
ATOM 3100 N N . ALA A 1 393 ? 17.668 10.319 -28.882 1.00 95.81 393 ALA A N 1
ATOM 3101 C CA . ALA A 1 393 ? 19.064 10.757 -28.961 1.00 95.81 393 ALA A CA 1
ATOM 3102 C C . ALA A 1 393 ? 20.041 9.622 -29.348 1.00 95.81 393 ALA A C 1
ATOM 3104 O O . ALA A 1 393 ? 20.975 9.813 -30.136 1.00 95.81 393 ALA A O 1
ATOM 3105 N N . HIS A 1 394 ? 19.835 8.413 -28.814 1.00 95.75 394 HIS A N 1
ATOM 3106 C CA . HIS A 1 394 ? 20.639 7.251 -29.197 1.00 95.75 394 HIS A CA 1
ATOM 3107 C C . HIS A 1 394 ? 20.260 6.704 -30.581 1.00 95.75 394 HIS A C 1
ATOM 3109 O O . HIS A 1 394 ? 21.132 6.197 -31.289 1.00 95.75 394 HIS A O 1
ATOM 3115 N N . LEU A 1 395 ? 19.002 6.851 -31.007 1.00 95.44 395 LEU A N 1
ATOM 3116 C CA . LEU A 1 395 ? 18.587 6.536 -32.375 1.00 95.44 395 LEU A CA 1
ATOM 3117 C C . LEU A 1 395 ? 19.281 7.430 -33.394 1.00 95.44 395 LEU A C 1
ATOM 3119 O O . LEU A 1 395 ? 19.837 6.905 -34.356 1.00 95.44 395 LEU A O 1
ATOM 3123 N N . ASP A 1 396 ? 19.333 8.738 -33.154 1.00 96.50 396 ASP A N 1
ATOM 3124 C CA . ASP A 1 396 ? 20.051 9.680 -34.018 1.00 96.50 396 ASP A CA 1
ATOM 3125 C C . ASP A 1 396 ? 21.530 9.299 -34.140 1.00 96.50 396 ASP A C 1
ATOM 3127 O O . ASP A 1 396 ? 22.120 9.357 -35.221 1.00 96.50 396 ASP A O 1
ATOM 3131 N N . THR A 1 397 ? 22.134 8.832 -33.046 1.00 96.00 397 THR A N 1
ATOM 3132 C CA . THR A 1 397 ? 23.509 8.319 -33.059 1.00 96.00 397 THR A CA 1
ATOM 3133 C C . THR A 1 397 ? 23.642 7.112 -33.998 1.00 96.00 397 THR A C 1
ATOM 3135 O O . THR A 1 397 ? 24.526 7.098 -34.853 1.00 96.00 397 THR A O 1
ATOM 3138 N N . LEU A 1 398 ? 22.741 6.128 -33.907 1.00 96.38 398 LEU A N 1
ATOM 3139 C CA . LEU A 1 398 ? 22.750 4.949 -34.786 1.00 96.38 398 LEU A CA 1
ATOM 3140 C C . LEU A 1 398 ? 22.471 5.291 -36.251 1.00 96.38 398 LEU A C 1
ATOM 3142 O O . LEU A 1 398 ? 23.067 4.683 -37.136 1.00 96.38 398 LEU A O 1
ATOM 3146 N N . ILE A 1 399 ? 21.595 6.262 -36.514 1.00 96.31 399 ILE A N 1
ATOM 3147 C CA . ILE A 1 399 ? 21.302 6.759 -37.863 1.00 96.31 399 ILE A CA 1
ATOM 3148 C C . ILE A 1 399 ? 22.567 7.340 -38.500 1.00 96.31 399 ILE A C 1
ATOM 3150 O O . ILE A 1 399 ? 22.905 6.992 -39.635 1.00 96.31 399 ILE A O 1
ATOM 3154 N N . ASN A 1 400 ? 23.293 8.180 -37.760 1.00 95.56 400 ASN A N 1
ATOM 3155 C CA . ASN A 1 400 ? 24.535 8.787 -38.231 1.00 95.56 400 ASN A CA 1
ATOM 3156 C C . ASN A 1 400 ? 25.654 7.751 -38.419 1.00 95.56 400 ASN A C 1
ATOM 3158 O O . ASN A 1 400 ? 26.343 7.778 -39.439 1.00 95.56 400 ASN A O 1
ATOM 3162 N N . GLU A 1 401 ? 25.811 6.807 -37.487 1.00 95.75 401 GLU A N 1
ATOM 3163 C CA . GLU A 1 401 ? 26.788 5.714 -37.603 1.00 95.75 401 GLU A CA 1
ATOM 3164 C C . GLU A 1 401 ? 26.474 4.796 -38.796 1.00 95.75 401 GLU A C 1
ATOM 3166 O O . GLU A 1 401 ? 27.371 4.480 -39.576 1.00 95.75 401 GLU A O 1
ATOM 3171 N N . GLN A 1 402 ? 25.201 4.442 -39.020 1.00 95.44 402 GLN A N 1
ATOM 3172 C CA . GLN A 1 402 ? 24.781 3.644 -40.177 1.00 95.44 402 GLN A CA 1
ATOM 3173 C C . GLN A 1 402 ? 25.067 4.379 -41.493 1.00 95.44 402 GLN A C 1
ATOM 3175 O O . GLN A 1 402 ? 25.618 3.786 -42.422 1.00 95.44 402 GLN A O 1
ATOM 3180 N N . ALA A 1 403 ? 24.742 5.672 -41.582 1.00 94.44 403 ALA A N 1
ATOM 3181 C CA . ALA A 1 403 ? 25.027 6.475 -42.770 1.00 94.44 403 ALA A CA 1
ATOM 3182 C C . ALA A 1 403 ? 26.541 6.591 -43.021 1.00 94.44 403 ALA A C 1
ATOM 3184 O O . ALA A 1 403 ? 27.005 6.376 -44.141 1.00 94.44 403 ALA A O 1
ATOM 3185 N N . SER A 1 404 ? 27.328 6.860 -41.976 1.00 94.44 404 SER A N 1
ATOM 3186 C CA . SER A 1 404 ? 28.793 6.917 -42.038 1.00 94.44 404 SER A CA 1
ATOM 3187 C C . SER A 1 404 ? 29.405 5.580 -42.470 1.00 94.44 404 SER A C 1
ATOM 3189 O O . SER A 1 404 ? 30.297 5.542 -43.327 1.00 94.44 404 SER A O 1
ATOM 3191 N N . TYR A 1 405 ? 28.885 4.466 -41.944 1.00 94.62 405 TYR A N 1
ATOM 3192 C CA . TYR A 1 405 ? 29.278 3.113 -42.324 1.00 94.62 405 TYR A CA 1
ATOM 3193 C C . TYR A 1 405 ? 29.033 2.863 -43.815 1.00 94.62 405 TYR A C 1
ATOM 3195 O O . TYR A 1 405 ? 29.956 2.448 -44.524 1.00 94.62 405 TYR A O 1
ATOM 3203 N N . VAL A 1 406 ? 27.832 3.181 -44.312 1.00 94.00 406 VAL A N 1
ATOM 3204 C CA . VAL A 1 406 ? 27.479 3.048 -45.734 1.00 94.00 406 VAL A CA 1
ATOM 3205 C C . VAL A 1 406 ? 28.370 3.932 -46.602 1.00 94.00 406 VAL A C 1
ATOM 3207 O O . VAL A 1 406 ? 28.988 3.425 -47.534 1.00 94.00 406 VAL A O 1
ATOM 3210 N N . LEU A 1 407 ? 28.516 5.223 -46.286 1.00 93.06 407 LEU A N 1
ATOM 3211 C CA . LEU A 1 407 ? 29.352 6.149 -47.063 1.00 93.06 407 LEU A CA 1
ATOM 3212 C C . LEU A 1 407 ? 30.814 5.696 -47.113 1.00 93.06 407 LEU A C 1
ATOM 3214 O O . LEU A 1 407 ? 31.467 5.802 -48.150 1.00 93.06 407 LEU A O 1
ATOM 3218 N N . THR A 1 408 ? 31.339 5.162 -46.013 1.00 93.31 408 THR A N 1
ATOM 3219 C CA . THR A 1 408 ? 32.715 4.656 -45.951 1.00 93.31 408 THR A CA 1
ATOM 3220 C C . THR A 1 408 ? 32.874 3.388 -46.786 1.00 93.31 408 THR A C 1
ATOM 3222 O O . THR A 1 408 ? 33.789 3.292 -47.603 1.00 93.31 408 THR A O 1
ATOM 3225 N N . ARG A 1 409 ? 31.959 2.424 -46.641 1.00 92.25 409 ARG A N 1
ATOM 3226 C CA . ARG A 1 409 ? 31.986 1.154 -47.384 1.00 92.25 409 ARG A CA 1
ATOM 3227 C C . ARG A 1 409 ? 31.664 1.316 -48.867 1.00 92.25 409 ARG A C 1
ATOM 3229 O O . ARG A 1 409 ? 32.152 0.524 -49.671 1.00 92.25 409 ARG A O 1
ATOM 3236 N N . ALA A 1 410 ? 30.910 2.345 -49.233 1.00 91.44 410 ALA A N 1
ATOM 3237 C CA . ALA A 1 410 ? 30.604 2.689 -50.612 1.00 91.44 410 ALA A CA 1
ATOM 3238 C C . ALA A 1 410 ? 31.660 3.600 -51.270 1.00 91.44 410 ALA A C 1
ATOM 3240 O O . ALA A 1 410 ? 31.525 3.931 -52.443 1.00 91.44 410 ALA A O 1
ATOM 3241 N N . GLY A 1 411 ? 32.720 3.983 -50.546 1.00 89.38 411 GLY A N 1
ATOM 3242 C CA . GLY A 1 411 ? 33.822 4.792 -51.082 1.00 89.38 411 GLY A CA 1
ATOM 3243 C C . GLY A 1 411 ? 33.525 6.293 -51.188 1.00 89.38 411 GLY A C 1
ATOM 3244 O O . GLY A 1 411 ? 34.308 7.029 -51.779 1.00 89.38 411 GLY A O 1
ATOM 3245 N N . LEU A 1 412 ? 32.421 6.764 -50.604 1.00 91.25 412 LEU A N 1
ATOM 3246 C CA . LEU A 1 412 ? 31.964 8.153 -50.671 1.00 91.25 412 LEU A CA 1
ATOM 3247 C C . LEU A 1 412 ? 32.422 9.031 -49.505 1.00 91.25 412 LEU A C 1
ATOM 3249 O O . LEU A 1 412 ? 32.406 10.249 -49.633 1.00 91.25 412 LEU A O 1
ATOM 3253 N N . SER A 1 413 ? 32.833 8.448 -48.377 1.00 90.69 413 SER A N 1
ATOM 3254 C CA . SER A 1 413 ? 33.122 9.202 -47.145 1.00 90.69 413 SER A CA 1
ATOM 3255 C C . SER A 1 413 ? 34.186 10.294 -47.333 1.00 90.69 413 SER A C 1
ATOM 3257 O O . SER A 1 413 ? 33.967 11.447 -46.964 1.00 90.69 413 SER A O 1
ATOM 3259 N N . TYR A 1 414 ? 35.319 9.973 -47.968 1.00 87.88 414 TYR A N 1
ATOM 3260 C CA . TYR A 1 414 ? 36.378 10.960 -48.216 1.00 87.88 414 TYR A CA 1
ATOM 3261 C C . TYR A 1 414 ? 35.928 12.055 -49.196 1.00 87.88 414 TYR A C 1
ATOM 3263 O O . TYR A 1 414 ? 36.188 13.236 -48.971 1.00 87.88 414 TYR A O 1
ATOM 3271 N N . ILE A 1 415 ? 35.206 11.667 -50.250 1.00 89.50 415 ILE A N 1
ATOM 3272 C CA . ILE A 1 415 ? 34.707 12.574 -51.291 1.00 89.50 415 ILE A CA 1
ATOM 3273 C C . ILE A 1 415 ? 33.702 13.558 -50.689 1.00 89.50 415 ILE A C 1
ATOM 3275 O O . ILE A 1 415 ? 33.841 14.766 -50.846 1.00 89.50 415 ILE A O 1
ATOM 3279 N N . TYR A 1 416 ? 32.736 13.048 -49.927 1.00 89.62 416 TYR A N 1
ATOM 3280 C CA . TYR A 1 416 ? 31.724 13.859 -49.263 1.00 89.62 416 TYR A CA 1
ATOM 3281 C C . TYR A 1 416 ? 32.347 14.842 -48.264 1.00 89.62 416 TYR A C 1
ATOM 3283 O O . TYR A 1 416 ? 32.052 16.033 -48.313 1.00 89.62 416 TYR A O 1
ATOM 3291 N N . ASN A 1 417 ? 33.280 14.386 -47.422 1.00 89.44 417 ASN A N 1
ATOM 3292 C CA . ASN A 1 417 ? 34.007 15.276 -46.512 1.00 89.44 417 ASN A CA 1
ATOM 3293 C C . ASN A 1 417 ? 34.810 16.354 -47.259 1.00 89.44 417 ASN A C 1
ATOM 3295 O O . ASN A 1 417 ? 34.834 17.502 -46.819 1.00 89.44 417 ASN A O 1
ATOM 3299 N N . SER A 1 418 ? 35.427 16.010 -48.395 1.00 88.25 418 SER A N 1
ATOM 3300 C CA . SER A 1 418 ? 36.158 16.977 -49.227 1.00 88.25 418 SER A CA 1
ATOM 3301 C C . SER A 1 418 ? 35.235 18.067 -49.765 1.00 88.25 418 SER A C 1
ATOM 3303 O O . SER A 1 418 ? 35.602 19.236 -49.736 1.00 88.25 418 SER A O 1
ATOM 3305 N N . VAL A 1 419 ? 34.020 17.702 -50.187 1.00 88.81 419 VAL A N 1
ATOM 3306 C CA . VAL A 1 419 ? 32.994 18.651 -50.651 1.00 88.81 419 VAL A CA 1
ATOM 3307 C C . VAL A 1 419 ? 32.521 19.553 -49.505 1.00 88.81 419 VAL A C 1
ATOM 3309 O O . VAL A 1 419 ? 32.429 20.761 -49.688 1.00 88.81 419 VAL A O 1
ATOM 3312 N N . GLN A 1 420 ? 32.274 18.998 -48.313 1.00 88.75 420 GLN A N 1
ATOM 3313 C CA . GLN A 1 420 ? 31.798 19.765 -47.150 1.00 88.75 420 GLN A CA 1
ATOM 3314 C C . GLN A 1 420 ? 32.824 20.773 -46.621 1.00 88.75 420 GLN A C 1
ATOM 3316 O O . GLN A 1 420 ? 32.468 21.863 -46.179 1.00 88.75 420 GLN A O 1
ATOM 3321 N N . GLN A 1 421 ? 34.104 20.398 -46.615 1.00 87.50 421 GLN A N 1
ATOM 3322 C CA . GLN A 1 421 ? 35.184 21.237 -46.084 1.00 87.50 421 GLN A CA 1
ATOM 3323 C C . GLN A 1 421 ? 35.730 22.230 -47.112 1.00 87.50 421 GLN A C 1
ATOM 3325 O O . GLN A 1 421 ? 36.533 23.102 -46.760 1.00 87.50 421 GLN A O 1
ATOM 3330 N N . HIS A 1 422 ? 35.313 22.097 -48.371 1.00 86.69 422 HIS A N 1
ATOM 3331 C CA . HIS A 1 422 ? 35.777 22.940 -49.450 1.00 86.69 422 HIS A CA 1
ATOM 3332 C C . HIS A 1 422 ? 35.334 24.390 -49.254 1.00 86.69 422 HIS A C 1
ATOM 3334 O O . HIS A 1 422 ? 34.160 24.690 -49.036 1.00 86.69 422 HIS A O 1
ATOM 3340 N N . LYS A 1 423 ? 36.294 25.309 -49.369 1.00 83.62 423 LYS A N 1
ATOM 3341 C CA . LYS A 1 423 ? 36.021 26.746 -49.437 1.00 83.62 423 LYS A CA 1
ATOM 3342 C C . LYS A 1 423 ? 36.296 27.242 -50.854 1.00 83.62 423 LYS A C 1
ATOM 3344 O O . LYS A 1 423 ? 37.353 26.894 -51.379 1.00 83.62 423 LYS A O 1
ATOM 3349 N N . PRO A 1 424 ? 35.464 28.141 -51.416 1.00 76.88 424 PRO A N 1
ATOM 3350 C CA . PRO A 1 424 ? 35.657 28.678 -52.771 1.00 76.88 424 PRO A CA 1
ATOM 3351 C C . PRO A 1 424 ? 37.047 29.292 -53.023 1.00 76.88 424 PRO A C 1
ATOM 3353 O O . PRO A 1 424 ? 37.525 29.352 -54.150 1.00 76.88 424 PRO A O 1
ATOM 3356 N N . GLU A 1 425 ? 37.725 29.733 -51.961 1.00 79.56 425 GLU A N 1
ATOM 3357 C CA . GLU A 1 425 ? 39.076 30.307 -51.979 1.00 79.56 425 GLU A CA 1
ATOM 3358 C C . GLU A 1 425 ? 40.184 29.289 -52.319 1.00 79.56 425 GLU A C 1
ATOM 3360 O O . GLU A 1 425 ? 41.297 29.683 -52.660 1.00 79.56 425 GLU A O 1
ATOM 3365 N N . GLN A 1 426 ? 39.908 27.984 -52.217 1.00 80.06 426 GLN A N 1
ATOM 3366 C CA . GLN A 1 426 ? 40.882 26.903 -52.420 1.00 80.06 426 GLN A CA 1
ATOM 3367 C C . GLN A 1 426 ? 41.025 26.472 -53.893 1.00 80.06 426 GLN A C 1
ATOM 3369 O O . GLN A 1 426 ? 41.828 25.587 -54.189 1.00 80.06 426 GLN A O 1
ATOM 3374 N N . GLY A 1 427 ? 40.289 27.106 -54.813 1.00 81.75 427 GLY A N 1
ATOM 3375 C CA . GLY A 1 427 ? 40.250 26.747 -56.235 1.00 81.75 427 GLY A CA 1
ATOM 3376 C C . GLY A 1 427 ? 39.214 25.658 -56.550 1.00 81.75 427 GLY A C 1
ATOM 3377 O O . GLY A 1 427 ? 38.525 25.201 -55.651 1.00 81.75 427 GLY A O 1
ATOM 3378 N N . PRO A 1 428 ? 39.066 25.239 -57.815 1.00 85.69 428 PRO A N 1
ATOM 3379 C CA . PRO A 1 428 ? 38.015 24.303 -58.214 1.00 85.69 428 PRO A CA 1
ATOM 3380 C C . PRO A 1 428 ? 38.228 22.903 -57.621 1.00 85.69 428 PRO A C 1
ATOM 3382 O O . PRO A 1 428 ? 39.359 22.407 -57.559 1.00 85.69 428 PRO A O 1
ATOM 3385 N N . LEU A 1 429 ? 37.132 22.234 -57.237 1.00 85.38 429 LEU A N 1
ATOM 3386 C CA . LEU A 1 429 ? 37.160 20.884 -56.648 1.00 85.38 429 LEU A CA 1
ATOM 3387 C C . LEU A 1 429 ? 37.887 19.849 -57.521 1.00 85.38 429 LEU A C 1
ATOM 3389 O O . LEU A 1 429 ? 38.516 18.942 -56.978 1.00 85.38 429 LEU A O 1
ATOM 3393 N N . SER A 1 430 ? 37.871 19.997 -58.850 1.00 85.06 430 SER A N 1
ATOM 3394 C CA . SER A 1 430 ? 38.565 19.100 -59.785 1.00 85.06 430 SER A CA 1
ATOM 3395 C C . SER A 1 430 ? 40.077 19.008 -59.562 1.00 85.06 430 SER A C 1
ATOM 3397 O O . SER A 1 430 ? 40.694 18.024 -59.970 1.00 85.06 430 SER A O 1
ATOM 3399 N N . ASN A 1 431 ? 40.678 20.032 -58.948 1.00 83.06 431 ASN A N 1
ATOM 3400 C CA . ASN A 1 431 ? 42.118 20.113 -58.706 1.00 83.06 431 ASN A CA 1
ATOM 3401 C C . ASN A 1 431 ? 42.528 19.516 -57.352 1.00 83.06 431 ASN A C 1
ATOM 3403 O O . ASN A 1 431 ? 43.724 19.395 -57.076 1.00 83.06 431 ASN A O 1
ATOM 3407 N N . LEU A 1 432 ? 41.563 19.143 -56.504 1.00 82.81 432 LEU A N 1
ATOM 3408 C CA . LEU A 1 432 ? 41.853 18.518 -55.222 1.00 82.81 432 LEU A CA 1
ATOM 3409 C C . LEU A 1 432 ? 42.210 17.029 -55.395 1.00 82.81 432 LEU A C 1
ATOM 3411 O O . LEU A 1 432 ? 41.585 16.322 -56.192 1.00 82.81 432 LEU A O 1
ATOM 3415 N N . PRO A 1 433 ? 43.179 16.510 -54.617 1.00 77.00 433 PRO A N 1
ATOM 3416 C CA . PRO A 1 433 ? 43.502 15.087 -54.614 1.00 77.00 433 PRO A CA 1
ATOM 3417 C C . PRO A 1 433 ? 42.271 14.226 -54.288 1.00 77.00 433 PRO A C 1
ATOM 3419 O O . PRO A 1 433 ? 41.581 14.472 -53.303 1.00 77.00 433 PRO A O 1
ATOM 3422 N N . SER A 1 434 ? 42.028 13.176 -55.076 1.00 78.56 434 SER A N 1
ATOM 3423 C CA . SER A 1 434 ? 40.877 12.254 -54.956 1.00 78.56 434 SER A CA 1
ATOM 3424 C C . SER A 1 434 ? 39.503 12.822 -55.351 1.00 78.56 434 SER A C 1
ATOM 3426 O O . SER A 1 434 ? 38.512 12.097 -55.278 1.00 78.56 434 SER A O 1
ATOM 3428 N N . MET A 1 435 ? 39.441 14.076 -55.813 1.00 85.31 435 MET A N 1
ATOM 3429 C CA . MET A 1 435 ? 38.252 14.699 -56.421 1.00 85.31 435 MET A CA 1
ATOM 3430 C C . MET A 1 435 ? 38.390 14.850 -57.945 1.00 85.31 435 MET A C 1
ATOM 3432 O O . MET A 1 435 ? 37.527 15.440 -58.597 1.00 85.31 435 MET A O 1
ATOM 3436 N N . ASP A 1 436 ? 39.460 14.304 -58.528 1.00 86.75 436 ASP A N 1
ATOM 3437 C CA . ASP A 1 436 ? 39.658 14.240 -59.970 1.00 86.75 436 ASP A CA 1
ATOM 3438 C C . ASP A 1 436 ? 38.666 13.270 -60.642 1.00 86.75 436 ASP A C 1
ATOM 3440 O O . ASP A 1 436 ? 38.079 12.378 -60.019 1.00 86.75 436 ASP A O 1
ATOM 3444 N N . SER A 1 437 ? 38.490 13.417 -61.956 1.00 85.31 437 SER A N 1
ATOM 3445 C CA . SER A 1 437 ? 37.501 12.648 -62.719 1.00 85.31 437 SER A CA 1
ATOM 3446 C C . SER A 1 437 ? 37.728 11.132 -62.699 1.00 85.31 437 SER A C 1
ATOM 3448 O O . SER A 1 437 ? 36.770 10.383 -62.883 1.00 85.31 437 SER A O 1
ATOM 3450 N N . VAL A 1 438 ? 38.966 10.660 -62.515 1.00 87.25 438 VAL A N 1
ATOM 3451 C CA . VAL A 1 438 ? 39.279 9.223 -62.472 1.00 87.25 438 VAL A CA 1
ATOM 3452 C C . VAL A 1 438 ? 38.910 8.659 -61.104 1.00 87.25 438 VAL A C 1
ATOM 3454 O O . VAL A 1 438 ? 38.201 7.654 -61.034 1.00 87.25 438 VAL A O 1
ATOM 3457 N N . SER A 1 439 ? 39.314 9.337 -60.029 1.00 88.62 439 SER A N 1
ATOM 3458 C CA . SER A 1 439 ? 38.986 8.959 -58.650 1.00 88.62 439 SER A CA 1
ATOM 3459 C C . SER A 1 439 ? 37.473 8.934 -58.403 1.00 88.62 439 SER A C 1
ATOM 3461 O O . SER A 1 439 ? 36.954 7.956 -57.859 1.00 88.62 439 SER A O 1
ATOM 3463 N N . LEU A 1 440 ? 36.739 9.943 -58.891 1.00 89.25 440 LEU A N 1
ATOM 3464 C CA . LEU A 1 440 ? 35.277 9.983 -58.788 1.00 89.25 440 LEU A CA 1
ATOM 3465 C C . LEU A 1 440 ? 34.610 8.824 -59.547 1.00 89.25 440 LEU A C 1
ATOM 3467 O O . LEU A 1 440 ? 33.699 8.198 -59.010 1.00 89.25 440 LEU A O 1
ATOM 3471 N N . LYS A 1 441 ? 35.084 8.470 -60.751 1.00 89.25 441 LYS A N 1
ATOM 3472 C CA . LYS A 1 441 ? 34.558 7.316 -61.510 1.00 89.25 441 LYS A CA 1
ATOM 3473 C C . LYS A 1 441 ? 34.759 5.991 -60.770 1.00 89.25 441 LYS A C 1
ATOM 3475 O O . LYS A 1 441 ? 33.865 5.147 -60.777 1.00 89.25 441 LYS A O 1
ATOM 3480 N N . VAL A 1 442 ? 35.904 5.809 -60.108 1.00 90.06 442 VAL A N 1
ATOM 3481 C CA . VAL A 1 442 ? 36.173 4.615 -59.286 1.00 90.06 442 VAL A CA 1
ATOM 3482 C C . VAL A 1 442 ? 35.222 4.551 -58.089 1.00 90.06 442 VAL A C 1
ATOM 3484 O O . VAL A 1 442 ? 34.628 3.500 -57.842 1.00 90.06 442 VAL A O 1
ATOM 3487 N N . ALA A 1 443 ? 35.025 5.669 -57.387 1.00 90.00 443 ALA A N 1
ATOM 3488 C CA . ALA A 1 443 ? 34.097 5.737 -56.262 1.00 90.00 443 ALA A CA 1
ATOM 3489 C C . ALA A 1 443 ? 32.637 5.516 -56.690 1.00 90.00 443 ALA A C 1
ATOM 3491 O O . ALA A 1 443 ? 31.910 4.787 -56.021 1.00 90.00 443 ALA A O 1
ATOM 3492 N N . MET A 1 444 ? 32.213 6.058 -57.837 1.00 91.81 444 MET A N 1
ATOM 3493 C CA . MET A 1 444 ? 30.871 5.813 -58.379 1.00 91.81 444 MET A CA 1
ATOM 3494 C C . MET A 1 444 ? 30.652 4.353 -58.758 1.00 91.81 444 MET A C 1
ATOM 3496 O O . MET A 1 444 ? 29.600 3.803 -58.456 1.00 91.81 444 MET A O 1
ATOM 3500 N N . ALA A 1 445 ? 31.651 3.679 -59.336 1.00 90.62 445 ALA A N 1
ATOM 3501 C CA . ALA A 1 445 ? 31.549 2.249 -59.615 1.00 90.62 445 ALA A CA 1
ATOM 3502 C C . ALA A 1 445 ? 31.382 1.411 -58.331 1.00 90.62 445 ALA A C 1
ATOM 3504 O O . ALA A 1 445 ? 30.734 0.363 -58.354 1.00 90.62 445 ALA A O 1
ATOM 3505 N N . GLN A 1 446 ? 31.960 1.850 -57.209 1.00 90.19 446 GLN A N 1
ATOM 3506 C CA . GLN A 1 446 ? 31.766 1.220 -55.903 1.00 90.19 446 GLN A CA 1
ATOM 3507 C C . GLN A 1 446 ? 30.388 1.542 -55.308 1.00 90.19 446 GLN A C 1
ATOM 3509 O O . GLN A 1 446 ? 29.712 0.630 -54.831 1.00 90.19 446 GLN A O 1
ATOM 3514 N N . PHE A 1 447 ? 29.942 2.796 -55.391 1.00 92.38 447 PHE A N 1
ATOM 3515 C CA . PHE A 1 447 ? 28.607 3.212 -54.959 1.00 92.38 447 PHE A CA 1
ATOM 3516 C C . PHE A 1 447 ? 27.498 2.502 -55.751 1.00 92.38 447 PHE A C 1
ATOM 3518 O O . PHE A 1 447 ? 26.528 2.031 -55.169 1.00 92.38 447 PHE A O 1
ATOM 3525 N N . ASP A 1 448 ? 27.682 2.290 -57.051 1.00 90.69 448 ASP A N 1
ATOM 3526 C CA . ASP A 1 448 ? 26.736 1.566 -57.907 1.00 90.69 448 ASP A CA 1
ATOM 3527 C C . ASP A 1 448 ? 26.547 0.098 -57.508 1.00 90.69 448 ASP A C 1
ATOM 3529 O O . ASP A 1 448 ? 25.451 -0.456 -57.641 1.00 90.69 448 ASP A O 1
ATOM 3533 N N . ARG A 1 449 ? 27.601 -0.545 -56.987 1.00 90.31 449 ARG A N 1
ATOM 3534 C CA . ARG A 1 449 ? 27.491 -1.898 -56.417 1.00 90.31 449 ARG A CA 1
ATOM 3535 C C . ARG A 1 449 ? 26.623 -1.895 -55.166 1.00 90.31 449 ARG A C 1
ATOM 3537 O O . ARG A 1 449 ? 25.833 -2.816 -54.997 1.00 90.31 449 ARG A O 1
ATOM 3544 N N . TYR A 1 450 ? 26.741 -0.861 -54.332 1.00 91.62 450 TYR A N 1
ATOM 3545 C CA . TYR A 1 450 ? 25.856 -0.672 -53.185 1.00 91.62 450 TYR A CA 1
ATOM 3546 C C . TYR A 1 450 ? 24.403 -0.440 -53.625 1.00 91.62 450 TYR A C 1
ATOM 3548 O O . TYR A 1 450 ? 23.520 -1.137 -53.139 1.00 91.62 450 TYR A O 1
ATOM 3556 N N . LEU A 1 451 ? 24.151 0.430 -54.611 1.00 89.81 451 LEU A N 1
ATOM 3557 C CA . LEU A 1 451 ? 22.797 0.669 -55.142 1.00 89.81 451 LEU A CA 1
ATOM 3558 C C . LEU A 1 451 ? 22.129 -0.597 -55.703 1.00 89.81 451 LEU A C 1
ATOM 3560 O O . LEU A 1 451 ? 20.908 -0.681 -55.751 1.00 89.81 451 LEU A O 1
ATOM 3564 N N . SER A 1 452 ? 22.921 -1.578 -56.141 1.00 89.06 452 SER A N 1
ATOM 3565 C CA . SER A 1 452 ? 22.412 -2.856 -56.653 1.00 89.06 452 SER A CA 1
ATOM 3566 C C . SER A 1 452 ? 21.983 -3.825 -55.541 1.00 89.06 452 SER A C 1
ATOM 3568 O O . SER A 1 452 ? 21.234 -4.761 -55.811 1.00 89.06 452 SER A O 1
ATOM 3570 N N . ALA A 1 453 ? 22.471 -3.632 -54.312 1.00 88.12 453 ALA A N 1
ATOM 3571 C CA . ALA A 1 453 ? 22.126 -4.436 -53.140 1.00 88.12 453 ALA A CA 1
ATOM 3572 C C . ALA A 1 453 ? 22.235 -3.597 -51.846 1.00 88.12 453 ALA A C 1
ATOM 3574 O O . ALA A 1 453 ? 23.190 -3.781 -51.081 1.00 88.12 453 ALA A O 1
ATOM 3575 N N . PRO A 1 454 ? 21.281 -2.684 -51.578 1.00 84.06 454 PRO A N 1
ATOM 3576 C CA . PRO A 1 454 ? 21.369 -1.747 -50.451 1.00 84.06 454 PRO A CA 1
ATOM 3577 C C . PRO A 1 454 ? 21.439 -2.444 -49.084 1.00 84.06 454 PRO A C 1
ATOM 3579 O O . PRO A 1 454 ? 22.234 -2.068 -48.223 1.00 84.06 454 PRO A O 1
ATOM 3582 N N . ASP A 1 455 ? 20.711 -3.552 -48.928 1.00 84.00 455 ASP A N 1
ATOM 3583 C CA . ASP A 1 455 ? 20.676 -4.346 -47.691 1.00 84.00 455 ASP A CA 1
ATOM 3584 C C . ASP A 1 455 ? 22.015 -5.022 -47.341 1.00 84.00 455 ASP A C 1
ATOM 3586 O O . ASP A 1 455 ? 22.191 -5.537 -46.237 1.00 84.00 455 ASP A O 1
ATOM 3590 N N . SER A 1 456 ? 22.983 -5.035 -48.266 1.00 86.12 456 SER A N 1
ATOM 3591 C CA . SER A 1 456 ? 24.297 -5.652 -48.043 1.00 86.12 456 SER A CA 1
ATOM 3592 C C . SER A 1 456 ? 25.197 -4.860 -47.087 1.00 86.12 456 SER A C 1
ATOM 3594 O O . SER A 1 456 ? 26.150 -5.427 -46.550 1.00 86.12 456 SER A O 1
ATOM 3596 N N . LEU A 1 457 ? 24.911 -3.570 -46.857 1.00 88.62 457 LEU A N 1
ATOM 3597 C CA . LEU A 1 457 ? 25.728 -2.671 -46.032 1.00 88.62 457 LEU A CA 1
ATOM 3598 C C . LEU A 1 457 ? 25.019 -2.236 -44.742 1.00 88.62 457 LEU A C 1
ATOM 3600 O O . LEU A 1 457 ? 24.967 -1.052 -44.413 1.00 88.62 457 LEU A O 1
ATOM 3604 N N . LEU A 1 458 ? 24.514 -3.197 -43.973 1.00 91.31 458 LEU A N 1
ATOM 3605 C CA . LEU A 1 458 ? 23.950 -2.945 -42.645 1.00 91.31 458 LEU A CA 1
ATOM 3606 C C . LEU A 1 458 ? 24.979 -3.207 -41.540 1.00 91.31 458 LEU A C 1
ATOM 3608 O O . LEU A 1 458 ? 25.684 -4.218 -41.556 1.00 91.31 458 LEU A O 1
ATOM 3612 N N . MET A 1 459 ? 25.040 -2.314 -40.550 1.00 93.00 459 MET A N 1
ATOM 3613 C CA . MET A 1 459 ? 25.810 -2.551 -39.329 1.00 93.00 459 MET A CA 1
ATOM 3614 C C . MET A 1 459 ? 25.281 -3.788 -38.588 1.00 93.00 459 MET A C 1
ATOM 3616 O O . MET A 1 459 ? 24.070 -3.977 -38.449 1.00 93.00 459 MET A O 1
ATOM 3620 N N . SER A 1 460 ? 26.185 -4.613 -38.046 1.00 90.50 460 SER A N 1
ATOM 3621 C CA . SER A 1 460 ? 25.823 -5.818 -37.283 1.00 90.50 460 SER A CA 1
ATOM 3622 C C . SER A 1 460 ? 24.963 -5.504 -36.059 1.00 90.50 460 SER A C 1
ATOM 3624 O O . SER A 1 460 ? 24.098 -6.295 -35.694 1.00 90.50 460 SER A O 1
ATOM 3626 N N . GLN A 1 461 ? 25.159 -4.324 -35.474 1.00 92.06 461 GLN A N 1
ATOM 3627 C CA . GLN A 1 461 ? 24.447 -3.813 -34.311 1.00 92.06 461 GLN A CA 1
ATOM 3628 C C . GLN A 1 461 ? 22.934 -3.700 -34.546 1.00 92.06 461 GLN A C 1
ATOM 3630 O O . GLN A 1 461 ? 22.143 -3.974 -33.648 1.00 92.06 461 GLN A O 1
ATOM 3635 N N . LEU A 1 462 ? 22.505 -3.399 -35.777 1.00 91.62 462 LEU A N 1
ATOM 3636 C CA . LEU A 1 462 ? 21.082 -3.293 -36.117 1.00 91.62 462 LEU A CA 1
ATOM 3637 C C . LEU A 1 462 ? 20.344 -4.637 -36.038 1.00 91.62 462 LEU A C 1
ATOM 3639 O O . LEU A 1 462 ? 19.114 -4.665 -36.018 1.00 91.62 462 LEU A O 1
ATOM 3643 N N . ASN A 1 463 ? 21.066 -5.760 -36.002 1.00 90.56 463 ASN A N 1
ATOM 3644 C CA . ASN A 1 463 ? 20.469 -7.082 -35.804 1.00 90.56 463 ASN A CA 1
ATOM 3645 C C . ASN A 1 463 ? 20.128 -7.369 -34.339 1.00 90.56 463 ASN A C 1
ATOM 3647 O O . ASN A 1 463 ? 19.362 -8.290 -34.077 1.00 90.56 463 ASN A O 1
ATOM 3651 N N . PHE A 1 464 ? 20.660 -6.574 -33.413 1.00 92.44 464 PHE A N 1
ATOM 3652 C CA . PHE A 1 464 ? 20.440 -6.715 -31.978 1.00 92.44 464 PHE A CA 1
ATOM 3653 C C . PHE A 1 464 ? 19.318 -5.821 -31.437 1.00 92.44 464 PHE A C 1
ATOM 3655 O O . PHE A 1 464 ? 18.958 -5.922 -30.267 1.00 92.44 464 PHE A O 1
ATOM 3662 N N . LEU A 1 465 ? 18.748 -4.939 -32.263 1.00 92.94 465 LEU A N 1
ATOM 3663 C CA . LEU A 1 465 ? 17.658 -4.062 -31.844 1.00 92.94 465 LEU A CA 1
ATOM 3664 C C . LEU A 1 465 ? 16.390 -4.864 -31.533 1.00 92.94 465 LEU A C 1
ATOM 3666 O O . LEU A 1 465 ? 15.897 -5.618 -32.370 1.00 92.94 465 LEU A O 1
ATOM 3670 N N . LEU A 1 466 ? 15.821 -4.637 -30.348 1.00 90.62 466 LEU A N 1
ATOM 3671 C CA . LEU A 1 466 ? 14.602 -5.317 -29.898 1.00 90.62 466 LEU A CA 1
ATOM 3672 C C . LEU A 1 466 ? 13.343 -4.875 -30.662 1.00 90.62 466 LEU A C 1
ATOM 3674 O O . LEU A 1 466 ? 12.376 -5.629 -30.748 1.00 90.62 466 LEU A O 1
ATOM 3678 N N . SER A 1 467 ? 13.335 -3.653 -31.203 1.00 89.88 467 SER A N 1
ATOM 3679 C CA . SER A 1 467 ? 12.195 -3.089 -31.932 1.00 89.88 467 SER A CA 1
ATOM 3680 C C . SER A 1 467 ? 12.450 -3.083 -33.440 1.00 89.88 467 SER A C 1
ATOM 3682 O O . SER A 1 467 ? 13.327 -2.373 -33.935 1.00 89.88 467 SER A O 1
ATOM 3684 N N . ALA A 1 468 ? 11.635 -3.835 -34.184 1.00 89.44 468 ALA A N 1
ATOM 3685 C CA . ALA A 1 468 ? 11.693 -3.878 -35.646 1.00 89.44 468 ALA A CA 1
ATOM 3686 C C . ALA A 1 468 ? 11.383 -2.510 -36.276 1.00 89.44 468 ALA A C 1
ATOM 3688 O O . ALA A 1 468 ? 12.073 -2.079 -37.194 1.00 89.44 468 ALA A O 1
ATOM 3689 N N . THR A 1 469 ? 10.411 -1.780 -35.724 1.00 90.62 469 THR A N 1
ATOM 3690 C CA . THR A 1 469 ? 10.037 -0.436 -36.188 1.00 90.62 469 THR A CA 1
ATOM 3691 C C . THR A 1 469 ? 11.190 0.554 -36.044 1.00 90.62 469 THR A C 1
ATOM 3693 O O . THR A 1 469 ? 11.430 1.373 -36.926 1.00 90.62 469 THR A O 1
ATOM 3696 N N . VAL A 1 470 ? 11.945 0.451 -34.947 1.00 89.94 470 VAL A N 1
ATOM 3697 C CA . VAL A 1 470 ? 13.145 1.264 -34.728 1.00 89.94 470 VAL A CA 1
ATOM 3698 C C . VAL A 1 470 ? 14.229 0.926 -35.755 1.00 89.94 470 VAL A C 1
ATOM 3700 O O . VAL A 1 470 ? 14.849 1.828 -36.312 1.00 89.94 470 VAL A O 1
ATOM 3703 N N . LYS A 1 471 ? 14.435 -0.363 -36.050 1.00 92.56 471 LYS A N 1
ATOM 3704 C CA . LYS A 1 471 ? 15.384 -0.803 -37.082 1.00 92.56 471 LYS A CA 1
ATOM 3705 C C . LYS A 1 471 ? 15.024 -0.237 -38.459 1.00 92.56 471 LYS A C 1
ATOM 3707 O O . LYS A 1 471 ? 15.888 0.324 -39.126 1.00 92.56 471 LYS A O 1
ATOM 3712 N N . GLU A 1 472 ? 13.761 -0.349 -38.864 1.00 92.00 472 GLU A N 1
ATOM 3713 C CA . GLU A 1 472 ? 13.262 0.203 -40.132 1.00 92.00 472 GLU A CA 1
ATOM 3714 C C . GLU A 1 472 ? 13.441 1.723 -40.201 1.00 92.00 472 GLU A C 1
ATOM 3716 O O . GLU A 1 472 ? 13.894 2.250 -41.217 1.00 92.00 472 GLU A O 1
ATOM 3721 N N . GLN A 1 473 ? 13.159 2.430 -39.103 1.00 93.31 473 GLN A N 1
ATOM 3722 C CA . GLN A 1 473 ? 13.374 3.871 -39.006 1.00 93.31 473 GLN A CA 1
ATOM 3723 C C . GLN A 1 473 ? 14.849 4.243 -39.204 1.00 93.31 473 GLN A C 1
ATOM 3725 O O . GLN A 1 473 ? 15.138 5.166 -39.967 1.00 93.31 473 GLN A O 1
ATOM 3730 N N . ILE A 1 474 ? 15.778 3.522 -38.566 1.00 93.94 474 ILE A N 1
ATOM 3731 C CA . ILE A 1 474 ? 17.218 3.770 -38.719 1.00 93.94 474 ILE A CA 1
ATOM 3732 C C . ILE A 1 474 ? 17.648 3.558 -40.171 1.00 93.94 474 ILE A C 1
ATOM 3734 O O . ILE A 1 474 ? 18.342 4.404 -40.735 1.00 93.94 474 ILE A O 1
ATOM 3738 N N . ILE A 1 475 ? 17.219 2.460 -40.800 1.00 92.50 475 ILE A N 1
ATOM 3739 C CA . ILE A 1 475 ? 17.557 2.154 -42.198 1.00 92.50 475 ILE A CA 1
ATOM 3740 C C . ILE A 1 475 ? 17.025 3.252 -43.120 1.00 92.50 475 ILE A C 1
ATOM 3742 O O . ILE A 1 475 ? 17.780 3.793 -43.926 1.00 92.50 475 ILE A O 1
ATOM 3746 N N . LYS A 1 476 ? 15.761 3.647 -42.958 1.00 93.06 476 LYS A N 1
ATOM 3747 C CA . LYS A 1 476 ? 15.147 4.692 -43.776 1.00 93.06 476 LYS A CA 1
ATOM 3748 C C . LYS A 1 476 ? 15.863 6.038 -43.628 1.00 93.06 476 LYS A C 1
ATOM 3750 O O . LYS A 1 476 ? 16.271 6.627 -44.623 1.00 93.06 476 LYS A O 1
ATOM 3755 N N . GLN A 1 477 ? 16.059 6.514 -42.399 1.00 94.88 477 GLN A N 1
ATOM 3756 C CA . GLN A 1 477 ? 16.649 7.837 -42.162 1.00 94.88 477 GLN A CA 1
ATOM 3757 C C . GLN A 1 477 ? 18.144 7.880 -42.507 1.00 94.88 477 GLN A C 1
ATOM 3759 O O . GLN A 1 477 ? 18.620 8.858 -43.079 1.00 94.88 477 GLN A O 1
ATOM 3764 N N . SER A 1 478 ? 18.895 6.808 -42.240 1.00 94.75 478 SER A N 1
ATOM 3765 C CA . SER A 1 478 ? 20.300 6.727 -42.670 1.00 94.75 478 SER A CA 1
ATOM 3766 C C . SER A 1 478 ? 20.427 6.716 -44.196 1.00 94.75 478 SER A C 1
ATOM 3768 O O . SER A 1 478 ? 21.321 7.354 -44.750 1.00 94.75 478 SER A O 1
ATOM 3770 N N . THR A 1 479 ? 19.489 6.072 -44.889 1.00 92.88 479 THR A N 1
ATOM 3771 C CA . THR A 1 479 ? 19.398 6.095 -46.352 1.00 92.88 479 THR A CA 1
ATOM 3772 C C . THR A 1 479 ? 19.083 7.491 -46.887 1.00 92.88 479 THR A C 1
ATOM 3774 O O . THR A 1 479 ? 19.683 7.923 -47.872 1.00 92.88 479 THR A O 1
ATOM 3777 N N . GLU A 1 480 ? 18.199 8.240 -46.224 1.00 94.06 480 GLU A N 1
ATOM 3778 C CA . GLU A 1 480 ? 17.935 9.648 -46.548 1.00 94.06 480 GLU A CA 1
ATOM 3779 C C . GLU A 1 480 ? 19.202 10.512 -46.397 1.00 94.06 480 GLU A C 1
ATOM 3781 O O . GLU A 1 480 ? 19.485 11.340 -47.267 1.00 94.06 480 GLU A O 1
ATOM 3786 N N . LEU A 1 481 ? 20.025 10.277 -45.365 1.00 94.00 481 LEU A N 1
ATOM 3787 C CA . LEU A 1 481 ? 21.321 10.952 -45.206 1.00 94.00 481 LEU A CA 1
ATOM 3788 C C . LEU A 1 481 ? 22.311 10.599 -46.325 1.00 94.00 481 LEU A C 1
ATOM 3790 O O . LEU A 1 481 ? 22.995 11.486 -46.837 1.00 94.00 481 LEU A O 1
ATOM 3794 N N . VAL A 1 482 ? 22.365 9.334 -46.751 1.00 93.94 482 VAL A N 1
ATOM 3795 C CA . VAL A 1 482 ? 23.201 8.904 -47.887 1.00 93.94 482 VAL A CA 1
ATOM 3796 C C . VAL A 1 482 ? 22.732 9.565 -49.189 1.00 93.94 482 VAL A C 1
ATOM 3798 O O . VAL A 1 482 ? 23.556 10.084 -49.945 1.00 93.94 482 VAL A O 1
ATOM 3801 N N . CYS A 1 483 ? 21.419 9.617 -49.434 1.00 93.44 483 CYS A N 1
ATOM 3802 C CA . CYS A 1 483 ? 20.837 10.323 -50.579 1.00 93.44 483 CYS A CA 1
ATOM 3803 C C . CYS A 1 483 ? 21.182 11.817 -50.562 1.00 93.44 483 CYS A C 1
ATOM 3805 O O . CYS A 1 483 ? 21.517 12.392 -51.601 1.00 93.44 483 CYS A O 1
ATOM 3807 N N . ARG A 1 484 ? 21.131 12.455 -49.388 1.00 93.38 484 ARG A N 1
ATOM 3808 C CA . ARG A 1 484 ? 21.507 13.861 -49.223 1.00 93.38 484 ARG A CA 1
ATOM 3809 C C . ARG A 1 484 ? 22.989 14.085 -49.514 1.00 93.38 484 ARG A C 1
ATOM 3811 O O . ARG A 1 484 ? 23.312 14.971 -50.299 1.00 93.38 484 ARG A O 1
ATOM 3818 N N . ALA A 1 485 ? 23.869 13.247 -48.969 1.00 92.56 485 ALA A N 1
ATOM 3819 C CA . ALA A 1 485 ? 25.304 13.318 -49.232 1.00 92.56 485 ALA A CA 1
ATOM 3820 C C . ALA A 1 485 ? 25.623 13.170 -50.729 1.00 92.56 485 ALA A C 1
ATOM 3822 O O . ALA A 1 485 ? 26.429 13.923 -51.279 1.00 92.56 485 ALA A O 1
ATOM 3823 N N . TYR A 1 486 ? 24.938 12.248 -51.415 1.00 93.50 486 TYR A N 1
ATOM 3824 C CA . TYR A 1 486 ? 25.039 12.108 -52.867 1.00 93.50 486 TYR A CA 1
ATOM 3825 C C . TYR A 1 486 ? 24.519 13.342 -53.614 1.00 93.50 486 TYR A C 1
ATOM 3827 O O . TYR A 1 486 ? 25.131 13.774 -54.584 1.00 93.50 486 TYR A O 1
ATOM 3835 N N . SER A 1 487 ? 23.406 13.927 -53.167 1.00 92.75 487 SER A N 1
ATOM 3836 C CA . SER A 1 487 ? 22.817 15.121 -53.786 1.00 92.75 487 SER A CA 1
ATOM 3837 C C . SER A 1 487 ? 23.752 16.327 -53.704 1.00 92.75 487 SER A C 1
ATOM 3839 O O . SER A 1 487 ? 23.893 17.064 -54.678 1.00 92.75 487 SER A O 1
ATOM 3841 N N . GLU A 1 488 ? 24.419 16.506 -52.565 1.00 91.50 488 GLU A N 1
ATOM 3842 C CA . GLU A 1 488 ? 25.402 17.572 -52.358 1.00 91.50 488 GLU A CA 1
ATOM 3843 C C . GLU A 1 488 ? 26.658 17.347 -53.217 1.00 91.50 488 GLU A C 1
ATOM 3845 O O . GLU A 1 488 ? 27.130 18.279 -53.868 1.00 91.50 488 GLU A O 1
ATOM 3850 N N . LEU A 1 489 ? 27.136 16.100 -53.327 1.00 91.19 489 LEU A N 1
ATOM 3851 C CA . LEU A 1 489 ? 28.200 15.737 -54.270 1.00 91.19 489 LEU A CA 1
ATOM 3852 C C . LEU A 1 489 ? 27.790 16.004 -55.728 1.00 91.19 489 LEU A C 1
ATOM 3854 O O . LEU A 1 489 ? 28.570 16.558 -56.501 1.00 91.19 489 LEU A O 1
ATOM 3858 N N . TYR A 1 490 ? 26.568 15.628 -56.106 1.00 91.69 490 TYR A N 1
ATOM 3859 C CA . TYR A 1 490 ? 26.042 15.828 -57.453 1.00 91.69 490 TYR A CA 1
ATOM 3860 C C . TYR A 1 490 ? 25.966 17.312 -57.807 1.00 91.69 490 TYR A C 1
ATOM 3862 O O . TYR A 1 490 ? 26.418 17.707 -58.879 1.00 91.69 490 TYR A O 1
ATOM 3870 N N . ALA A 1 491 ? 25.461 18.142 -56.892 1.00 90.56 491 ALA A N 1
ATOM 3871 C CA . ALA A 1 491 ? 25.428 19.588 -57.071 1.00 90.56 491 ALA A CA 1
ATOM 3872 C C . ALA A 1 491 ? 26.840 20.173 -57.233 1.00 90.56 491 ALA A C 1
ATOM 3874 O O . ALA A 1 491 ? 27.058 20.977 -58.134 1.00 90.56 491 ALA A O 1
ATOM 3875 N N . ALA A 1 492 ? 27.804 19.726 -56.423 1.00 88.62 492 ALA A N 1
ATOM 3876 C CA . ALA A 1 492 ? 29.181 20.206 -56.484 1.00 88.62 492 ALA A CA 1
ATOM 3877 C C . ALA A 1 492 ? 29.891 19.840 -57.801 1.00 88.62 492 ALA A C 1
ATOM 3879 O O . ALA A 1 492 ? 30.583 20.673 -58.380 1.00 88.62 492 ALA A O 1
ATOM 3880 N N . VAL A 1 493 ? 29.708 18.616 -58.307 1.00 87.69 493 VAL A N 1
ATOM 3881 C CA . VAL A 1 493 ? 30.325 18.169 -59.572 1.00 87.69 493 VAL A CA 1
ATOM 3882 C C . VAL A 1 493 ? 29.658 18.806 -60.794 1.00 87.69 493 VAL A C 1
ATOM 3884 O O . VAL A 1 493 ? 30.326 19.054 -61.796 1.00 87.69 493 VAL A O 1
ATOM 3887 N N . MET A 1 494 ? 28.354 19.080 -60.721 1.00 87.75 494 MET A N 1
ATOM 3888 C CA . MET A 1 494 ? 27.605 19.739 -61.797 1.00 87.75 494 MET A CA 1
ATOM 3889 C C . MET A 1 494 ? 27.774 21.265 -61.811 1.00 87.75 494 MET A C 1
ATOM 3891 O O . MET A 1 494 ? 27.369 21.904 -62.782 1.00 87.75 494 MET A O 1
ATOM 3895 N N . ASP A 1 495 ? 28.359 21.859 -60.767 1.00 87.06 495 ASP A N 1
ATOM 3896 C CA . ASP A 1 495 ? 28.643 23.292 -60.708 1.00 87.06 495 ASP A CA 1
ATOM 3897 C C . ASP A 1 495 ? 29.786 23.662 -61.680 1.00 87.06 495 ASP A C 1
ATOM 3899 O O . ASP A 1 495 ? 30.915 23.180 -61.517 1.00 87.06 495 ASP A O 1
ATOM 3903 N N . PRO A 1 496 ? 29.543 24.546 -62.671 1.00 83.31 496 PRO A N 1
ATOM 3904 C CA . PRO A 1 496 ? 30.566 24.978 -63.622 1.00 83.31 496 PRO A CA 1
ATOM 3905 C C . PRO A 1 496 ? 31.810 25.607 -62.978 1.00 83.31 496 PRO A C 1
ATOM 3907 O O . PRO A 1 496 ? 32.880 25.584 -63.584 1.00 83.31 496 PRO A O 1
ATOM 3910 N N . SER A 1 497 ? 31.695 26.159 -61.763 1.00 83.62 497 SER A N 1
ATOM 3911 C CA . SER A 1 497 ? 32.818 26.762 -61.031 1.00 83.62 497 SER A CA 1
ATOM 3912 C C . SER A 1 497 ? 33.888 25.752 -60.601 1.00 83.62 497 SER A C 1
ATOM 3914 O O . SER A 1 497 ? 35.023 26.144 -60.343 1.00 83.62 497 SER A O 1
ATOM 3916 N N . ASN A 1 498 ? 33.555 24.457 -60.580 1.00 84.00 498 ASN A N 1
ATOM 3917 C CA . ASN A 1 498 ? 34.461 23.377 -60.195 1.00 84.00 498 ASN A CA 1
ATOM 3918 C C . ASN A 1 498 ? 35.219 22.736 -61.371 1.00 84.00 498 ASN A C 1
ATOM 3920 O O . ASN A 1 498 ? 35.917 21.749 -61.164 1.00 84.00 498 ASN A O 1
ATOM 3924 N N . GLU A 1 499 ? 35.101 23.294 -62.583 1.00 86.06 499 GLU A N 1
ATOM 3925 C CA . GLU A 1 499 ? 35.917 22.987 -63.776 1.00 86.06 499 GLU A CA 1
ATOM 3926 C C . GLU A 1 499 ? 35.966 21.503 -64.222 1.00 86.06 499 GLU A C 1
ATOM 3928 O O . GLU A 1 499 ? 36.908 21.056 -64.887 1.00 86.06 499 GLU A O 1
ATOM 3933 N N . TYR A 1 500 ? 34.921 20.719 -63.939 1.00 86.62 500 TYR A N 1
ATOM 3934 C CA . TYR A 1 500 ? 34.782 19.365 -64.486 1.00 86.62 500 TYR A CA 1
ATOM 3935 C C . TYR A 1 500 ? 34.464 19.401 -65.991 1.00 86.62 500 TYR A C 1
ATOM 3937 O O . TYR A 1 500 ? 33.470 19.984 -66.412 1.00 86.62 500 TYR A O 1
ATOM 3945 N N . LYS A 1 501 ? 35.295 18.744 -66.817 1.00 76.62 501 LYS A N 1
ATOM 3946 C CA . LYS A 1 501 ? 35.173 18.779 -68.292 1.00 76.62 501 LYS A CA 1
ATOM 3947 C C . LYS A 1 501 ? 33.925 18.076 -68.840 1.00 76.62 501 LYS A C 1
ATOM 3949 O O . LYS A 1 501 ? 33.373 18.549 -69.821 1.00 76.62 501 LYS A O 1
ATOM 3954 N N . ASP A 1 502 ? 33.489 16.986 -68.200 1.00 81.00 502 ASP A N 1
ATOM 3955 C CA . ASP A 1 502 ? 32.341 16.164 -68.621 1.00 81.00 502 ASP A CA 1
ATOM 3956 C C . ASP A 1 502 ? 31.619 15.545 -67.399 1.00 81.00 502 ASP A C 1
ATOM 3958 O O . ASP A 1 502 ? 31.710 14.329 -67.171 1.00 81.00 502 ASP A O 1
ATOM 3962 N N . PRO A 1 503 ? 30.934 16.348 -66.565 1.00 82.62 503 PRO A N 1
ATOM 3963 C CA . PRO A 1 503 ? 30.388 15.898 -65.280 1.00 82.62 503 PRO A CA 1
ATOM 3964 C C . PRO A 1 503 ? 29.324 14.791 -65.416 1.00 82.62 503 PRO A C 1
ATOM 3966 O O . PRO A 1 503 ? 29.287 13.874 -64.596 1.00 82.62 503 PRO A O 1
ATOM 3969 N N . GLU A 1 504 ? 28.545 14.780 -66.504 1.00 82.94 504 GLU A N 1
ATOM 3970 C CA . GLU A 1 504 ? 27.560 13.724 -66.817 1.00 82.94 504 GLU A CA 1
ATOM 3971 C C . GLU A 1 504 ? 28.200 12.349 -67.090 1.00 82.94 504 GLU A C 1
ATOM 3973 O O . GLU A 1 504 ? 27.573 11.300 -66.921 1.00 82.94 504 GLU A O 1
ATOM 3978 N N . THR A 1 505 ? 29.478 12.328 -67.485 1.00 82.44 505 THR A N 1
ATOM 3979 C CA . THR A 1 505 ? 30.228 11.074 -67.665 1.00 82.44 505 THR A CA 1
ATOM 3980 C C . THR A 1 505 ? 30.828 10.554 -66.361 1.00 82.44 505 THR A C 1
ATOM 3982 O O . THR A 1 505 ? 31.321 9.428 -66.332 1.00 82.44 505 THR A O 1
ATOM 3985 N N . ILE A 1 506 ? 30.842 11.379 -65.309 1.00 82.75 506 ILE A N 1
ATOM 3986 C CA . ILE A 1 506 ? 31.354 11.039 -63.979 1.00 82.75 506 ILE A CA 1
ATOM 3987 C C . ILE A 1 506 ? 30.197 10.555 -63.100 1.00 82.75 506 ILE A C 1
ATOM 3989 O O . ILE A 1 506 ? 30.309 9.504 -62.474 1.00 82.75 506 ILE A O 1
ATOM 3993 N N . LEU A 1 507 ? 29.080 11.290 -63.087 1.00 87.25 507 LEU A N 1
ATOM 3994 C CA . LEU A 1 507 ? 27.874 10.967 -62.324 1.00 87.25 507 LEU A CA 1
ATOM 3995 C C . LEU A 1 507 ? 26.728 10.601 -63.273 1.00 87.25 507 LEU A C 1
ATOM 3997 O O . LEU A 1 507 ? 26.034 11.468 -63.795 1.00 87.25 507 LEU A O 1
ATOM 4001 N N . HIS A 1 508 ? 26.516 9.302 -63.486 1.00 83.56 508 HIS A N 1
ATOM 4002 C CA . HIS A 1 508 ? 25.510 8.808 -64.436 1.00 83.56 508 HIS A CA 1
ATOM 4003 C C . HIS A 1 508 ? 24.073 8.803 -63.905 1.00 83.56 508 HIS A C 1
ATOM 4005 O O . HIS A 1 508 ? 23.133 8.699 -64.692 1.00 83.56 508 HIS A O 1
ATOM 4011 N N . ARG A 1 509 ? 23.891 8.853 -62.580 1.00 87.69 509 ARG A N 1
ATOM 4012 C CA . ARG A 1 509 ? 22.573 8.798 -61.939 1.00 87.69 509 ARG A CA 1
ATOM 4013 C C . ARG A 1 509 ? 22.211 10.160 -61.370 1.00 87.69 509 ARG A C 1
ATOM 4015 O O . ARG A 1 509 ? 23.039 10.819 -60.755 1.00 87.69 509 ARG A O 1
ATOM 4022 N N . SER A 1 510 ? 20.963 10.579 -61.543 1.00 90.00 510 SER A N 1
ATOM 4023 C CA . SER A 1 510 ? 20.459 11.769 -60.855 1.00 90.00 510 SER A CA 1
ATOM 4024 C C . SER A 1 510 ? 20.136 11.450 -59.387 1.00 90.00 510 SER A C 1
ATOM 4026 O O . SER A 1 510 ? 19.852 10.292 -59.059 1.00 90.00 510 SER A O 1
ATOM 4028 N N . PRO A 1 511 ? 20.096 12.451 -58.490 1.00 91.12 511 PRO A N 1
ATOM 4029 C CA . PRO A 1 511 ? 19.694 12.240 -57.098 1.00 91.12 511 PRO A CA 1
ATOM 4030 C C . PRO A 1 511 ? 18.335 11.543 -56.941 1.00 91.12 511 PRO A C 1
ATOM 4032 O O . PRO A 1 511 ? 18.188 10.660 -56.103 1.00 91.12 511 PRO A O 1
ATOM 4035 N N . HIS A 1 512 ? 17.368 11.856 -57.811 1.00 89.44 512 HIS A N 1
ATOM 4036 C CA . HIS A 1 512 ? 16.056 11.200 -57.831 1.00 89.44 512 HIS A CA 1
ATOM 4037 C C . HIS A 1 512 ? 16.148 9.708 -58.184 1.00 89.44 512 HIS A C 1
ATOM 4039 O O . HIS A 1 512 ? 15.422 8.894 -57.620 1.00 89.44 512 HIS A O 1
ATOM 4045 N N . GLN A 1 513 ? 17.042 9.333 -59.106 1.00 90.25 513 GLN A N 1
ATOM 4046 C CA . GLN A 1 513 ? 17.268 7.928 -59.459 1.00 90.25 513 GLN A CA 1
ATOM 4047 C C . GLN A 1 513 ? 17.942 7.167 -58.318 1.00 90.25 513 GLN A C 1
ATOM 4049 O O . GLN A 1 513 ? 17.569 6.033 -58.049 1.00 90.25 513 GLN A O 1
ATOM 4054 N N . VAL A 1 514 ? 18.907 7.787 -57.633 1.00 90.69 514 VAL A N 1
ATOM 4055 C CA . VAL A 1 514 ? 19.547 7.197 -56.447 1.00 90.69 514 VAL A CA 1
ATOM 4056 C C . VAL A 1 514 ? 18.531 6.999 -55.326 1.00 90.69 514 VAL A C 1
ATOM 4058 O O . VAL A 1 514 ? 18.472 5.916 -54.755 1.00 90.69 514 VAL A O 1
ATOM 4061 N N . GLN A 1 515 ? 17.682 7.995 -55.068 1.00 90.38 515 GLN A N 1
ATOM 4062 C CA . GLN A 1 515 ? 16.623 7.887 -54.068 1.00 90.38 515 GLN A CA 1
ATOM 4063 C C . GLN A 1 515 ? 15.636 6.758 -54.393 1.00 90.38 515 GLN A C 1
ATOM 4065 O O . GLN A 1 515 ? 15.301 5.988 -53.504 1.00 90.38 515 GLN A O 1
ATOM 4070 N N . ALA A 1 516 ? 15.218 6.615 -55.654 1.00 88.56 516 ALA A N 1
ATOM 4071 C CA . ALA A 1 516 ? 14.299 5.554 -56.077 1.00 88.56 516 ALA A CA 1
ATOM 4072 C C . ALA A 1 516 ? 14.904 4.139 -56.010 1.00 88.56 516 ALA A C 1
ATOM 4074 O O . ALA A 1 516 ? 14.170 3.163 -55.905 1.00 88.56 516 ALA A O 1
ATOM 4075 N N . LEU A 1 517 ? 16.231 4.010 -56.107 1.00 88.00 517 LEU A N 1
ATOM 4076 C CA . LEU A 1 517 ? 16.929 2.726 -55.965 1.00 88.00 517 LEU A CA 1
ATOM 4077 C C . LEU A 1 517 ? 17.130 2.316 -54.502 1.00 88.00 517 LEU A C 1
ATOM 4079 O O . LEU A 1 517 ? 17.418 1.154 -54.231 1.00 88.00 517 LEU A O 1
ATOM 4083 N N . LEU A 1 518 ? 17.018 3.272 -53.582 1.00 85.75 518 LEU A N 1
ATOM 4084 C CA . LEU A 1 518 ? 17.241 3.083 -52.153 1.00 85.75 518 LEU A CA 1
ATOM 4085 C C . LEU A 1 518 ? 15.946 3.117 -51.319 1.00 85.75 518 LEU A C 1
ATOM 4087 O O . LEU A 1 518 ? 16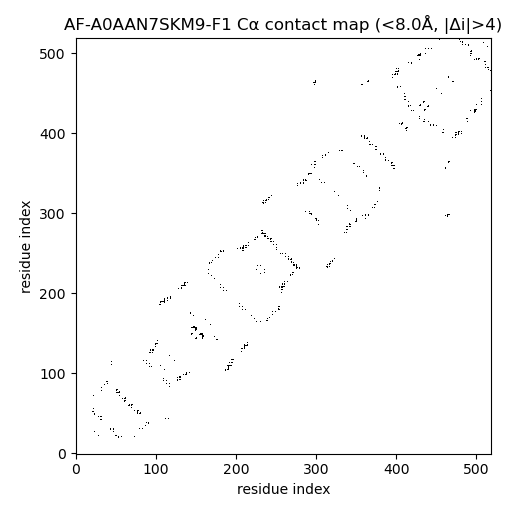.004 2.867 -50.117 1.00 85.75 518 LEU A O 1
ATOM 4091 N N . SER A 1 519 ? 14.811 3.462 -51.935 1.00 73.88 519 SER A N 1
ATOM 4092 C CA . SER A 1 519 ? 13.494 3.607 -51.297 1.00 73.88 519 SER A CA 1
ATOM 4093 C C . SER A 1 519 ? 12.720 2.309 -51.149 1.00 73.88 519 SER A C 1
ATOM 4095 O O . SER A 1 519 ? 12.705 1.550 -52.147 1.00 73.88 519 SER A O 1
#

Nearest PDB structures (foldseek):
  2b7m-assembly3_C  TM=5.218E-01  e=9.774E-06  Saccharomyces cerevisiae
  7pp2-assembly1_A  TM=4.570E-01  e=9.765E-05  Oryza sativa
  8ga7-assembly1_A  TM=2.297E-01  e=2.050E-03  synthetic construct
  9f0l-assembly1_A  TM=1.497E-01  e=1.519E+00  synthetic construct

pLDDT: mean 88.61, std 7.59, range [51.72, 97.56]